Protein AF-A0A6G0J026-F1 (afdb_monomer)

InterPro domains:
  IPR025476 Helitron helicase-like domain [PF14214] (6-60)
  IPR051055 PIF1 DNA helicase [PTHR47642] (228-527)

Sequence (562 aa):
MCKGKLRSNPVTVMRLFEKRVDALMTDLILSPAQPIGEVEDYFYRVEFQARGSPHIHLLVWIKDAPEFEDLQDDSIVIKFIDQYITCQMPDPNADPELHKIVSEVQVHSRNHSKSCKKGNVMCRFGFPKLPMDKTILTYPTPDDDDDDDNDNDQQQSAQKNRHKGKKGKRKSRALRLRQNEAKDKLQTLRNYISDPNVSFNNLSELLEKCNLTYEEYQKHVTNLTMSNVIVLKRHPKDCWVNGYNPDLLRAWNANMDIQFVLAEYSCLMYMISYEFLNDVIRDVKKTNVNEKDEMKQIMQAYAKHREVSAQEAGARTCSLPLKKCSRNVVFIQTDDNALKMNLPMSRLKDVSPESEQVWMSGLPEKYAERPRTPEYEGLCLAEFASRYRTVYGQQSKGKNAVPLLNDKGYVQKRTVGKPAIIRFPRFSEEKDPERFYGRLLKLYLPHKSNDDLKSGEFPTYEQFYKCGRKWGREVRPLVDVMKKKYEGQGKLIEKALEKIRQEGLVVNAWNTFAPEVEVDRLECISQREEINPSDEDEMDNVPDFAVDRSSSIAVPAIEAPI

Mean predicted aligned error: 12.65 Å

Structure (mmCIF, N/CA/C/O backbone):
data_AF-A0A6G0J026-F1
#
_entry.id   AF-A0A6G0J026-F1
#
loop_
_atom_site.group_PDB
_atom_site.id
_atom_site.type_symbol
_atom_site.label_atom_id
_atom_site.label_alt_id
_atom_site.label_comp_id
_atom_site.label_asym_id
_atom_site.label_entity_id
_atom_site.label_seq_id
_atom_site.pdbx_PDB_ins_code
_atom_site.Cartn_x
_atom_site.Cartn_y
_atom_site.Cartn_z
_atom_site.occupancy
_atom_site.B_iso_or_equiv
_atom_site.auth_seq_id
_atom_site.auth_comp_id
_atom_site.auth_asym_id
_atom_site.auth_atom_id
_atom_site.pdbx_PDB_model_num
ATOM 1 N N . MET A 1 1 ? -2.811 -19.885 23.047 1.00 42.34 1 MET A N 1
ATOM 2 C CA . MET A 1 1 ? -1.607 -20.603 22.553 1.00 42.34 1 MET A CA 1
ATOM 3 C C . MET A 1 1 ? -0.476 -20.493 23.582 1.00 42.34 1 MET A C 1
ATOM 5 O O . MET A 1 1 ? -0.241 -19.404 24.088 1.00 42.34 1 MET A O 1
ATOM 9 N N . CYS A 1 2 ? 0.198 -21.596 23.936 1.00 41.41 2 CYS A N 1
ATOM 10 C CA . CYS A 1 2 ? 1.262 -21.638 24.954 1.00 41.41 2 CYS A CA 1
ATOM 11 C C . CYS A 1 2 ? 2.493 -20.798 24.551 1.00 41.41 2 CYS A C 1
ATOM 13 O O . CYS A 1 2 ? 3.252 -21.213 23.673 1.00 41.41 2 CYS A O 1
ATOM 15 N N . LYS A 1 3 ? 2.734 -19.662 25.224 1.00 50.09 3 LYS A N 1
ATOM 16 C CA . LYS A 1 3 ? 3.853 -18.729 24.953 1.00 50.09 3 LYS A CA 1
ATOM 17 C C . LYS A 1 3 ? 5.239 -19.404 24.869 1.00 50.09 3 LYS A C 1
ATOM 19 O O . LYS A 1 3 ? 6.083 -18.954 24.101 1.00 50.09 3 LYS A O 1
ATOM 24 N N . GLY A 1 4 ? 5.460 -20.516 25.582 1.00 55.03 4 GLY A N 1
ATOM 25 C CA . GLY A 1 4 ? 6.724 -21.271 25.553 1.00 55.03 4 GLY A CA 1
ATOM 26 C C . GLY A 1 4 ? 7.000 -22.056 24.259 1.00 55.03 4 GLY A C 1
ATOM 27 O O . GLY A 1 4 ? 8.159 -22.220 23.881 1.00 55.03 4 GLY A O 1
ATOM 28 N N . LYS A 1 5 ? 5.964 -22.499 23.527 1.00 59.81 5 LYS A N 1
ATOM 29 C CA . LYS A 1 5 ? 6.140 -23.258 22.268 1.00 59.81 5 LYS A CA 1
ATOM 30 C C . LYS A 1 5 ? 6.488 -22.360 21.074 1.00 59.81 5 LYS A C 1
ATOM 32 O O . LYS A 1 5 ? 7.196 -22.796 20.172 1.00 59.81 5 LYS A O 1
ATOM 37 N N . LEU A 1 6 ? 6.020 -21.107 21.086 1.00 67.69 6 LEU A N 1
ATOM 38 C CA . LEU A 1 6 ? 6.276 -20.136 20.015 1.00 67.69 6 LEU A CA 1
ATOM 39 C C . LEU A 1 6 ? 7.739 -19.670 19.990 1.00 67.69 6 LEU A C 1
ATOM 41 O O . LEU A 1 6 ? 8.325 -19.545 18.919 1.00 67.69 6 LEU A O 1
ATOM 45 N N . ARG A 1 7 ? 8.338 -19.455 21.170 1.00 69.25 7 ARG A N 1
ATOM 46 C CA . ARG A 1 7 ? 9.743 -19.029 21.301 1.00 69.25 7 ARG A CA 1
ATOM 47 C C . ARG A 1 7 ? 10.743 -20.144 20.992 1.00 69.25 7 ARG A C 1
ATOM 49 O O . ARG A 1 7 ? 11.817 -19.862 20.484 1.00 69.25 7 ARG A O 1
ATOM 56 N N . SER A 1 8 ? 10.380 -21.396 21.264 1.00 81.06 8 SER A N 1
ATOM 57 C CA . SER A 1 8 ? 11.241 -22.563 21.020 1.00 81.06 8 SER A CA 1
ATOM 58 C C . SER A 1 8 ? 11.244 -23.040 19.564 1.00 81.06 8 SER A C 1
ATOM 60 O O . SER A 1 8 ? 12.118 -23.811 19.191 1.00 81.06 8 SER A O 1
ATOM 62 N N . ASN A 1 9 ? 10.293 -22.597 18.730 1.00 86.44 9 ASN A N 1
ATOM 63 C CA . ASN A 1 9 ? 10.161 -23.045 17.337 1.00 86.44 9 ASN A CA 1
ATOM 64 C C . ASN A 1 9 ? 9.952 -21.874 16.351 1.00 86.44 9 ASN A C 1
ATOM 66 O O . ASN A 1 9 ? 8.979 -21.879 15.589 1.00 86.44 9 ASN A O 1
ATOM 70 N N . PRO A 1 10 ? 10.840 -20.861 16.334 1.00 85.69 10 PRO A N 1
ATOM 71 C CA . PRO A 1 10 ? 10.626 -19.624 15.578 1.00 85.69 10 PRO A CA 1
ATOM 72 C C . PRO A 1 10 ? 10.473 -19.855 14.067 1.00 85.69 10 PRO A C 1
ATOM 74 O O . PRO A 1 10 ? 9.635 -19.217 13.432 1.00 85.69 10 PRO A O 1
ATOM 77 N N . VAL A 1 11 ? 11.210 -20.813 13.491 1.00 89.00 11 VAL A N 1
ATOM 78 C CA . VAL A 1 11 ? 11.130 -21.149 12.057 1.00 89.00 11 VAL A CA 1
ATOM 79 C C . VAL A 1 11 ? 9.761 -21.727 11.691 1.00 89.00 11 VAL A C 1
ATOM 81 O O . VAL A 1 11 ? 9.138 -21.293 10.723 1.00 89.00 11 VAL A O 1
ATOM 84 N N . THR A 1 12 ? 9.266 -22.687 12.476 1.00 90.31 12 THR A N 1
ATOM 85 C CA . THR A 1 12 ? 7.955 -23.312 12.249 1.00 90.31 12 THR A CA 1
ATOM 86 C C . THR A 1 12 ? 6.835 -22.289 12.375 1.00 90.31 12 THR A C 1
ATOM 88 O O . THR A 1 12 ? 5.941 -22.254 11.532 1.00 90.31 12 THR A O 1
ATOM 91 N N . VAL A 1 13 ? 6.903 -21.421 13.388 1.00 88.56 13 VAL A N 1
ATOM 92 C CA . VAL A 1 13 ? 5.920 -20.348 13.583 1.00 88.56 13 VAL A CA 1
ATOM 93 C C . VAL A 1 13 ? 5.909 -19.397 12.393 1.00 88.56 13 VAL A C 1
ATOM 95 O O . VAL A 1 13 ? 4.834 -19.090 11.886 1.00 88.56 13 VAL A O 1
ATOM 98 N N . MET A 1 14 ? 7.076 -18.994 11.888 1.00 90.19 14 MET A N 1
ATOM 99 C CA . MET A 1 14 ? 7.139 -18.117 10.719 1.00 90.19 14 MET A CA 1
ATOM 100 C C . MET A 1 14 ? 6.596 -18.751 9.446 1.00 90.19 14 MET A C 1
ATOM 102 O O . MET A 1 14 ? 5.908 -18.076 8.687 1.00 90.19 14 MET A O 1
ATOM 106 N N . ARG A 1 15 ? 6.841 -20.045 9.222 1.00 91.31 15 ARG A N 1
ATOM 107 C CA . ARG A 1 15 ? 6.243 -20.763 8.085 1.00 91.31 15 ARG A CA 1
ATOM 108 C C . ARG A 1 15 ? 4.725 -20.874 8.207 1.00 91.31 15 ARG A C 1
ATOM 110 O O . ARG A 1 15 ? 4.023 -20.765 7.210 1.00 91.31 15 ARG A O 1
ATOM 117 N N . LEU A 1 16 ? 4.207 -21.095 9.415 1.00 91.38 16 LEU A N 1
ATOM 118 C CA . LEU A 1 16 ? 2.761 -21.111 9.651 1.00 91.38 16 LEU A CA 1
ATOM 119 C C . LEU A 1 16 ? 2.146 -19.727 9.438 1.00 91.38 16 LEU A C 1
ATOM 121 O O . LEU A 1 16 ? 1.090 -19.627 8.822 1.00 91.38 16 LEU A O 1
ATOM 125 N N . PHE A 1 17 ? 2.817 -18.674 9.907 1.00 91.94 17 PHE A N 1
ATOM 126 C CA . PHE A 1 17 ? 2.404 -17.297 9.670 1.00 91.94 17 PHE A CA 1
ATOM 127 C C . PHE A 1 17 ? 2.353 -16.986 8.172 1.00 91.94 17 PHE A C 1
ATOM 129 O O . PHE A 1 17 ? 1.314 -16.546 7.698 1.00 91.94 17 PHE A O 1
ATOM 136 N N . GLU A 1 18 ? 3.417 -17.281 7.420 1.00 92.50 18 GLU A N 1
ATOM 137 C CA . GLU A 1 18 ? 3.470 -17.063 5.968 1.00 92.50 18 GLU A CA 1
ATOM 138 C C . GLU A 1 18 ? 2.338 -17.794 5.235 1.00 92.50 18 GLU A C 1
ATOM 140 O O . GLU A 1 18 ? 1.604 -17.167 4.477 1.00 92.50 18 GLU A O 1
ATOM 145 N N . LYS A 1 19 ? 2.103 -19.075 5.542 1.00 93.44 19 LYS A N 1
ATOM 146 C CA . LYS A 1 19 ? 0.961 -19.818 4.983 1.00 93.44 19 LYS A CA 1
ATOM 147 C C . LYS A 1 19 ? -0.385 -19.178 5.309 1.00 93.44 19 LYS A C 1
ATOM 149 O O . LYS A 1 19 ? -1.280 -19.176 4.471 1.00 93.44 19 LYS A O 1
ATOM 154 N N . ARG A 1 20 ? -0.542 -18.652 6.525 1.00 94.19 20 ARG A N 1
ATOM 155 C CA . ARG A 1 20 ? -1.775 -17.986 6.954 1.00 94.19 20 ARG A CA 1
ATOM 156 C C . ARG A 1 20 ? -1.973 -16.649 6.240 1.00 94.19 20 ARG A C 1
ATOM 158 O O . ARG A 1 20 ? -3.102 -16.332 5.886 1.00 94.19 20 ARG A O 1
ATOM 165 N N . VAL A 1 21 ? -0.896 -15.894 6.011 1.00 94.44 21 VAL A N 1
ATOM 166 C CA . VAL A 1 21 ? -0.915 -14.671 5.192 1.00 94.44 21 VAL A CA 1
ATOM 167 C C . VAL A 1 21 ? -1.322 -15.004 3.764 1.00 94.44 21 VAL A C 1
ATOM 169 O O . VAL A 1 21 ? -2.176 -14.329 3.199 1.00 94.44 21 VAL A O 1
ATOM 172 N N . ASP A 1 22 ? -0.738 -16.055 3.194 1.00 94.25 22 ASP A N 1
ATOM 173 C CA . ASP A 1 22 ? -1.033 -16.467 1.828 1.00 94.25 22 ASP A CA 1
ATOM 174 C C . ASP A 1 22 ? -2.496 -16.871 1.680 1.00 94.25 22 ASP A C 1
ATOM 176 O O . ASP A 1 22 ? -3.155 -16.334 0.799 1.00 94.25 22 ASP A O 1
ATOM 180 N N . ALA A 1 23 ? -3.033 -17.681 2.597 1.00 95.25 23 ALA A N 1
ATOM 181 C CA . ALA A 1 23 ? -4.453 -18.033 2.614 1.00 95.25 23 ALA A CA 1
ATOM 182 C C . ALA A 1 23 ? -5.368 -16.808 2.809 1.00 95.25 23 ALA A C 1
ATOM 184 O O . ALA A 1 23 ? -6.355 -16.656 2.095 1.00 95.25 23 ALA A O 1
ATOM 185 N N . LEU A 1 24 ? -5.029 -15.885 3.722 1.00 95.38 24 LEU A N 1
ATOM 186 C CA . LEU A 1 24 ? -5.785 -14.638 3.906 1.00 95.38 24 LEU A CA 1
ATOM 187 C C . LEU A 1 24 ? -5.852 -13.829 2.600 1.00 95.38 24 LEU A C 1
ATOM 189 O O . LEU A 1 24 ? -6.903 -13.292 2.248 1.00 95.38 24 LEU A O 1
ATOM 193 N N . MET A 1 25 ? -4.735 -13.750 1.875 1.00 95.62 25 MET A N 1
ATOM 194 C CA . MET A 1 25 ? -4.667 -13.023 0.614 1.00 95.62 25 MET A CA 1
ATOM 195 C C . MET A 1 25 ? -5.403 -13.757 -0.510 1.00 95.62 25 MET A C 1
ATOM 197 O O . MET A 1 25 ? -6.241 -13.147 -1.163 1.00 95.62 25 MET A O 1
ATOM 201 N N . THR A 1 26 ? -5.100 -15.031 -0.766 1.00 93.56 26 THR A N 1
ATOM 202 C CA . THR A 1 26 ? -5.608 -15.753 -1.944 1.00 93.56 26 THR A CA 1
ATOM 203 C C . THR A 1 26 ? -7.043 -16.222 -1.787 1.00 93.56 26 THR A C 1
ATOM 205 O O . THR A 1 26 ? -7.807 -16.150 -2.747 1.00 93.56 26 THR A O 1
ATOM 208 N N . ASP A 1 27 ? -7.411 -16.673 -0.590 1.00 95.06 27 ASP A N 1
ATOM 209 C CA . ASP A 1 27 ? -8.664 -17.397 -0.376 1.00 95.06 27 ASP A CA 1
ATOM 210 C C . ASP A 1 27 ? -9.771 -16.474 0.146 1.00 95.06 27 ASP A C 1
ATOM 212 O O . ASP A 1 27 ? -10.946 -16.822 0.051 1.00 95.06 27 ASP A O 1
ATOM 216 N N . LEU A 1 28 ? -9.416 -15.284 0.654 1.00 95.38 28 LEU A N 1
ATOM 217 C CA . LEU A 1 28 ? -10.371 -14.305 1.177 1.00 95.38 28 LEU A CA 1
ATOM 218 C C . LEU A 1 28 ? -10.276 -12.944 0.477 1.00 95.38 28 LEU A C 1
ATOM 220 O O . LEU A 1 28 ? -11.202 -12.573 -0.241 1.00 95.38 28 LEU A O 1
ATOM 224 N N . ILE A 1 29 ? -9.174 -12.206 0.645 1.00 96.38 29 ILE A N 1
ATOM 225 C CA . ILE A 1 29 ? -9.061 -10.813 0.166 1.00 96.38 29 ILE A CA 1
ATOM 226 C C . ILE A 1 29 ? -9.145 -10.715 -1.363 1.00 96.38 29 ILE A C 1
ATOM 228 O O . ILE A 1 29 ? -9.848 -9.857 -1.885 1.00 96.38 29 ILE A O 1
ATOM 232 N N . LEU A 1 30 ? -8.448 -11.595 -2.084 1.00 95.56 30 LEU A N 1
ATOM 233 C CA 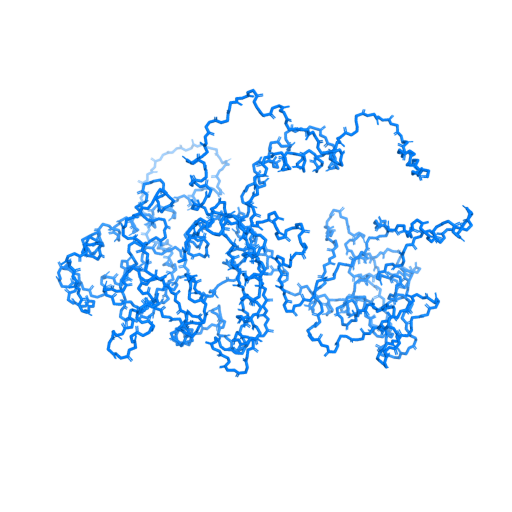. LEU A 1 30 ? -8.439 -11.641 -3.552 1.00 95.56 30 LEU A CA 1
ATOM 234 C C . LEU A 1 30 ? -9.505 -12.590 -4.119 1.00 95.56 30 LEU A C 1
ATOM 236 O O . LEU A 1 30 ? -9.501 -12.882 -5.317 1.00 95.56 30 LEU A O 1
ATOM 240 N N . SER A 1 31 ? -10.395 -13.100 -3.266 1.00 95.56 31 SER A N 1
ATOM 241 C CA . SER A 1 31 ? -11.433 -14.032 -3.685 1.00 95.56 31 SER A CA 1
ATOM 242 C C . SER A 1 31 ? -12.555 -13.317 -4.458 1.00 95.56 31 SER A C 1
ATOM 244 O O . SER A 1 31 ? -12.795 -12.122 -4.256 1.00 95.56 31 SER A O 1
ATOM 246 N N . PRO A 1 32 ? -13.326 -14.044 -5.289 1.00 95.19 32 PRO A N 1
ATOM 247 C CA . PRO A 1 32 ? -14.513 -13.497 -5.947 1.00 95.19 32 PRO A CA 1
ATOM 248 C C . PRO A 1 32 ? -15.612 -13.015 -4.986 1.00 95.19 32 PRO A C 1
ATOM 250 O O . PRO A 1 32 ? -16.543 -12.360 -5.440 1.00 95.19 32 PRO A O 1
ATOM 253 N N . ALA A 1 33 ? -15.527 -13.337 -3.687 1.00 94.88 33 ALA A N 1
ATOM 254 C CA . ALA A 1 33 ? -16.488 -12.890 -2.680 1.00 94.88 33 ALA A CA 1
ATOM 255 C C . ALA A 1 33 ? -16.332 -11.405 -2.316 1.00 94.88 33 ALA A C 1
ATOM 257 O O . ALA A 1 33 ? -17.262 -10.831 -1.762 1.00 94.88 33 ALA A O 1
ATOM 258 N N . GLN A 1 34 ? -15.184 -10.789 -2.635 1.00 95.38 34 GLN A N 1
ATOM 259 C CA . GLN A 1 34 ? -14.946 -9.348 -2.479 1.00 95.38 34 GLN A CA 1
ATOM 260 C C . GLN A 1 34 ? -15.315 -8.804 -1.076 1.00 95.38 34 GLN A C 1
ATOM 262 O O . GLN A 1 34 ? -16.056 -7.826 -0.973 1.00 95.38 34 GLN A O 1
ATOM 267 N N . PRO A 1 35 ? -14.786 -9.384 0.025 1.00 95.06 35 PRO A N 1
ATOM 268 C CA . PRO A 1 35 ? -15.188 -9.033 1.401 1.00 95.06 35 PRO A CA 1
ATOM 269 C C . PRO A 1 35 ? -14.852 -7.585 1.806 1.00 95.06 35 PRO A C 1
ATOM 271 O O . PRO A 1 35 ? -15.336 -7.086 2.820 1.00 95.06 35 PRO A O 1
ATOM 274 N N . ILE A 1 36 ? -14.002 -6.918 1.021 1.00 95.25 36 ILE A N 1
ATOM 275 C CA . ILE A 1 36 ? -13.641 -5.500 1.148 1.00 95.25 36 ILE A CA 1
ATOM 276 C C . ILE A 1 36 ? -13.817 -4.736 -0.179 1.00 95.25 36 ILE A C 1
ATOM 278 O O . ILE A 1 36 ? -13.257 -3.657 -0.347 1.00 95.25 36 ILE A O 1
ATOM 282 N N . GLY A 1 37 ? -14.558 -5.310 -1.133 1.00 95.31 37 GLY A N 1
ATOM 283 C CA . GLY A 1 37 ? -14.681 -4.843 -2.517 1.00 95.31 37 GLY A CA 1
ATOM 284 C C . GLY A 1 37 ? -13.720 -5.530 -3.500 1.00 95.31 37 GLY A C 1
ATOM 285 O O . GLY A 1 37 ? -12.882 -6.351 -3.116 1.00 95.31 37 GLY A O 1
ATOM 286 N N . GLU A 1 38 ? -13.864 -5.230 -4.797 1.00 95.94 38 GLU A N 1
ATOM 287 C CA . GLU A 1 38 ? -13.007 -5.780 -5.858 1.00 95.94 38 GLU A CA 1
ATOM 288 C C . GLU A 1 38 ? -11.589 -5.204 -5.736 1.00 95.94 38 GLU A C 1
ATOM 290 O O . GLU A 1 38 ? -11.361 -4.016 -5.967 1.00 95.94 38 GLU A O 1
ATOM 295 N N . VAL A 1 39 ? -10.621 -6.048 -5.373 1.00 95.75 39 VAL A N 1
ATOM 296 C CA . VAL A 1 39 ? -9.227 -5.623 -5.211 1.00 95.75 39 VAL A CA 1
ATOM 297 C C . VAL A 1 39 ? -8.589 -5.357 -6.568 1.00 95.75 39 VAL A C 1
ATOM 299 O O . VAL A 1 39 ? -8.360 -6.268 -7.365 1.00 95.75 39 VAL A O 1
ATOM 302 N N . GLU A 1 40 ? -8.233 -4.100 -6.804 1.00 93.00 40 GLU A N 1
ATOM 303 C CA . GLU A 1 40 ? -7.528 -3.676 -7.998 1.00 93.00 40 GLU A CA 1
ATOM 304 C C . GLU A 1 40 ? -6.007 -3.880 -7.853 1.00 93.00 40 GLU A C 1
ATOM 306 O O . GLU A 1 40 ? -5.358 -4.438 -8.742 1.00 93.00 40 GLU A O 1
ATOM 311 N N . ASP A 1 41 ? -5.414 -3.413 -6.760 1.00 92.56 41 ASP A N 1
ATOM 312 C CA . ASP A 1 41 ? -3.982 -3.522 -6.478 1.00 92.56 41 ASP A CA 1
ATOM 313 C C . ASP A 1 41 ? -3.760 -3.774 -4.984 1.00 92.56 41 ASP A C 1
ATOM 315 O O . ASP A 1 41 ? -4.616 -3.475 -4.155 1.00 92.56 41 ASP A O 1
ATOM 319 N N . TYR A 1 42 ? -2.603 -4.327 -4.620 1.00 93.25 42 TYR A N 1
ATOM 320 C CA . TYR A 1 42 ? -2.232 -4.484 -3.218 1.00 93.25 42 TYR A CA 1
ATOM 321 C C . TYR A 1 42 ? -0.720 -4.433 -3.018 1.00 93.25 42 TYR A C 1
ATOM 323 O O . TYR A 1 42 ? 0.086 -4.765 -3.896 1.00 93.25 42 TYR A O 1
ATOM 331 N N . PHE A 1 43 ? -0.331 -4.064 -1.809 1.00 91.50 43 PHE A N 1
ATOM 332 C CA . PHE A 1 43 ? 1.030 -4.162 -1.319 1.00 91.50 43 PHE A CA 1
ATOM 333 C C . PHE A 1 43 ? 0.979 -4.572 0.140 1.00 91.50 43 PHE A C 1
ATOM 335 O O . PHE A 1 43 ? 0.270 -3.949 0.920 1.00 91.50 43 PHE A O 1
ATOM 342 N N . TYR A 1 44 ? 1.765 -5.571 0.527 1.00 91.25 44 TYR A N 1
ATOM 343 C CA . TYR A 1 44 ? 2.016 -5.794 1.938 1.00 91.25 44 TYR A CA 1
ATOM 344 C C . TYR A 1 44 ? 3.480 -6.028 2.242 1.00 91.25 44 TYR A C 1
ATOM 346 O O . TYR A 1 44 ? 4.253 -6.531 1.418 1.00 91.25 44 TYR A O 1
ATOM 354 N N . ARG A 1 45 ? 3.835 -5.697 3.478 1.00 88.25 45 ARG A N 1
ATOM 355 C CA . ARG A 1 45 ? 5.129 -5.982 4.076 1.00 88.25 45 ARG A CA 1
ATOM 356 C C . ARG A 1 45 ? 4.923 -6.682 5.411 1.00 88.25 45 ARG A C 1
ATOM 358 O O . ARG A 1 45 ? 4.078 -6.278 6.203 1.00 88.25 45 ARG A O 1
ATOM 365 N N . VAL A 1 46 ? 5.726 -7.713 5.641 1.00 88.38 46 VAL A N 1
ATOM 366 C CA . VAL A 1 46 ? 5.895 -8.329 6.951 1.00 88.38 46 VAL A CA 1
ATOM 367 C C . VAL A 1 46 ? 6.888 -7.480 7.732 1.00 88.38 46 VAL A C 1
ATOM 369 O O . VAL A 1 46 ? 8.032 -7.287 7.308 1.00 88.38 46 VAL A O 1
ATOM 372 N N . GLU A 1 47 ? 6.434 -6.955 8.858 1.00 82.69 47 GLU A N 1
ATOM 373 C CA . GLU A 1 47 ? 7.252 -6.203 9.795 1.00 82.69 47 GLU A CA 1
ATOM 374 C C . GLU A 1 47 ? 7.413 -6.994 11.085 1.00 82.69 47 GLU A C 1
ATOM 376 O O . GLU A 1 47 ? 6.483 -7.639 11.563 1.00 82.69 47 GLU A O 1
ATOM 381 N N . PHE A 1 48 ? 8.619 -6.962 11.636 1.00 77.06 48 PHE A N 1
ATOM 382 C CA . PHE A 1 48 ? 8.915 -7.552 12.928 1.00 77.06 48 PHE A CA 1
ATOM 383 C C . PHE A 1 48 ? 9.053 -6.397 13.889 1.00 77.06 48 PHE A C 1
ATOM 385 O O . PHE A 1 48 ? 10.066 -5.697 13.890 1.00 77.06 48 PHE A O 1
ATOM 392 N N . GLN A 1 49 ? 8.001 -6.171 14.660 1.00 62.38 49 GLN A N 1
ATOM 393 C CA . GLN A 1 49 ? 8.102 -5.249 15.769 1.00 62.38 49 GLN A CA 1
ATOM 394 C C . GLN A 1 49 ? 8.979 -5.913 16.840 1.00 62.38 49 GLN A C 1
ATOM 396 O O . GLN A 1 49 ? 9.056 -7.145 16.935 1.00 62.38 49 GLN A O 1
ATOM 401 N N . ALA A 1 50 ? 9.702 -5.120 17.621 1.00 54.12 50 ALA A N 1
ATOM 402 C CA . ALA A 1 50 ? 10.740 -5.622 18.519 1.00 54.12 50 ALA A CA 1
ATOM 403 C C . ALA A 1 50 ? 10.198 -6.482 19.693 1.00 54.12 50 ALA A C 1
ATOM 405 O O . ALA A 1 50 ? 10.965 -7.110 20.419 1.00 54.12 50 ALA A O 1
ATOM 406 N N . ARG A 1 51 ? 8.869 -6.644 19.801 1.00 53.09 51 ARG A N 1
ATOM 407 C CA . ARG A 1 51 ? 8.174 -7.674 20.603 1.00 53.09 51 ARG A CA 1
ATOM 408 C C . ARG A 1 51 ? 8.198 -9.093 20.014 1.00 53.09 51 ARG A C 1
ATOM 410 O O . ARG A 1 51 ? 7.732 -10.042 20.651 1.00 53.09 51 ARG A O 1
ATOM 417 N N . GLY A 1 52 ? 8.744 -9.258 18.812 1.00 58.25 52 GLY A N 1
ATOM 418 C CA . GLY A 1 52 ? 9.172 -10.537 18.257 1.00 58.25 52 GLY A CA 1
ATOM 419 C C . GLY A 1 52 ? 8.111 -11.387 17.566 1.00 58.25 52 GLY A C 1
ATOM 420 O O . GLY A 1 52 ? 8.441 -12.518 17.229 1.00 58.25 52 GLY A O 1
ATOM 421 N N . SER A 1 53 ? 6.889 -10.880 17.352 1.00 73.94 53 SER A N 1
ATOM 422 C CA . SER A 1 53 ? 5.897 -11.497 16.451 1.00 73.94 53 SER A CA 1
ATOM 423 C C . SER A 1 53 ? 5.782 -10.709 15.141 1.00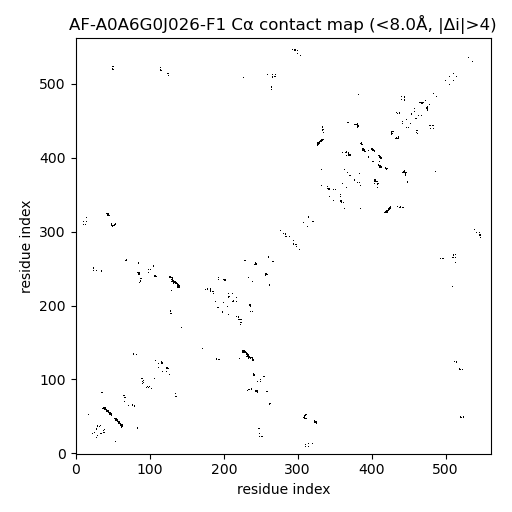 73.94 53 SER A C 1
ATOM 425 O O . SER A 1 53 ? 5.990 -9.498 15.157 1.00 73.94 53 SER A O 1
ATOM 427 N N . PRO A 1 54 ? 5.506 -11.355 13.995 1.00 85.19 54 PRO A N 1
ATOM 428 C CA . PRO A 1 54 ? 5.339 -10.672 12.721 1.00 85.19 54 PRO A CA 1
ATOM 429 C C . PRO A 1 54 ? 3.975 -9.983 12.616 1.00 85.19 54 PRO A C 1
ATOM 431 O O . PRO A 1 54 ? 2.949 -10.527 13.026 1.00 85.19 54 PRO A O 1
ATOM 434 N N . HIS A 1 55 ? 3.972 -8.819 11.977 1.00 85.06 55 HIS A N 1
ATOM 435 C CA . HIS A 1 55 ? 2.793 -8.025 11.647 1.00 85.06 55 HIS A CA 1
ATOM 436 C C . HIS A 1 55 ? 2.729 -7.822 10.136 1.00 85.06 55 HIS A C 1
ATOM 438 O O . HIS A 1 55 ? 3.756 -7.823 9.452 1.00 85.06 55 HIS A O 1
ATOM 444 N N . ILE A 1 56 ? 1.521 -7.646 9.606 1.00 87.88 56 ILE A N 1
ATOM 445 C CA . ILE A 1 56 ? 1.311 -7.325 8.195 1.00 87.88 56 ILE A CA 1
ATOM 446 C C . ILE A 1 56 ? 0.875 -5.873 8.103 1.00 87.88 56 ILE A C 1
ATOM 448 O O . ILE A 1 56 ? -0.202 -5.515 8.571 1.00 87.88 56 ILE A O 1
ATOM 452 N N . HIS A 1 57 ? 1.676 -5.064 7.424 1.00 87.25 57 HIS A N 1
ATOM 453 C CA . HIS A 1 57 ? 1.222 -3.778 6.918 1.00 87.25 57 HIS A CA 1
ATOM 454 C C . HIS A 1 57 ? 0.700 -4.004 5.503 1.00 87.25 57 HIS A C 1
ATOM 456 O O . HIS A 1 57 ? 1.500 -4.244 4.598 1.00 87.25 57 HIS A O 1
ATOM 462 N N . LEU A 1 58 ? -0.623 -3.981 5.325 1.00 90.00 58 LEU A N 1
ATOM 463 C CA . LEU A 1 58 ? -1.306 -4.222 4.052 1.00 90.00 58 LEU A CA 1
ATOM 464 C C . LEU A 1 58 ? -1.975 -2.935 3.555 1.00 90.00 58 LEU A C 1
ATOM 466 O O . LEU A 1 58 ? -2.705 -2.280 4.291 1.00 90.00 58 LEU A O 1
ATOM 470 N N . LEU A 1 59 ? -1.734 -2.607 2.290 1.00 91.19 59 LEU A N 1
ATOM 471 C CA . LEU A 1 59 ? -2.425 -1.583 1.519 1.00 91.19 59 LEU A CA 1
ATOM 472 C C . LEU A 1 59 ? -3.189 -2.269 0.391 1.00 91.19 59 LEU A C 1
ATOM 474 O O . LEU A 1 59 ? -2.617 -3.093 -0.331 1.00 91.19 59 LEU A O 1
ATOM 478 N N . VAL A 1 60 ? -4.463 -1.917 0.240 1.00 93.25 60 VAL A N 1
ATOM 479 C CA . VAL A 1 60 ? -5.355 -2.467 -0.782 1.00 93.25 60 VAL A CA 1
ATOM 480 C C . VAL A 1 60 ? -6.024 -1.315 -1.518 1.00 93.25 60 VAL A C 1
ATOM 482 O O . VAL A 1 60 ? -6.577 -0.416 -0.891 1.00 93.25 60 VAL A O 1
ATOM 485 N N . TRP A 1 61 ? -5.969 -1.353 -2.844 1.00 92.56 61 TRP A N 1
ATOM 486 C CA . TRP A 1 61 ? -6.717 -0.461 -3.719 1.00 92.56 61 TRP A CA 1
ATOM 487 C C . TRP A 1 61 ? -7.969 -1.196 -4.164 1.00 92.56 61 TRP A C 1
ATOM 489 O O . TRP A 1 61 ? -7.868 -2.272 -4.756 1.00 92.56 61 TRP A O 1
ATOM 499 N N . ILE A 1 62 ? -9.127 -0.626 -3.857 1.00 94.44 62 ILE A N 1
ATOM 500 C CA . ILE A 1 62 ? -10.426 -1.183 -4.217 1.00 94.44 62 ILE A CA 1
ATOM 501 C C . ILE A 1 62 ? -10.936 -0.448 -5.450 1.00 94.44 62 ILE A C 1
ATOM 503 O O . ILE A 1 62 ? -10.900 0.780 -5.510 1.00 94.44 62 ILE A O 1
ATOM 507 N N . LYS A 1 63 ? -11.373 -1.213 -6.444 1.00 93.38 63 LYS A N 1
ATOM 508 C CA . LYS A 1 63 ? -11.934 -0.690 -7.684 1.00 93.38 63 LYS A CA 1
ATOM 509 C C . LYS A 1 63 ? -13.219 0.086 -7.395 1.00 93.38 63 LYS A C 1
ATOM 511 O O . LYS A 1 63 ? -14.027 -0.348 -6.576 1.00 93.38 63 LYS A O 1
ATOM 516 N N . ASP A 1 64 ? -13.388 1.215 -8.078 1.00 90.56 64 ASP A N 1
ATOM 517 C CA . ASP A 1 64 ? -14.544 2.113 -7.949 1.00 90.56 64 ASP A CA 1
ATOM 518 C C . ASP A 1 64 ? -14.772 2.640 -6.513 1.00 90.56 64 ASP A C 1
ATOM 520 O O . ASP A 1 64 ? -15.861 3.109 -6.177 1.00 90.56 64 ASP A O 1
ATOM 524 N N . ALA A 1 65 ? -13.748 2.579 -5.650 1.00 90.81 65 ALA A N 1
ATOM 525 C CA . ALA A 1 65 ? -13.807 3.191 -4.330 1.00 90.81 65 ALA A CA 1
ATOM 526 C C . ALA A 1 65 ? -13.890 4.725 -4.450 1.00 90.81 65 ALA A C 1
ATOM 528 O O . ALA A 1 65 ? -13.235 5.308 -5.316 1.00 90.81 65 ALA A O 1
ATOM 529 N N . PRO A 1 66 ? -14.671 5.393 -3.586 1.00 89.12 66 PRO A N 1
ATOM 530 C CA . PRO A 1 66 ? -14.874 6.834 -3.672 1.00 89.12 66 PRO A CA 1
ATOM 531 C C . PRO A 1 66 ? -13.585 7.619 -3.384 1.00 89.12 66 PRO A C 1
ATOM 533 O O . PRO A 1 66 ? -12.952 7.419 -2.349 1.00 89.12 66 PRO A O 1
ATOM 536 N N . GLU A 1 67 ? -13.214 8.550 -4.265 1.00 81.12 67 GLU A N 1
ATOM 537 C CA . GLU A 1 67 ? -12.070 9.447 -4.055 1.00 81.12 67 GLU A CA 1
ATOM 538 C C . GLU A 1 67 ? -12.487 10.647 -3.201 1.00 81.12 67 GLU A C 1
ATOM 540 O O . GLU A 1 67 ? -13.298 11.467 -3.616 1.00 81.12 67 GLU A O 1
ATOM 545 N N . PHE A 1 68 ? -11.942 10.758 -1.989 1.00 77.00 68 PHE A N 1
ATOM 546 C CA . PHE A 1 68 ? -12.366 11.773 -1.022 1.00 77.00 68 PHE A CA 1
ATOM 547 C C . PHE A 1 68 ? -12.161 13.224 -1.505 1.00 77.00 68 PHE A C 1
ATOM 549 O O . PHE A 1 68 ? -12.996 14.072 -1.207 1.00 77.00 68 PHE A O 1
ATOM 556 N N . GLU A 1 69 ? -11.090 13.523 -2.251 1.00 67.81 69 GLU A N 1
ATOM 557 C CA . GLU A 1 69 ? -10.777 14.901 -2.674 1.00 67.81 69 GLU A CA 1
ATOM 558 C C . GLU A 1 69 ? -11.739 15.462 -3.743 1.00 67.81 69 GLU A C 1
ATOM 560 O O . GLU A 1 69 ? -11.858 16.681 -3.862 1.00 67.81 69 GLU A O 1
ATOM 565 N N . ASP A 1 70 ? -12.466 14.598 -4.461 1.00 62.12 70 ASP A N 1
ATOM 566 C CA . ASP A 1 70 ? -13.292 14.967 -5.622 1.00 62.12 70 ASP A CA 1
ATOM 567 C C . ASP A 1 70 ? -14.810 14.882 -5.358 1.00 62.12 70 ASP A C 1
ATOM 569 O O . ASP A 1 70 ? -15.628 15.019 -6.276 1.00 62.12 70 ASP A O 1
ATOM 573 N N . LEU A 1 71 ? -15.226 14.669 -4.106 1.00 66.50 71 LEU A N 1
ATOM 574 C CA . LEU A 1 71 ? -16.634 14.465 -3.766 1.00 66.50 71 LEU A CA 1
ATOM 575 C C . LEU A 1 71 ? -17.340 15.734 -3.301 1.00 66.50 71 LEU A C 1
ATOM 577 O O . LEU A 1 71 ? -16.841 16.504 -2.488 1.00 66.50 71 LEU A O 1
ATOM 581 N N . GLN A 1 72 ? -18.572 15.900 -3.790 1.00 65.44 72 GLN A N 1
ATOM 582 C CA . GLN A 1 72 ? -19.507 16.916 -3.299 1.00 65.44 72 GLN A CA 1
ATOM 583 C C . GLN A 1 72 ? -20.336 16.430 -2.098 1.00 65.44 72 GLN A C 1
ATOM 585 O O . GLN A 1 72 ? -20.965 17.249 -1.432 1.00 65.44 72 GLN A O 1
ATOM 590 N N . ASP A 1 73 ? -20.369 15.115 -1.841 1.00 82.81 73 ASP A N 1
ATOM 591 C CA . ASP A 1 73 ? -21.183 14.499 -0.789 1.00 82.81 73 ASP A CA 1
ATOM 592 C C . ASP A 1 73 ? -20.422 13.405 -0.023 1.00 82.81 73 ASP A C 1
ATOM 594 O O . ASP A 1 73 ? -20.194 12.294 -0.513 1.00 82.81 73 ASP A O 1
ATOM 598 N N . ASP A 1 74 ? -20.119 13.715 1.235 1.00 86.81 74 ASP A N 1
ATOM 599 C CA . ASP A 1 74 ? -19.520 12.833 2.238 1.00 86.81 74 ASP A CA 1
ATOM 600 C C . ASP A 1 74 ? -20.287 11.525 2.440 1.00 86.81 74 ASP A C 1
ATOM 602 O O . ASP A 1 74 ? -19.699 10.509 2.825 1.00 86.81 74 ASP A O 1
ATOM 606 N N . SER A 1 75 ? -21.602 11.520 2.185 1.00 88.38 75 SER A N 1
ATOM 607 C CA . SER A 1 75 ? -22.449 10.348 2.406 1.00 88.38 75 SER A CA 1
ATOM 608 C C . SER A 1 75 ? -22.009 9.144 1.573 1.00 88.38 75 SER A C 1
ATOM 610 O O . SER A 1 75 ? -22.203 8.006 2.002 1.00 88.38 75 SER A O 1
ATOM 612 N N . ILE A 1 76 ? -21.382 9.378 0.416 1.00 90.56 76 ILE A N 1
ATOM 613 C CA . ILE A 1 76 ? -20.877 8.326 -0.472 1.00 90.56 76 ILE A CA 1
ATOM 614 C C . ILE A 1 76 ? -19.698 7.600 0.189 1.00 90.56 76 ILE A C 1
ATOM 616 O O . ILE A 1 76 ? -19.717 6.373 0.303 1.00 90.56 76 ILE A O 1
ATOM 620 N N . VAL A 1 77 ? -18.708 8.348 0.692 1.00 90.75 77 VAL A N 1
ATOM 621 C CA . VAL A 1 77 ? -17.542 7.788 1.403 1.00 90.75 77 VAL A CA 1
ATOM 622 C C . VAL A 1 77 ? -17.974 7.118 2.697 1.00 90.75 77 VAL A C 1
ATOM 624 O O . VAL A 1 77 ? -17.544 6.006 2.985 1.00 90.75 77 VAL A O 1
ATOM 627 N N . ILE A 1 78 ? -18.862 7.759 3.458 1.00 93.62 78 ILE A N 1
ATOM 628 C CA . ILE A 1 78 ? -19.345 7.222 4.733 1.00 93.62 78 ILE A CA 1
ATOM 629 C C . ILE A 1 78 ? -20.060 5.882 4.529 1.00 93.62 78 ILE A C 1
ATOM 631 O O . ILE A 1 78 ? -19.752 4.924 5.234 1.00 93.62 78 ILE A O 1
ATOM 635 N N . LYS A 1 79 ? -20.957 5.773 3.538 1.00 94.31 79 LYS A N 1
ATOM 636 C CA . LYS A 1 79 ? -21.634 4.504 3.216 1.00 94.31 79 LYS A CA 1
ATOM 637 C C . LYS A 1 79 ? -20.646 3.415 2.812 1.00 94.31 79 LYS A C 1
ATOM 639 O O . LYS A 1 79 ? -20.804 2.276 3.236 1.00 94.31 79 LYS A O 1
ATOM 644 N N . PHE A 1 80 ? -19.632 3.765 2.020 1.00 94.50 80 PHE A N 1
ATOM 645 C CA . PHE A 1 80 ? -18.585 2.826 1.626 1.00 94.50 80 PHE A CA 1
ATOM 646 C C . PHE A 1 80 ? -17.778 2.334 2.838 1.00 94.50 80 PHE A C 1
ATOM 648 O O . PHE A 1 80 ? -17.519 1.142 2.965 1.00 94.50 80 PHE A O 1
ATOM 655 N N . ILE A 1 81 ? -17.415 3.226 3.764 1.00 94.50 81 ILE A N 1
ATOM 656 C CA . ILE A 1 81 ? -16.713 2.866 5.005 1.00 94.50 81 ILE A CA 1
ATOM 657 C C . ILE A 1 81 ? -17.579 1.941 5.863 1.00 94.50 81 ILE A C 1
ATOM 659 O O . ILE A 1 81 ? -17.123 0.862 6.236 1.00 94.50 81 ILE A O 1
ATOM 663 N N . ASP A 1 82 ? -18.821 2.341 6.142 1.00 96.31 82 ASP A N 1
ATOM 664 C CA . ASP A 1 82 ? -19.742 1.601 7.013 1.00 96.31 82 ASP A CA 1
ATOM 665 C C . ASP A 1 82 ? -20.120 0.224 6.436 1.00 96.31 82 ASP A C 1
ATOM 667 O O . ASP A 1 82 ? -20.498 -0.676 7.186 1.00 96.31 82 ASP A O 1
ATOM 671 N N . GLN A 1 83 ? -19.988 0.032 5.118 1.00 95.88 83 GLN A N 1
ATOM 672 C CA . GLN A 1 83 ? -20.171 -1.267 4.469 1.00 95.88 83 GLN A CA 1
ATOM 673 C C . GLN A 1 83 ? -19.090 -2.283 4.871 1.00 95.88 83 GLN A C 1
ATOM 675 O O . GLN A 1 83 ? -19.391 -3.470 4.993 1.00 95.88 83 GLN A O 1
ATOM 680 N N . TYR A 1 84 ? -17.843 -1.845 5.063 1.00 96.12 84 TYR A N 1
ATOM 681 C CA . TYR A 1 84 ? -16.699 -2.751 5.234 1.00 96.12 84 TYR A CA 1
ATOM 682 C C . TYR A 1 84 ? -16.022 -2.664 6.601 1.00 96.12 84 TYR A C 1
ATOM 684 O O . TYR A 1 84 ? -15.276 -3.577 6.961 1.00 96.12 84 TYR A O 1
ATOM 692 N N . ILE A 1 85 ? -16.235 -1.582 7.349 1.00 96.50 85 ILE A N 1
ATOM 693 C CA . ILE A 1 85 ? -15.529 -1.286 8.595 1.00 96.50 85 ILE A CA 1
ATOM 694 C C . ILE A 1 85 ? -16.549 -1.007 9.692 1.00 96.50 85 ILE A C 1
ATOM 696 O O . ILE A 1 85 ? -17.395 -0.127 9.581 1.00 96.50 85 ILE A O 1
ATOM 700 N N . THR A 1 86 ? -16.417 -1.721 10.804 1.00 96.12 86 THR A N 1
ATOM 701 C CA . THR A 1 86 ? -17.191 -1.478 12.020 1.00 96.12 86 THR A CA 1
ATOM 702 C C . THR A 1 86 ? -16.277 -1.473 13.235 1.00 96.12 86 THR A C 1
ATOM 704 O O . THR A 1 86 ? -15.144 -1.947 13.206 1.00 96.12 86 THR A O 1
ATOM 707 N N . CYS A 1 87 ? -16.766 -0.917 14.332 1.00 95.25 87 CYS A N 1
ATOM 708 C CA . CYS A 1 87 ? -16.144 -1.055 15.643 1.00 95.25 87 CYS A CA 1
ATOM 709 C C . CYS A 1 87 ? -17.151 -1.510 16.702 1.00 95.25 87 CYS A C 1
ATOM 711 O O . CYS A 1 87 ? -16.902 -1.363 17.892 1.00 95.25 87 CYS A O 1
ATOM 713 N N . GLN A 1 88 ? -18.299 -2.039 16.279 1.00 94.88 88 GLN A N 1
ATOM 714 C CA . GLN A 1 88 ? -19.338 -2.494 17.192 1.00 94.88 88 GLN A CA 1
ATOM 715 C C . GLN A 1 88 ? -18.951 -3.820 17.841 1.00 94.88 88 GLN A C 1
ATOM 717 O O . GLN A 1 88 ? -18.404 -4.704 17.179 1.00 94.88 88 GLN A O 1
ATOM 722 N N . MET A 1 89 ? -19.275 -3.981 19.121 1.00 95.00 89 MET A N 1
ATOM 723 C CA . MET A 1 89 ? -19.305 -5.290 19.756 1.00 95.00 89 MET A CA 1
ATOM 724 C C . MET A 1 89 ? -20.559 -6.042 19.272 1.00 95.00 89 MET A C 1
ATOM 726 O O . MET A 1 89 ? -21.670 -5.555 19.520 1.00 95.00 89 MET A O 1
ATOM 730 N N . PRO A 1 90 ? -20.420 -7.204 18.604 1.00 95.69 90 PRO A N 1
ATOM 731 C CA . PRO A 1 90 ? -21.564 -7.998 18.158 1.00 95.69 90 PRO A CA 1
ATOM 732 C C . PRO A 1 90 ? -22.443 -8.428 19.331 1.00 95.69 90 PRO A C 1
ATOM 734 O O . PRO A 1 90 ? -21.968 -8.549 20.464 1.00 95.69 90 PRO A O 1
ATOM 737 N N . ASP A 1 91 ? -23.724 -8.677 19.071 1.00 93.94 91 ASP A N 1
ATOM 738 C CA . ASP A 1 91 ? -24.616 -9.213 20.096 1.00 93.94 91 ASP A CA 1
ATOM 739 C C . ASP A 1 91 ? -24.215 -10.664 20.435 1.00 93.94 91 ASP A C 1
ATOM 741 O O . ASP A 1 91 ? -24.100 -11.487 19.523 1.00 93.94 91 ASP A O 1
ATOM 745 N N . PRO A 1 92 ? -24.007 -11.002 21.721 1.00 95.31 92 PRO A N 1
ATOM 746 C CA . PRO A 1 92 ? -23.539 -12.328 22.121 1.00 95.31 92 PRO A CA 1
ATOM 747 C C . PRO A 1 92 ? -24.539 -13.457 21.828 1.00 95.31 92 PRO A C 1
ATOM 749 O O . PRO A 1 92 ? -24.135 -14.616 21.818 1.00 95.31 92 PRO A O 1
ATOM 752 N N . ASN A 1 93 ? -25.819 -13.151 21.598 1.00 96.75 93 ASN A N 1
ATOM 753 C CA . ASN A 1 93 ? -26.841 -14.136 21.244 1.00 96.75 93 ASN A CA 1
ATOM 754 C C . ASN A 1 93 ? -27.040 -14.234 19.727 1.00 96.75 93 ASN A C 1
ATOM 756 O O . ASN A 1 93 ? -27.274 -15.328 19.221 1.00 96.75 93 ASN A O 1
ATOM 760 N N . ALA A 1 94 ? -26.958 -13.113 19.002 1.00 96.81 94 ALA A N 1
ATOM 761 C CA . ALA A 1 94 ? -27.133 -13.109 17.548 1.00 96.81 94 ALA A CA 1
ATOM 762 C C . ALA A 1 94 ? -25.885 -13.608 16.799 1.00 96.81 94 ALA A C 1
ATOM 764 O O . ALA A 1 94 ? -26.015 -14.307 15.798 1.00 96.81 94 ALA A O 1
ATOM 765 N N . ASP A 1 95 ? -24.687 -13.266 17.285 1.00 97.00 95 ASP A N 1
ATOM 766 C CA . ASP A 1 95 ? -23.408 -13.687 16.704 1.00 97.00 95 ASP A CA 1
ATOM 767 C C . ASP A 1 95 ? -22.374 -14.003 17.806 1.00 97.00 95 ASP A C 1
ATOM 769 O O . ASP A 1 95 ? -21.441 -13.227 18.056 1.00 97.00 95 ASP A O 1
ATOM 773 N N . PRO A 1 96 ? -22.536 -15.147 18.501 1.00 97.12 96 PRO A N 1
ATOM 774 C CA . PRO A 1 96 ? -21.660 -15.538 19.605 1.00 97.12 96 PRO A CA 1
ATOM 775 C C . PRO A 1 96 ? -20.202 -15.740 19.172 1.00 97.12 96 PRO A C 1
ATOM 777 O O . PRO A 1 96 ? -19.283 -15.503 19.960 1.00 97.12 96 PRO A O 1
ATOM 780 N N . GLU A 1 97 ? -19.973 -16.181 17.932 1.00 97.38 97 GLU A N 1
ATOM 781 C CA . GLU A 1 97 ? -18.630 -16.428 17.408 1.00 97.38 97 GLU A CA 1
ATOM 782 C C . GLU A 1 97 ? -17.867 -15.115 17.227 1.00 97.38 97 GLU A C 1
ATOM 784 O O . GLU A 1 97 ? -16.787 -14.950 17.802 1.00 97.38 97 GLU A O 1
ATOM 789 N N . LEU A 1 98 ? -18.430 -14.158 16.480 1.00 97.31 98 LEU A N 1
ATOM 790 C CA . LEU A 1 98 ? -17.765 -12.877 16.265 1.00 97.31 98 LEU A CA 1
ATOM 791 C C . LEU A 1 98 ? -17.670 -12.089 17.572 1.00 97.31 98 LEU A C 1
ATOM 793 O O . LEU A 1 98 ? -16.637 -11.471 17.817 1.00 97.31 98 LEU A O 1
ATOM 797 N N . HIS A 1 99 ? -18.689 -12.149 18.440 1.00 97.50 99 HIS A N 1
ATOM 798 C CA . HIS A 1 99 ? -18.636 -11.522 19.763 1.00 97.50 99 HIS A CA 1
ATOM 799 C C . HIS A 1 99 ? -17.421 -11.999 20.562 1.00 97.50 99 HIS A C 1
ATOM 801 O O . HIS A 1 99 ? -16.677 -11.189 21.124 1.00 97.50 99 HIS A O 1
ATOM 807 N N . LYS A 1 100 ? -17.186 -13.317 20.581 1.00 97.56 100 LYS A N 1
ATOM 808 C CA . LYS A 1 100 ? -16.028 -13.908 21.248 1.00 97.56 100 LYS A CA 1
ATOM 809 C C . LYS A 1 100 ? -14.719 -13.420 20.630 1.00 97.56 100 LYS A C 1
ATOM 811 O O . LYS A 1 100 ? -13.843 -12.973 21.365 1.00 97.56 100 LYS A O 1
ATOM 816 N N . ILE A 1 101 ? -14.593 -13.462 19.302 1.00 97.62 101 ILE A N 1
ATOM 817 C CA . ILE A 1 101 ? -13.367 -13.035 18.610 1.00 97.62 101 ILE A CA 1
ATOM 818 C C . ILE A 1 101 ? -13.080 -11.554 18.893 1.00 97.62 101 ILE A C 1
ATOM 820 O O . ILE A 1 101 ? -11.982 -11.210 19.324 1.00 97.62 101 ILE A O 1
ATOM 824 N N . VAL A 1 102 ? -14.071 -10.675 18.728 1.00 97.12 102 VAL A N 1
ATOM 825 C CA . VAL A 1 102 ? -13.926 -9.232 18.981 1.00 97.12 102 VAL A CA 1
ATOM 826 C C . VAL A 1 102 ? -13.498 -8.984 20.429 1.00 97.12 102 VAL A C 1
ATOM 828 O O . VAL A 1 102 ? -12.557 -8.226 20.667 1.00 97.12 102 VAL A O 1
ATOM 831 N N . SER A 1 103 ? -14.120 -9.674 21.387 1.00 95.25 103 SER A N 1
ATOM 832 C CA . SER A 1 103 ? -13.785 -9.568 22.812 1.00 95.25 103 SER A CA 1
ATOM 833 C C . SER A 1 103 ? -12.360 -10.029 23.137 1.00 95.25 103 SER A C 1
ATOM 835 O O . SER A 1 103 ? -11.719 -9.446 24.008 1.00 95.25 103 SER A O 1
ATOM 837 N N . GLU A 1 104 ? -11.850 -11.052 22.447 1.00 94.62 104 GLU A N 1
ATOM 838 C CA . GLU A 1 104 ? -10.523 -11.622 22.702 1.00 94.62 104 GLU A CA 1
ATOM 839 C C . GLU A 1 104 ? -9.384 -10.839 22.035 1.00 94.62 104 GLU A C 1
ATOM 841 O O . GLU A 1 104 ? -8.317 -10.694 22.637 1.00 94.62 104 GLU A O 1
ATOM 846 N N . VAL A 1 105 ? -9.577 -10.358 20.799 1.00 92.75 105 VAL A N 1
ATOM 847 C CA . VAL A 1 105 ? -8.466 -9.822 19.986 1.00 92.75 105 VAL A CA 1
ATOM 848 C C . VAL A 1 105 ? -8.633 -8.377 19.525 1.00 92.75 105 VAL A C 1
ATOM 850 O O . VAL A 1 105 ? -7.661 -7.788 19.054 1.00 92.75 105 VAL A O 1
ATOM 853 N N . GLN A 1 106 ? -9.820 -7.782 19.660 1.00 94.81 106 GLN A N 1
ATOM 854 C CA . GLN A 1 106 ? -10.136 -6.479 19.061 1.00 94.81 106 GLN A CA 1
ATOM 855 C C . GLN A 1 106 ? -10.440 -5.375 20.088 1.00 94.81 106 GLN A C 1
ATOM 857 O O . GLN A 1 106 ? -10.525 -4.199 19.727 1.00 94.81 106 GLN A O 1
ATOM 862 N N . VAL A 1 107 ? -10.558 -5.725 21.373 1.00 93.00 107 VAL A N 1
ATOM 863 C CA . VAL A 1 107 ? -10.732 -4.772 22.478 1.00 93.00 107 VAL A CA 1
ATOM 864 C C . VAL A 1 107 ? -9.375 -4.298 22.998 1.00 93.00 107 VAL A C 1
ATOM 866 O O . VAL A 1 107 ? -8.537 -5.086 23.438 1.00 93.00 107 VAL A O 1
ATOM 869 N N . HIS A 1 108 ? -9.167 -2.985 22.998 1.00 88.31 108 HIS A N 1
ATOM 870 C CA . HIS A 1 108 ? -8.001 -2.359 23.598 1.00 88.31 108 HIS A CA 1
ATOM 871 C C . HIS A 1 108 ? -8.017 -2.521 25.126 1.00 88.31 108 HIS A C 1
ATOM 873 O O . HIS A 1 108 ? -9.029 -2.290 25.790 1.00 88.31 108 HIS A O 1
ATOM 879 N N . SER A 1 109 ? -6.870 -2.882 25.702 1.00 85.38 109 SER A N 1
ATOM 880 C CA . SER A 1 109 ? -6.730 -3.054 27.150 1.00 85.38 109 SER A CA 1
ATOM 881 C C . SER A 1 109 ? -6.972 -1.740 27.898 1.00 85.38 109 SER A C 1
ATOM 883 O O . SER A 1 109 ? -6.304 -0.738 27.644 1.00 85.38 109 SER A O 1
ATOM 885 N N . ARG A 1 110 ? -7.855 -1.776 28.904 1.00 84.12 110 ARG A N 1
ATOM 886 C CA . ARG A 1 110 ? -8.035 -0.685 29.883 1.00 84.12 110 ARG A CA 1
ATOM 887 C C . ARG A 1 110 ? -6.820 -0.505 30.793 1.00 84.12 110 ARG A C 1
ATOM 889 O O . ARG A 1 110 ? -6.556 0.584 31.294 1.00 84.12 110 ARG A O 1
ATOM 896 N N . ASN A 1 111 ? -6.032 -1.565 30.952 1.00 80.38 111 ASN A N 1
ATOM 897 C CA . ASN A 1 111 ? -4.757 -1.518 31.649 1.00 80.38 111 ASN A CA 1
ATOM 898 C C . ASN A 1 111 ? -3.685 -1.054 30.659 1.00 80.38 111 ASN A C 1
ATOM 900 O O . ASN A 1 111 ? -3.009 -1.875 30.033 1.00 80.38 111 ASN A O 1
ATOM 904 N N . HIS A 1 112 ? -3.577 0.264 30.480 1.00 72.94 112 HIS A N 1
ATOM 905 C CA . HIS A 1 112 ? -2.605 0.881 29.581 1.00 72.94 112 HIS A CA 1
ATOM 906 C C . HIS A 1 112 ? -1.166 0.518 29.983 1.00 72.94 112 HIS A C 1
ATOM 908 O O . HIS A 1 112 ? -0.654 0.967 31.016 1.00 72.94 112 HIS A O 1
ATOM 914 N N . SER A 1 113 ? -0.511 -0.276 29.134 1.00 67.88 113 SER A N 1
ATOM 915 C CA . SER A 1 113 ? 0.913 -0.621 29.210 1.00 67.88 113 SER A CA 1
ATOM 916 C C . SER A 1 113 ? 1.810 0.613 29.047 1.00 67.88 113 SER A C 1
ATOM 918 O O . SER A 1 113 ? 1.357 1.685 28.640 1.00 67.88 113 SER A O 1
ATOM 920 N N . LYS A 1 114 ? 3.114 0.465 29.329 1.00 64.44 114 LYS A N 1
ATOM 921 C CA . LYS A 1 114 ? 4.107 1.530 29.101 1.00 64.44 114 LYS A CA 1
ATOM 922 C C . LYS A 1 114 ? 4.114 1.991 27.642 1.00 64.44 114 LYS A C 1
ATOM 924 O O . LYS A 1 114 ? 4.116 3.189 27.405 1.00 64.44 114 LYS A O 1
ATOM 929 N N . SER A 1 115 ? 4.007 1.067 26.687 1.00 57.81 115 SER A N 1
ATOM 930 C CA . SER A 1 115 ? 3.847 1.398 25.263 1.00 57.81 115 SER A CA 1
ATOM 931 C C . SER A 1 115 ? 2.626 2.253 24.963 1.00 57.81 115 SER A C 1
ATOM 933 O O . SER A 1 115 ? 2.658 3.121 24.097 1.00 57.81 115 SER A O 1
ATOM 935 N N . CYS A 1 116 ? 1.522 2.003 25.658 1.00 66.56 116 CYS A N 1
ATOM 936 C CA . CYS A 1 116 ? 0.281 2.713 25.420 1.00 66.56 116 CYS A CA 1
ATOM 937 C C . CYS A 1 116 ? 0.350 4.181 25.887 1.00 66.56 116 CYS A C 1
ATOM 939 O O . CYS A 1 116 ? -0.436 5.011 25.430 1.00 66.56 116 CYS A O 1
ATOM 941 N N . LYS A 1 117 ? 1.294 4.530 26.764 1.00 66.88 117 LYS A N 1
ATOM 942 C CA . LYS A 1 117 ? 1.484 5.886 27.291 1.00 66.88 117 LYS A CA 1
ATOM 943 C C . LYS A 1 117 ? 2.600 6.586 26.511 1.00 66.88 117 LYS A C 1
ATOM 945 O O . LYS A 1 117 ? 3.666 6.018 26.307 1.00 66.88 117 LYS A O 1
ATOM 950 N N . LYS A 1 118 ? 2.387 7.835 26.081 1.00 57.69 118 LYS A N 1
ATOM 951 C CA . LYS A 1 118 ? 3.438 8.653 25.437 1.00 57.69 118 LYS A CA 1
ATOM 952 C C . LYS A 1 118 ? 3.443 10.059 26.026 1.00 57.69 118 LYS A C 1
ATOM 954 O O . LYS A 1 118 ? 2.485 10.812 25.851 1.00 57.69 118 LYS A O 1
ATOM 959 N N . GLY A 1 119 ? 4.529 10.413 26.715 1.00 62.47 119 GLY A N 1
ATOM 960 C CA . GLY A 1 119 ? 4.622 11.671 27.461 1.00 62.47 119 GLY A CA 1
ATOM 961 C C . GLY A 1 119 ? 3.469 11.808 28.461 1.00 62.47 119 GLY A C 1
ATOM 962 O O . GLY A 1 119 ? 3.189 10.877 29.210 1.00 62.47 119 GLY A O 1
ATOM 963 N N . ASN A 1 120 ? 2.757 12.936 28.413 1.00 54.94 120 ASN A N 1
ATOM 964 C CA . ASN A 1 120 ? 1.604 13.216 29.281 1.00 54.94 120 ASN A CA 1
ATOM 965 C C . ASN A 1 120 ? 0.265 12.662 28.743 1.00 54.94 120 ASN A C 1
ATOM 967 O O . ASN A 1 120 ? -0.793 13.007 29.263 1.00 54.94 120 ASN A O 1
ATOM 971 N N . VAL A 1 121 ? 0.273 11.843 27.683 1.00 60.16 121 VAL A N 1
ATOM 972 C CA . VAL A 1 121 ? -0.952 11.281 27.089 1.00 60.16 121 VAL A CA 1
ATOM 973 C C . VAL A 1 121 ? -1.238 9.896 27.672 1.00 60.16 121 VAL A C 1
ATOM 975 O O . VAL A 1 121 ? -0.412 8.989 27.558 1.00 60.16 121 VAL A O 1
ATOM 978 N N . MET A 1 122 ? -2.434 9.731 28.254 1.00 62.94 122 MET A N 1
ATOM 979 C CA . MET A 1 122 ? -2.903 8.489 28.891 1.00 62.94 122 MET A CA 1
ATOM 980 C C . MET A 1 122 ? -2.912 7.292 27.926 1.00 62.94 122 MET A C 1
ATOM 982 O O . MET A 1 122 ? -2.458 6.208 28.286 1.00 62.94 122 MET A O 1
ATOM 986 N N . CYS A 1 123 ? -3.388 7.507 26.697 1.00 74.69 123 CYS A N 1
ATOM 987 C CA . CYS A 1 123 ? -3.364 6.530 25.618 1.00 74.69 123 CYS A CA 1
ATOM 988 C C . CYS A 1 123 ? -2.973 7.211 24.306 1.00 74.69 123 CYS A C 1
ATOM 990 O O . CYS A 1 123 ? -3.724 8.023 23.763 1.00 74.69 123 CYS A O 1
ATOM 992 N N . ARG A 1 124 ? -1.815 6.860 23.751 1.00 69.06 124 ARG A N 1
ATOM 993 C CA . ARG A 1 124 ? -1.337 7.411 22.472 1.00 69.06 124 ARG A CA 1
ATOM 994 C C . ARG A 1 124 ? -2.198 7.031 21.259 1.00 69.06 124 ARG A C 1
ATOM 996 O O . ARG A 1 124 ? -2.077 7.657 20.214 1.00 69.06 124 ARG A O 1
ATOM 1003 N N . PHE A 1 125 ? -3.030 6.000 21.395 1.00 74.00 125 PHE A N 1
ATOM 1004 C CA . PHE A 1 125 ? -3.976 5.543 20.374 1.00 74.00 125 PHE A CA 1
ATOM 1005 C C . PHE A 1 125 ? -5.318 6.266 20.481 1.00 74.00 125 PHE A C 1
ATOM 1007 O O . PHE A 1 125 ? -6.216 6.050 19.670 1.00 74.00 125 PHE A O 1
ATOM 1014 N N . GLY A 1 126 ? -5.476 7.116 21.497 1.00 76.31 126 GLY A N 1
ATOM 1015 C CA . GLY A 1 126 ? -6.704 7.853 21.745 1.00 76.31 126 GLY A CA 1
ATOM 1016 C C . GLY A 1 126 ? -7.841 6.990 22.286 1.00 76.31 126 GLY A C 1
ATOM 1017 O O . GLY A 1 126 ? -8.990 7.365 22.079 1.00 76.31 126 GLY A O 1
ATOM 1018 N N . PHE A 1 127 ? -7.547 5.857 22.940 1.00 82.81 127 PHE A N 1
ATOM 1019 C CA . PHE A 1 127 ? -8.551 5.115 23.705 1.00 82.81 127 PHE A CA 1
ATOM 1020 C C . PHE A 1 127 ? -8.813 5.769 25.076 1.00 82.81 127 PHE A C 1
ATOM 1022 O O . PHE A 1 127 ? -7.875 6.291 25.681 1.00 82.81 127 PHE A O 1
ATOM 1029 N N . PRO A 1 128 ? -10.061 5.730 25.574 1.00 86.44 128 PRO A N 1
ATOM 1030 C CA . PRO A 1 128 ? -11.262 5.323 24.841 1.00 86.44 128 PRO A CA 1
ATOM 1031 C C . PRO A 1 128 ? -11.595 6.285 23.691 1.00 86.44 128 PRO A C 1
ATOM 1033 O O . PRO A 1 128 ? -11.445 7.507 23.812 1.00 86.44 128 PRO A O 1
ATOM 1036 N N . LYS A 1 129 ? -12.041 5.716 22.565 1.00 88.19 129 LYS A N 1
ATOM 1037 C CA . LYS A 1 129 ? -12.506 6.481 21.402 1.00 88.19 129 LYS A CA 1
ATOM 1038 C C . LYS A 1 129 ? -13.834 7.155 21.745 1.00 88.19 129 LYS A C 1
ATOM 1040 O O . LYS A 1 129 ? -14.591 6.660 22.573 1.00 88.19 129 LYS A O 1
ATOM 1045 N N . LEU A 1 130 ? -14.108 8.291 21.114 1.00 88.25 130 LEU A N 1
ATOM 1046 C CA . LEU A 1 130 ? -15.339 9.042 21.350 1.00 88.25 130 LEU A CA 1
ATOM 1047 C C . LEU A 1 130 ? -16.537 8.338 20.675 1.00 88.25 130 LEU A C 1
ATOM 1049 O O . LEU A 1 130 ? -16.397 7.929 19.521 1.00 88.25 130 LEU A O 1
ATOM 1053 N N .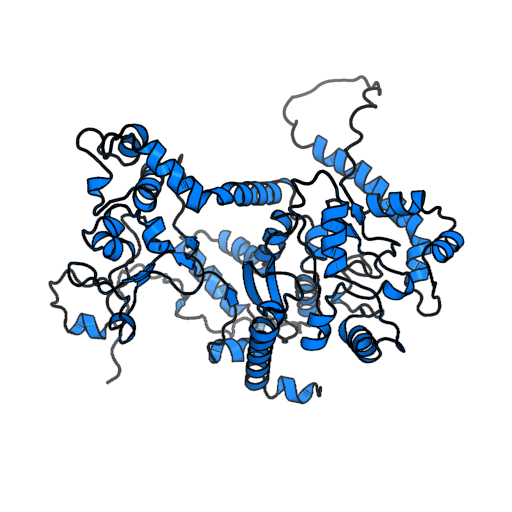 PRO A 1 131 ? -17.673 8.157 21.373 1.00 92.44 131 PRO A N 1
ATOM 1054 C CA . PRO A 1 131 ? -18.877 7.559 20.795 1.00 92.44 131 PRO A CA 1
ATOM 1055 C C . PRO A 1 131 ? -19.553 8.490 19.778 1.00 92.44 131 PRO A C 1
ATOM 1057 O O . PRO A 1 131 ? -19.586 9.695 19.963 1.00 92.44 131 PRO A O 1
ATOM 1060 N N . MET A 1 132 ? -20.135 7.936 18.718 1.00 92.44 132 MET A N 1
ATOM 1061 C CA . MET A 1 132 ? -20.854 8.687 17.682 1.00 92.44 132 MET A CA 1
ATOM 1062 C C . MET A 1 132 ? -22.015 7.852 17.140 1.00 92.44 132 MET A C 1
ATOM 1064 O O . MET A 1 132 ? -21.831 6.679 16.820 1.00 92.44 132 MET A O 1
ATOM 1068 N N . ASP A 1 133 ? -23.196 8.448 16.970 1.00 92.88 133 ASP A N 1
ATOM 1069 C CA . ASP A 1 133 ? -24.377 7.720 16.465 1.00 92.88 133 ASP A CA 1
ATOM 1070 C C . ASP A 1 133 ? -24.281 7.341 14.978 1.00 92.88 133 ASP A C 1
ATOM 1072 O O . ASP A 1 133 ? -24.921 6.389 14.522 1.00 92.88 133 ASP A O 1
ATOM 1076 N N . LYS A 1 134 ? -23.458 8.070 14.223 1.00 94.06 134 LYS A N 1
ATOM 1077 C CA . LYS A 1 134 ? -23.163 7.836 12.808 1.00 94.06 134 LYS A CA 1
ATOM 1078 C C . LYS A 1 134 ? -21.695 8.127 12.526 1.00 94.06 134 LYS A C 1
ATOM 1080 O O . LYS A 1 134 ? -21.090 8.940 13.226 1.00 94.06 134 LYS A O 1
ATOM 1085 N N . THR A 1 135 ? -21.147 7.487 11.501 1.00 94.00 135 THR A N 1
ATOM 1086 C CA . THR A 1 135 ? -19.809 7.809 11.015 1.00 94.00 135 THR A CA 1
ATOM 1087 C C . THR A 1 135 ? -19.824 9.225 10.444 1.00 94.00 135 THR A C 1
ATOM 1089 O O . THR A 1 135 ? -20.752 9.597 9.723 1.00 94.00 135 THR A O 1
ATOM 1092 N N . ILE A 1 136 ? -18.831 10.035 10.809 1.00 89.44 136 ILE A N 1
ATOM 1093 C CA . ILE A 1 136 ? -18.676 11.407 10.317 1.00 89.44 136 ILE A CA 1
ATOM 1094 C C . ILE A 1 136 ? -17.262 11.638 9.795 1.00 89.44 136 ILE A C 1
ATOM 1096 O O . ILE A 1 136 ? -16.302 10.998 10.236 1.00 89.44 136 ILE A O 1
ATOM 1100 N N . LEU A 1 137 ? -17.151 12.601 8.888 1.00 86.81 137 LEU A N 1
ATOM 1101 C CA . LEU A 1 137 ? -15.894 13.183 8.450 1.00 86.81 137 LEU A CA 1
ATOM 1102 C C . LEU A 1 137 ? -15.750 14.543 9.125 1.00 86.81 137 LEU A C 1
ATOM 1104 O O . LEU A 1 137 ? -16.663 15.368 9.090 1.00 86.81 137 LEU A O 1
ATOM 1108 N N . THR A 1 138 ? -14.628 14.756 9.803 1.00 79.94 138 THR A N 1
ATOM 1109 C CA . THR A 1 138 ? -14.286 16.078 10.333 1.00 79.94 138 THR A CA 1
ATOM 1110 C C . THR A 1 138 ? -13.382 16.796 9.348 1.00 79.94 138 THR A C 1
ATOM 1112 O O . THR A 1 138 ? -12.589 16.158 8.662 1.00 79.94 138 THR A O 1
ATOM 1115 N N . TYR A 1 139 ? -13.468 18.122 9.317 1.00 78.19 139 TYR A N 1
ATOM 1116 C CA . TYR A 1 139 ? -12.634 18.978 8.480 1.00 78.19 139 TYR A CA 1
ATOM 1117 C C . TYR A 1 139 ? -11.858 19.955 9.359 1.00 78.19 139 TYR A C 1
ATOM 1119 O O . TYR A 1 139 ? -12.358 20.344 10.422 1.00 78.19 139 TYR A O 1
ATOM 1127 N N . PRO A 1 140 ? -10.662 20.399 8.937 1.00 67.75 140 PRO A N 1
ATOM 1128 C CA . PRO A 1 140 ? -10.034 21.553 9.552 1.00 67.75 140 PRO A CA 1
ATOM 1129 C C . PRO A 1 140 ? -11.001 22.734 9.456 1.00 67.75 140 PRO A C 1
ATOM 1131 O O . PRO A 1 140 ? -11.392 23.131 8.360 1.00 67.75 140 PRO A O 1
ATOM 1134 N N . THR A 1 141 ? -11.395 23.298 10.596 1.00 62.06 141 THR A N 1
ATOM 1135 C CA . THR A 1 141 ? -12.118 24.574 10.612 1.00 62.06 141 THR A CA 1
ATOM 1136 C C . THR A 1 141 ? -11.261 25.620 9.898 1.00 62.06 141 THR A C 1
ATOM 1138 O O . THR A 1 141 ? -10.084 25.730 10.268 1.00 62.06 141 THR A O 1
ATOM 1141 N N . PRO A 1 142 ? -11.809 26.379 8.929 1.00 57.56 142 PRO A N 1
ATOM 1142 C CA . PRO A 1 142 ? -11.126 27.534 8.362 1.00 57.56 142 PRO A CA 1
ATOM 1143 C C . PRO A 1 142 ? -10.587 28.417 9.491 1.00 57.56 142 PRO A C 1
ATOM 1145 O O . PRO A 1 142 ? -11.215 28.545 10.546 1.00 57.56 142 PRO A O 1
ATOM 1148 N N . ASP A 1 143 ? -9.378 28.941 9.315 1.00 55.53 143 ASP A N 1
ATOM 1149 C CA . ASP A 1 143 ? -8.836 29.921 10.249 1.00 55.53 143 ASP A CA 1
ATOM 1150 C C . ASP A 1 143 ? -9.781 31.134 10.243 1.00 55.53 143 ASP A C 1
ATOM 1152 O O . ASP A 1 143 ? -9.978 31.730 9.186 1.00 55.53 143 ASP A O 1
ATOM 1156 N N . ASP A 1 144 ? -10.355 31.491 11.396 1.00 41.94 144 ASP A N 1
ATOM 1157 C CA . ASP A 1 144 ? -10.995 32.794 11.611 1.00 41.94 144 ASP A CA 1
ATOM 1158 C C . ASP A 1 144 ? -9.883 33.865 11.617 1.00 41.94 144 ASP A C 1
ATOM 1160 O O . ASP A 1 144 ? -9.461 34.357 12.661 1.00 41.94 144 ASP A O 1
ATOM 1164 N N . ASP A 1 145 ? -9.309 34.136 10.448 1.00 45.38 145 ASP A N 1
ATOM 1165 C CA . ASP A 1 145 ? -8.430 35.268 10.177 1.00 45.38 145 ASP A CA 1
ATOM 1166 C C . ASP A 1 145 ? -9.248 36.237 9.306 1.00 45.38 145 ASP A C 1
ATOM 1168 O O . ASP A 1 145 ? -9.145 36.133 8.091 1.00 45.38 145 ASP A O 1
ATOM 1172 N N . ASP A 1 146 ? -10.056 37.130 9.894 1.00 41.69 146 ASP A N 1
ATOM 1173 C CA . ASP A 1 146 ? -10.403 38.407 9.229 1.00 41.69 146 ASP A CA 1
ATOM 1174 C C . ASP A 1 146 ? -10.874 39.553 10.160 1.00 41.69 146 ASP A C 1
ATOM 1176 O O . ASP A 1 146 ? -10.795 40.699 9.735 1.00 41.69 146 ASP A O 1
ATOM 1180 N N . ASP A 1 147 ? -11.233 39.340 11.435 1.00 40.78 147 ASP A N 1
ATOM 1181 C CA . ASP A 1 147 ? -11.823 40.428 12.253 1.00 40.78 147 ASP A CA 1
ATOM 1182 C C . ASP A 1 147 ? -11.072 40.768 13.557 1.00 40.78 147 ASP A C 1
ATOM 1184 O O . ASP A 1 147 ? -11.652 40.696 14.634 1.00 40.78 147 ASP A O 1
ATOM 1188 N N . ASP A 1 148 ? -9.796 41.175 13.495 1.00 40.47 148 ASP A N 1
ATOM 1189 C CA . ASP A 1 148 ? -9.237 42.026 14.570 1.00 40.47 148 ASP A CA 1
ATOM 1190 C C . ASP A 1 148 ? -7.956 42.776 14.143 1.00 40.47 148 ASP A C 1
ATOM 1192 O O . ASP A 1 148 ? -6.870 42.626 14.706 1.00 40.47 148 ASP A O 1
ATOM 1196 N N . ASP A 1 149 ? -8.081 43.616 13.112 1.00 40.19 149 ASP A N 1
ATOM 1197 C CA . ASP A 1 149 ? -7.118 44.687 12.802 1.00 40.19 149 ASP A CA 1
ATOM 1198 C C . ASP A 1 149 ? -7.519 45.986 13.536 1.00 40.19 149 ASP A C 1
ATOM 1200 O O . ASP A 1 149 ? -7.611 47.064 12.949 1.00 40.19 149 ASP A O 1
ATOM 1204 N N . ASN A 1 150 ? -7.800 45.897 14.840 1.00 38.91 150 ASN A N 1
ATOM 1205 C CA . ASN A 1 150 ? -8.125 47.074 15.644 1.00 38.91 150 ASN A CA 1
ATOM 1206 C C . ASN A 1 150 ? -7.565 46.982 17.068 1.00 38.91 150 ASN A C 1
ATOM 1208 O O . ASN A 1 150 ? -8.300 47.016 18.043 1.00 38.91 150 ASN A O 1
ATOM 1212 N N . ASP A 1 151 ? -6.237 46.943 17.185 1.00 37.03 151 ASP A N 1
ATOM 1213 C CA . ASP A 1 151 ? -5.592 47.444 18.397 1.00 37.03 151 ASP A CA 1
ATOM 1214 C C . ASP A 1 151 ? -4.460 48.412 18.043 1.00 37.03 151 ASP A C 1
ATOM 1216 O O . ASP A 1 151 ? -3.398 48.066 17.514 1.00 37.03 151 ASP A O 1
ATOM 1220 N N . ASN A 1 152 ? -4.776 49.674 18.319 1.00 38.19 152 ASN A N 1
ATOM 1221 C CA . ASN A 1 152 ? -3.900 50.828 18.367 1.00 38.19 152 ASN A CA 1
ATOM 1222 C C . ASN A 1 152 ? -2.788 50.574 19.390 1.00 38.19 152 ASN A C 1
ATOM 1224 O O . ASN A 1 152 ? -3.049 50.613 20.585 1.00 38.19 152 ASN A O 1
ATOM 1228 N N . ASP A 1 153 ? -1.544 50.428 18.940 1.00 34.81 153 ASP A N 1
ATOM 1229 C CA . ASP A 1 153 ? -0.401 50.759 19.788 1.00 34.81 153 ASP A CA 1
ATOM 1230 C C . ASP A 1 153 ? 0.706 51.419 18.964 1.00 34.81 153 ASP A C 1
ATOM 1232 O O . ASP A 1 153 ? 1.477 50.808 18.216 1.00 34.81 153 ASP A O 1
ATOM 1236 N N . GLN A 1 154 ? 0.744 52.742 19.099 1.00 35.97 154 GLN A N 1
ATOM 1237 C CA . GLN A 1 154 ? 1.847 53.588 18.685 1.00 35.97 154 GLN A CA 1
ATOM 1238 C C . GLN A 1 154 ? 3.069 53.273 19.560 1.00 35.97 154 GLN A C 1
ATOM 1240 O O . GLN A 1 154 ? 3.014 53.472 20.767 1.00 35.97 154 GLN A O 1
ATOM 1245 N N . GLN A 1 155 ? 4.200 52.893 18.954 1.00 34.50 155 GLN A N 1
ATOM 1246 C CA . GLN A 1 155 ? 5.447 53.685 18.968 1.00 34.50 155 GLN A CA 1
ATOM 1247 C C . GLN A 1 155 ? 6.680 52.891 18.476 1.00 34.50 155 GLN A C 1
ATOM 1249 O O . GLN A 1 155 ? 7.060 51.857 19.010 1.00 34.50 155 GLN A O 1
ATOM 1254 N N . GLN A 1 156 ? 7.330 53.501 17.476 1.00 33.06 156 GLN A N 1
ATOM 1255 C CA . GLN A 1 156 ? 8.782 53.616 17.243 1.00 33.06 156 GLN A CA 1
ATOM 1256 C C . GLN A 1 156 ? 9.617 52.396 16.779 1.00 33.06 156 GLN A C 1
ATOM 1258 O O . GLN A 1 156 ? 10.149 51.600 17.540 1.00 33.06 156 GLN A O 1
ATOM 1263 N N . SER A 1 157 ? 9.816 52.373 15.452 1.00 33.03 157 SER A N 1
ATOM 1264 C CA . SER A 1 157 ? 11.093 52.248 14.714 1.00 33.03 157 SER A CA 1
ATOM 1265 C C . SER A 1 157 ? 12.199 51.290 15.202 1.00 33.03 157 SER A C 1
ATOM 1267 O O . SER A 1 157 ? 12.930 51.619 16.128 1.00 33.03 157 SER A O 1
ATOM 1269 N N . ALA A 1 158 ? 12.476 50.230 14.422 1.00 32.25 158 ALA A N 1
ATOM 1270 C CA . ALA A 1 158 ? 13.740 50.050 13.674 1.00 32.25 158 ALA A CA 1
ATOM 1271 C C . ALA A 1 158 ? 13.819 48.688 12.936 1.00 32.25 158 ALA A C 1
ATOM 1273 O O . ALA A 1 158 ? 13.521 47.633 13.481 1.00 32.25 158 ALA A O 1
ATOM 1274 N N . GLN A 1 159 ? 14.296 48.761 11.687 1.00 36.00 159 GLN A N 1
ATOM 1275 C CA . GLN A 1 159 ? 14.910 47.719 10.845 1.00 36.00 159 GLN A CA 1
ATOM 1276 C C . GLN A 1 159 ? 14.105 46.475 10.399 1.00 36.00 159 GLN A C 1
ATOM 1278 O O . GLN A 1 159 ? 13.904 45.474 11.086 1.00 36.00 159 GLN A O 1
ATOM 1283 N N . LYS A 1 160 ? 13.764 46.534 9.105 1.00 40.47 160 LYS A N 1
ATOM 1284 C CA . LYS A 1 160 ? 13.301 45.461 8.220 1.00 40.47 160 LYS A CA 1
ATOM 1285 C C . LYS A 1 160 ? 14.337 44.331 8.117 1.00 40.47 160 LYS A C 1
ATOM 1287 O O . LYS A 1 160 ? 15.404 44.543 7.557 1.00 40.47 160 LYS A O 1
ATOM 1292 N N . ASN A 1 161 ? 13.982 43.137 8.600 1.00 33.84 161 ASN A N 1
ATOM 1293 C CA . ASN A 1 161 ? 14.193 41.833 7.941 1.00 33.84 161 ASN A CA 1
ATOM 1294 C C . ASN A 1 161 ? 13.768 40.694 8.881 1.00 33.84 161 ASN A C 1
ATOM 1296 O O . ASN A 1 161 ? 14.591 40.110 9.578 1.00 33.84 161 ASN A O 1
ATOM 1300 N N . ARG A 1 162 ? 12.461 40.390 8.933 1.00 35.56 162 ARG A N 1
ATOM 1301 C CA . ARG A 1 162 ? 11.909 39.184 9.592 1.00 35.56 162 ARG A CA 1
ATOM 1302 C C . ARG A 1 162 ? 10.402 39.032 9.340 1.00 35.56 162 ARG A C 1
ATOM 1304 O O . ARG A 1 162 ? 9.597 39.073 10.261 1.00 35.56 162 ARG A O 1
ATOM 1311 N N . HIS A 1 163 ? 9.990 38.860 8.087 1.00 35.31 163 HIS A N 1
ATOM 1312 C CA . HIS A 1 163 ? 8.584 38.588 7.756 1.00 35.31 163 HIS A CA 1
ATOM 1313 C C . HIS A 1 163 ? 8.462 37.326 6.905 1.00 35.31 163 HIS A C 1
ATOM 1315 O O . HIS A 1 163 ? 8.300 37.399 5.697 1.00 35.31 163 HIS A O 1
ATOM 1321 N N . LYS A 1 164 ? 8.573 36.159 7.556 1.00 34.22 164 LYS A N 1
ATOM 1322 C CA . LYS A 1 164 ? 8.037 34.874 7.052 1.00 34.22 164 LYS A CA 1
ATOM 1323 C C . LYS A 1 164 ? 7.813 33.791 8.130 1.00 34.22 164 LYS A C 1
ATOM 1325 O O . LYS A 1 164 ? 7.436 32.682 7.795 1.00 34.22 164 LYS A O 1
ATOM 1330 N N . GLY A 1 165 ? 7.981 34.105 9.426 1.00 32.88 165 GLY A N 1
ATOM 1331 C CA . GLY A 1 165 ? 7.853 33.127 10.529 1.00 32.88 165 GLY A CA 1
ATOM 1332 C C . GLY A 1 165 ? 6.827 33.452 11.627 1.00 32.88 165 GLY A C 1
ATOM 1333 O O . GLY A 1 165 ? 6.724 32.700 12.593 1.00 32.88 165 GLY A O 1
ATOM 1334 N N . LYS A 1 166 ? 6.084 34.569 11.533 1.00 37.53 166 LYS A N 1
ATOM 1335 C CA . LYS A 1 166 ? 5.132 34.990 12.586 1.00 37.53 166 LYS A CA 1
ATOM 1336 C C . LYS A 1 166 ? 3.677 34.551 12.345 1.00 37.53 166 LYS A C 1
ATOM 1338 O O . LYS A 1 166 ? 3.005 34.235 13.322 1.00 37.53 166 LYS A O 1
ATOM 1343 N N . LYS A 1 167 ? 3.208 34.436 11.090 1.00 33.41 167 LYS A N 1
ATOM 1344 C CA . LYS A 1 167 ? 1.828 33.988 10.783 1.00 33.41 167 LYS A CA 1
ATOM 1345 C C . LYS A 1 167 ? 1.561 32.535 11.224 1.00 33.41 167 LYS A C 1
ATOM 1347 O O . LYS A 1 167 ? 0.556 32.281 11.873 1.00 33.41 167 LYS A O 1
ATOM 1352 N N . GLY A 1 168 ? 2.505 31.610 11.012 1.00 35.47 168 GLY A N 1
ATOM 1353 C CA . GLY A 1 168 ? 2.353 30.202 11.429 1.00 35.47 168 GLY A CA 1
ATOM 1354 C C . GLY A 1 168 ? 2.309 29.971 12.951 1.00 35.47 168 GLY A C 1
ATOM 1355 O O . GLY A 1 168 ? 1.653 29.046 13.419 1.00 35.47 168 GLY A O 1
ATOM 1356 N N . LYS A 1 169 ? 2.950 30.836 13.756 1.00 38.94 169 LYS A N 1
ATOM 1357 C CA . LYS A 1 169 ? 2.934 30.720 15.230 1.00 38.94 169 LYS A CA 1
ATOM 1358 C C . LYS A 1 169 ? 1.623 31.197 15.866 1.00 38.94 169 LYS A C 1
ATOM 1360 O O . LYS A 1 169 ? 1.230 30.641 16.887 1.00 38.94 169 LYS A O 1
ATOM 1365 N N . ARG A 1 170 ? 0.956 32.207 15.289 1.00 40.50 170 ARG A N 1
ATOM 1366 C CA . ARG A 1 170 ? -0.340 32.722 15.777 1.00 40.50 170 ARG A CA 1
ATOM 1367 C C . ARG A 1 170 ? -1.499 31.774 15.434 1.00 40.50 170 ARG A C 1
ATOM 1369 O O . ARG A 1 170 ? -2.243 31.428 16.349 1.00 40.50 170 ARG A O 1
ATOM 1376 N N . LYS A 1 171 ? -1.547 31.241 14.202 1.00 44.94 171 LYS A N 1
ATOM 1377 C CA . LYS A 1 171 ? -2.512 30.203 13.760 1.00 44.94 171 LYS A CA 1
ATOM 1378 C C . LYS A 1 171 ? -2.530 28.976 14.683 1.00 44.94 171 LYS A C 1
ATOM 1380 O O . LYS A 1 171 ? -3.578 28.473 15.072 1.00 44.94 171 LYS A O 1
ATOM 1385 N N . SER A 1 172 ? -1.354 28.567 15.168 1.00 59.19 172 SER A N 1
ATOM 1386 C CA . SER A 1 172 ? -1.221 27.474 16.140 1.00 59.19 172 SER A CA 1
ATOM 1387 C C . SER A 1 172 ? -1.845 27.757 17.518 1.00 59.19 172 SER A C 1
ATOM 1389 O O . SER A 1 172 ? -2.092 26.796 18.248 1.00 59.19 172 SER A O 1
ATOM 1391 N N . ARG A 1 173 ? -2.053 29.014 17.938 1.00 67.19 173 ARG A N 1
ATOM 1392 C CA . ARG A 1 173 ? -2.515 29.333 19.303 1.00 67.19 173 ARG A CA 1
ATOM 1393 C C . ARG A 1 173 ? -4.035 29.240 19.434 1.00 67.19 173 ARG A C 1
ATOM 1395 O O . ARG A 1 173 ? -4.493 28.611 20.382 1.00 67.19 173 ARG A O 1
ATOM 1402 N N . ALA A 1 174 ? -4.789 29.808 18.492 1.00 69.25 174 ALA A N 1
ATOM 1403 C CA . ALA A 1 174 ? -6.255 29.745 18.493 1.00 69.25 174 ALA A CA 1
ATOM 1404 C C . ALA A 1 174 ? -6.755 28.297 18.368 1.00 69.25 174 ALA A C 1
ATOM 1406 O O . ALA A 1 174 ? -7.596 27.853 19.147 1.00 69.25 174 ALA A O 1
ATOM 1407 N N . LEU A 1 175 ? -6.143 27.511 17.473 1.00 67.44 175 LEU A N 1
ATOM 1408 C CA . LEU A 1 175 ? -6.418 26.079 17.352 1.00 67.44 175 LEU A CA 1
ATOM 1409 C C . LEU A 1 175 ? -6.153 25.322 18.664 1.00 67.44 175 LEU A C 1
ATOM 1411 O O . LEU A 1 175 ? -6.993 24.542 19.104 1.00 67.44 175 LEU A O 1
ATOM 1415 N N . ARG A 1 176 ? -5.014 25.576 19.324 1.00 68.31 176 ARG A N 1
ATOM 1416 C CA . ARG A 1 176 ? -4.701 24.961 20.627 1.00 68.31 176 ARG A CA 1
ATOM 1417 C C . ARG A 1 176 ? -5.701 25.355 21.710 1.00 68.31 176 ARG A C 1
ATOM 1419 O O . ARG A 1 176 ? -6.031 24.514 22.537 1.00 68.31 176 ARG A O 1
ATOM 1426 N N . LEU A 1 177 ? -6.176 26.601 21.709 1.00 75.31 177 LEU A N 1
ATOM 1427 C CA . LEU A 1 177 ? -7.185 27.066 22.659 1.00 75.31 177 LEU A CA 1
ATOM 1428 C C . LEU A 1 177 ? -8.509 26.316 22.459 1.00 75.31 177 LEU A C 1
ATOM 1430 O O . LEU A 1 177 ? -8.997 25.718 23.413 1.00 75.31 177 LEU A O 1
ATOM 1434 N N . ARG A 1 178 ? -9.009 26.242 21.215 1.00 75.00 178 ARG A N 1
ATOM 1435 C CA . ARG A 1 178 ? -10.215 25.467 20.861 1.00 75.00 178 ARG A CA 1
ATOM 1436 C C . ARG A 1 178 ? -10.084 23.990 21.241 1.00 75.00 178 ARG A C 1
ATOM 1438 O O . ARG A 1 178 ? -11.020 23.397 21.767 1.00 75.00 178 ARG A O 1
ATOM 1445 N N . GLN A 1 179 ? -8.914 23.393 21.007 1.00 73.06 179 GLN A N 1
ATOM 1446 C CA . GLN A 1 179 ? -8.637 22.005 21.384 1.00 73.06 179 GLN A CA 1
ATOM 1447 C C . GLN A 1 179 ? -8.610 21.794 22.896 1.00 73.06 179 GLN A C 1
ATOM 1449 O O . GLN A 1 179 ? -9.092 20.767 23.366 1.00 73.06 179 GLN A O 1
ATOM 1454 N N . ASN A 1 180 ? -8.025 22.721 23.655 1.00 73.44 180 ASN A N 1
ATOM 1455 C CA . ASN A 1 180 ? -8.000 22.634 25.112 1.00 73.44 180 ASN A CA 1
ATOM 1456 C C . ASN A 1 180 ? -9.413 22.775 25.682 1.00 73.44 180 ASN A C 1
ATOM 1458 O O . ASN A 1 180 ? -9.828 21.921 26.453 1.00 73.44 180 ASN A O 1
ATOM 1462 N N . GLU A 1 181 ? -10.189 23.750 25.204 1.00 82.50 181 GLU A N 1
ATOM 1463 C CA . GLU A 1 181 ? -11.593 23.909 25.588 1.00 82.50 181 GLU A CA 1
ATOM 1464 C C . GLU A 1 181 ? -12.413 22.648 25.275 1.00 82.50 181 GLU A C 1
ATOM 1466 O O . GLU A 1 181 ? -13.139 22.143 26.129 1.00 82.50 181 GLU A O 1
ATOM 1471 N N . ALA A 1 182 ? -12.254 22.083 24.073 1.00 79.75 182 ALA A N 1
ATOM 1472 C CA . ALA A 1 182 ? -12.916 20.837 23.700 1.00 79.75 182 ALA A CA 1
ATOM 1473 C C . ALA A 1 182 ? -12.488 19.655 24.586 1.00 79.75 182 ALA A C 1
ATOM 1475 O O . ALA A 1 182 ? -13.325 18.828 24.943 1.00 79.75 182 ALA A O 1
ATOM 1476 N N . LYS A 1 183 ? -11.207 19.557 24.969 1.00 79.69 183 LYS A N 1
ATOM 1477 C CA . LYS A 1 183 ? -10.733 18.523 25.905 1.00 79.69 183 LYS A CA 1
ATOM 1478 C C . LYS A 1 183 ? -11.373 18.677 27.278 1.00 79.69 183 LYS A C 1
ATOM 1480 O O . LYS A 1 183 ? -11.859 17.681 27.806 1.00 79.69 183 LYS A O 1
ATOM 1485 N N . ASP A 1 184 ? -11.406 19.895 27.807 1.00 80.50 184 ASP A N 1
ATOM 1486 C CA . ASP A 1 184 ? -11.952 20.188 29.131 1.00 80.50 184 ASP A CA 1
ATOM 1487 C C . ASP A 1 184 ? -13.454 19.878 29.179 1.00 80.50 184 ASP A C 1
ATOM 1489 O O . ASP A 1 184 ? -13.918 19.164 30.069 1.00 80.50 184 ASP A O 1
ATOM 1493 N N . LYS A 1 185 ? -14.210 20.313 28.162 1.00 87.69 185 LYS A N 1
ATOM 1494 C CA . LYS A 1 185 ? -15.652 20.037 28.037 1.00 87.69 185 LYS A CA 1
ATOM 1495 C C . LYS A 1 185 ? -15.966 18.550 27.878 1.00 87.69 185 LYS A C 1
ATOM 1497 O O . LYS A 1 185 ? -16.979 18.077 28.385 1.00 87.69 185 LYS A O 1
ATOM 1502 N N . LEU A 1 186 ? -15.090 17.794 27.217 1.00 86.56 186 LEU A N 1
ATOM 1503 C CA . LEU A 1 186 ? -15.253 16.351 27.024 1.00 86.56 186 LEU A CA 1
ATOM 1504 C C . LEU A 1 186 ? -14.658 15.507 28.159 1.00 86.56 186 LEU A C 1
ATOM 1506 O O . LEU A 1 186 ? -14.772 14.280 28.115 1.00 86.56 186 LEU A O 1
ATOM 1510 N N . GLN A 1 187 ? -14.036 16.109 29.176 1.00 85.62 187 GLN A N 1
ATOM 1511 C CA . GLN A 1 187 ? -13.346 15.357 30.225 1.00 85.62 187 GLN A CA 1
ATOM 1512 C C . GLN A 1 187 ? -14.312 14.497 31.050 1.00 85.62 187 GLN A C 1
ATOM 1514 O O . GLN A 1 187 ? -14.028 13.325 31.294 1.00 85.62 187 GLN A O 1
ATOM 1519 N N . THR A 1 188 ? -15.476 15.036 31.421 1.00 90.38 188 THR A N 1
ATOM 1520 C CA . THR A 1 188 ? -16.520 14.288 32.146 1.00 90.38 188 THR A CA 1
ATOM 1521 C C . THR A 1 188 ? -16.988 13.075 31.346 1.00 90.38 188 THR A C 1
ATOM 1523 O O . THR A 1 188 ? -17.035 11.963 31.868 1.00 90.38 188 THR A O 1
ATOM 1526 N N . LEU A 1 189 ? -17.240 13.266 30.049 1.00 91.31 189 LEU A N 1
ATOM 1527 C CA . LEU A 1 189 ? -17.616 12.188 29.139 1.00 91.31 189 LEU A CA 1
ATOM 1528 C C . LEU A 1 189 ? -16.521 11.122 29.050 1.00 91.31 189 LEU A C 1
ATOM 1530 O O . LEU A 1 189 ? -16.816 9.931 29.139 1.00 91.31 189 LEU A O 1
ATOM 1534 N N . ARG A 1 190 ? -15.253 11.537 28.920 1.00 87.38 190 ARG A N 1
ATOM 1535 C CA . ARG A 1 190 ? -14.097 10.628 28.889 1.00 87.38 190 ARG A CA 1
ATOM 1536 C C . ARG A 1 190 ? -13.970 9.809 30.167 1.00 87.38 190 ARG A C 1
ATOM 1538 O O . ARG A 1 190 ? -13.639 8.629 30.077 1.00 87.38 190 ARG A O 1
ATOM 1545 N N . ASN A 1 191 ? -14.241 10.405 31.324 1.00 88.31 191 ASN A N 1
ATOM 1546 C CA . ASN A 1 191 ? -14.223 9.697 32.601 1.00 88.31 191 ASN A CA 1
ATOM 1547 C C . ASN A 1 191 ? -15.290 8.591 32.620 1.00 88.31 191 ASN A C 1
ATOM 1549 O O . ASN A 1 191 ? -14.964 7.448 32.925 1.00 88.31 191 ASN A O 1
ATOM 1553 N N . TYR A 1 192 ? -16.519 8.898 32.193 1.00 92.44 192 TYR A N 1
ATOM 1554 C CA . TYR A 1 192 ? -17.612 7.924 32.128 1.00 92.44 192 TYR A CA 1
ATOM 1555 C C . TYR A 1 192 ? -17.323 6.737 31.203 1.00 92.44 192 TYR A C 1
ATOM 1557 O O . TYR A 1 192 ? -17.499 5.595 31.607 1.00 92.44 192 TYR A O 1
ATOM 1565 N N . ILE A 1 193 ? -16.832 6.975 29.983 1.00 89.50 193 ILE A N 1
ATOM 1566 C CA . ILE A 1 193 ? -16.518 5.881 29.039 1.00 89.50 193 ILE A CA 1
ATOM 1567 C C . ILE A 1 193 ? -15.246 5.097 29.415 1.00 89.50 193 ILE A C 1
ATOM 1569 O O . ILE A 1 193 ? -14.965 4.040 28.837 1.00 89.50 193 ILE A O 1
ATOM 1573 N N . SER A 1 194 ? -14.449 5.621 30.351 1.00 86.81 194 SER A N 1
ATOM 1574 C CA . SER A 1 194 ? -13.271 4.934 30.887 1.00 86.81 194 SER A CA 1
ATOM 1575 C C . SER A 1 194 ? -13.604 4.028 32.071 1.00 86.81 194 SER A C 1
ATOM 1577 O O . SER A 1 194 ? -12.882 3.056 32.295 1.00 86.81 194 SER A O 1
ATOM 1579 N N . ASP A 1 195 ? -14.676 4.323 32.809 1.00 88.56 195 ASP A N 1
ATOM 1580 C CA . ASP A 1 195 ? -15.087 3.556 33.984 1.00 88.56 195 ASP A CA 1
ATOM 1581 C C . ASP A 1 195 ? -15.710 2.210 33.565 1.00 88.56 195 ASP A C 1
ATOM 1583 O O . ASP A 1 195 ? -16.732 2.191 32.880 1.00 88.56 195 ASP A O 1
ATOM 1587 N N . PRO A 1 196 ? -15.128 1.058 33.950 1.00 85.31 196 PRO A N 1
ATOM 1588 C CA . PRO A 1 196 ? -15.685 -0.249 33.611 1.00 85.31 196 PRO A CA 1
ATOM 1589 C C . PRO A 1 196 ? -16.999 -0.564 34.342 1.00 85.31 196 PRO A C 1
ATOM 1591 O O . PRO A 1 196 ? -17.695 -1.489 33.927 1.00 85.31 196 PRO A O 1
ATOM 1594 N N . ASN A 1 197 ? -17.331 0.163 35.413 1.00 87.81 197 ASN A N 1
ATOM 1595 C CA . ASN A 1 197 ? -18.549 -0.050 36.201 1.00 87.81 197 ASN A CA 1
ATOM 1596 C C . ASN A 1 197 ? -19.750 0.724 35.651 1.00 87.81 197 ASN A C 1
ATOM 1598 O O . ASN A 1 197 ? -20.872 0.527 36.117 1.00 87.81 197 ASN A O 1
ATOM 1602 N N . VAL A 1 198 ? -19.522 1.606 34.678 1.00 88.25 198 VAL A N 1
ATOM 1603 C CA . VAL A 1 198 ? -20.560 2.421 34.056 1.00 88.25 198 VAL A CA 1
ATOM 1604 C C . VAL A 1 198 ? -20.691 2.014 32.593 1.00 88.25 198 VAL A C 1
ATOM 1606 O O . VAL A 1 198 ? -19.709 1.854 31.871 1.00 88.25 198 VAL A O 1
ATOM 1609 N N . SER A 1 199 ? -21.925 1.828 32.139 1.00 87.38 199 SER A N 1
ATOM 1610 C CA . SER A 1 199 ? -22.227 1.533 30.743 1.00 87.38 199 SER A CA 1
ATOM 1611 C C . SER A 1 199 ? -23.472 2.294 30.322 1.00 87.38 199 SER A C 1
ATOM 1613 O O . SER A 1 199 ? -24.393 2.457 31.117 1.00 87.38 199 SER A O 1
ATOM 1615 N N . PHE A 1 200 ? -23.484 2.752 29.075 1.00 90.88 200 PHE A N 1
ATOM 1616 C CA . PHE A 1 200 ? -24.595 3.489 28.480 1.00 90.88 200 PHE A CA 1
ATOM 1617 C C . PHE A 1 200 ? -25.028 2.782 27.205 1.00 90.88 200 PHE A C 1
ATOM 1619 O O . PHE A 1 200 ? -24.185 2.344 26.411 1.00 90.88 200 PHE A O 1
ATOM 1626 N N . ASN A 1 201 ? -26.339 2.693 26.988 1.00 84.69 201 ASN A N 1
ATOM 1627 C CA . ASN A 1 201 ? -26.878 1.990 25.824 1.00 84.69 201 ASN A CA 1
ATOM 1628 C C . ASN A 1 201 ? -26.783 2.835 24.548 1.00 84.69 201 ASN A C 1
ATOM 1630 O O . ASN A 1 201 ? -26.586 2.303 23.456 1.00 84.69 201 ASN A O 1
ATOM 1634 N N . ASN A 1 202 ? -26.909 4.155 24.677 1.00 91.56 202 ASN A N 1
ATOM 1635 C CA . ASN A 1 202 ? -26.886 5.096 23.562 1.00 91.56 202 ASN A CA 1
ATOM 1636 C C . ASN A 1 202 ? -26.171 6.400 23.943 1.00 91.56 202 ASN A C 1
ATOM 1638 O O . ASN A 1 202 ? -25.904 6.665 25.116 1.00 91.56 202 ASN A O 1
ATOM 1642 N N . LEU A 1 203 ? -25.818 7.194 22.929 1.00 93.75 203 LEU A N 1
ATOM 1643 C CA . LEU A 1 203 ? -25.086 8.442 23.122 1.00 93.75 203 LEU A CA 1
ATOM 1644 C C . LEU A 1 203 ? -25.926 9.494 23.857 1.00 93.75 203 LEU A C 1
ATOM 1646 O O . LEU A 1 203 ? -25.390 10.188 24.714 1.00 93.75 203 LEU A O 1
ATOM 1650 N N . SER A 1 204 ? -27.228 9.586 23.578 1.00 94.44 204 SER A N 1
ATOM 1651 C CA . SER A 1 204 ? -28.120 10.569 24.205 1.00 94.44 204 SER A CA 1
ATOM 1652 C C . SER A 1 204 ? -28.121 10.472 25.735 1.00 94.44 204 SER A C 1
ATOM 1654 O O . SER A 1 204 ? -27.964 11.489 26.402 1.00 94.44 204 SER A O 1
ATOM 1656 N N . GLU A 1 205 ? -28.199 9.256 26.285 1.00 94.25 205 GLU A N 1
ATOM 1657 C CA . GLU A 1 205 ? -28.141 8.996 27.732 1.00 94.25 205 GLU A CA 1
ATOM 1658 C C . GLU A 1 205 ? -26.812 9.471 28.350 1.00 94.25 205 GLU A C 1
ATOM 1660 O O . GLU A 1 205 ? -26.786 10.109 29.404 1.00 94.25 205 GLU A O 1
ATOM 1665 N N . LEU A 1 206 ? -25.692 9.199 27.672 1.00 94.50 206 LEU A N 1
ATOM 1666 C CA . LEU A 1 206 ? -24.364 9.638 28.105 1.00 94.50 206 LEU A CA 1
ATOM 1667 C C . LEU A 1 206 ? -24.232 11.169 28.070 1.00 94.50 206 LEU A C 1
ATOM 1669 O O . LEU A 1 206 ? -23.662 11.759 28.990 1.00 94.50 206 LEU A O 1
ATOM 1673 N N . LEU A 1 207 ? -24.740 11.813 27.017 1.00 95.56 207 LEU A N 1
ATOM 1674 C CA . LEU A 1 207 ? -24.676 13.267 26.859 1.00 95.56 207 LEU A CA 1
ATOM 1675 C C . LEU A 1 207 ? -25.520 13.995 27.907 1.00 95.56 207 LEU A C 1
ATOM 1677 O O . LEU A 1 207 ? -25.049 14.980 28.476 1.00 95.56 207 LEU A O 1
ATOM 1681 N N . GLU A 1 208 ? -26.698 13.462 28.242 1.00 94.69 208 GLU A N 1
ATOM 1682 C CA . GLU A 1 208 ? -27.539 13.982 29.324 1.00 94.69 208 GLU A CA 1
ATOM 1683 C C . GLU A 1 208 ? -26.790 13.960 30.666 1.00 94.69 208 GLU A C 1
ATOM 1685 O O . GLU A 1 208 ? -26.736 14.972 31.364 1.00 94.69 208 GLU A O 1
ATOM 1690 N N . LYS A 1 209 ? -26.091 12.861 30.994 1.00 93.69 209 LYS A N 1
ATOM 1691 C CA . LYS A 1 209 ? -25.239 12.792 32.201 1.00 93.69 209 LYS A CA 1
ATOM 1692 C C . LYS A 1 209 ? -24.060 13.762 32.189 1.00 93.69 209 LYS A C 1
ATOM 1694 O O . LYS A 1 209 ? -23.537 14.095 33.254 1.00 93.69 209 LYS A O 1
ATOM 1699 N N . CYS A 1 210 ? -23.620 14.188 31.010 1.00 93.31 210 CYS A N 1
ATOM 1700 C CA . CYS A 1 210 ? -22.535 15.149 30.848 1.00 93.31 210 CYS A CA 1
ATOM 1701 C C . CYS A 1 210 ? -23.023 16.603 30.770 1.00 93.31 210 CYS A C 1
ATOM 1703 O O . CYS A 1 210 ? -22.176 17.493 30.711 1.00 93.31 210 CYS A O 1
ATOM 1705 N N . ASN A 1 211 ? -24.341 16.850 30.785 1.00 94.50 211 ASN A N 1
ATOM 1706 C CA . ASN A 1 211 ? -24.949 18.155 30.505 1.00 94.50 211 ASN A CA 1
ATOM 1707 C C . ASN A 1 211 ? -24.461 18.754 29.171 1.00 94.50 211 ASN A C 1
ATOM 1709 O O . ASN A 1 211 ? -24.072 19.920 29.115 1.00 94.50 211 ASN A O 1
ATOM 1713 N N . LEU A 1 212 ? -24.437 17.938 28.112 1.00 93.88 212 LEU A N 1
ATOM 1714 C CA . LEU A 1 212 ? -24.065 18.352 26.758 1.00 93.88 212 LEU A CA 1
ATOM 1715 C C . LEU A 1 212 ? -25.222 18.104 25.794 1.00 93.88 212 LEU A C 1
ATOM 1717 O O . LEU A 1 212 ? -25.836 17.039 25.809 1.00 93.88 212 LEU A O 1
ATOM 1721 N N . THR A 1 213 ? -25.480 19.053 24.902 1.00 95.50 213 THR A N 1
ATOM 1722 C CA . THR A 1 213 ? -26.312 18.791 23.723 1.00 95.50 213 THR A CA 1
ATOM 1723 C C . THR A 1 213 ? -25.516 18.017 22.666 1.00 95.50 213 THR A C 1
ATOM 1725 O O . THR A 1 213 ? -24.280 18.025 22.653 1.00 95.50 213 THR A O 1
ATOM 1728 N N . TYR A 1 214 ? -26.215 17.350 21.743 1.00 93.75 214 TYR A N 1
ATOM 1729 C CA . TYR A 1 214 ? -25.561 16.649 20.632 1.00 93.75 214 TYR A CA 1
ATOM 1730 C C . TYR A 1 214 ? -24.751 17.605 19.739 1.00 93.75 214 TYR A C 1
ATOM 1732 O O . TYR A 1 214 ? -23.647 17.266 19.315 1.00 93.75 214 TYR A O 1
ATOM 1740 N N . GLU A 1 215 ? -25.263 18.814 19.498 1.00 93.12 215 GLU A N 1
ATOM 1741 C CA . GLU A 1 215 ? -24.593 19.828 18.676 1.00 93.12 215 GLU A CA 1
ATOM 1742 C C . GLU A 1 215 ? -23.297 20.332 19.324 1.00 93.12 215 GLU A C 1
ATOM 1744 O O . GLU A 1 215 ? -22.251 20.373 18.670 1.00 93.12 215 GLU A O 1
ATOM 1749 N N . GLU A 1 216 ? -23.324 20.648 20.624 1.00 92.94 216 GLU A N 1
ATOM 1750 C CA . GLU A 1 216 ? -22.119 21.025 21.377 1.00 92.94 216 GLU A CA 1
ATOM 1751 C C . GLU A 1 216 ? -21.091 19.894 21.373 1.00 92.94 216 GLU A C 1
ATOM 1753 O O . GLU A 1 216 ? -19.906 20.119 21.113 1.00 92.94 216 GLU A O 1
ATOM 1758 N N . TYR A 1 217 ? -21.545 18.662 21.607 1.00 92.25 217 TYR A N 1
ATOM 1759 C CA . TYR A 1 217 ? -20.692 17.484 21.577 1.00 92.25 217 TYR A 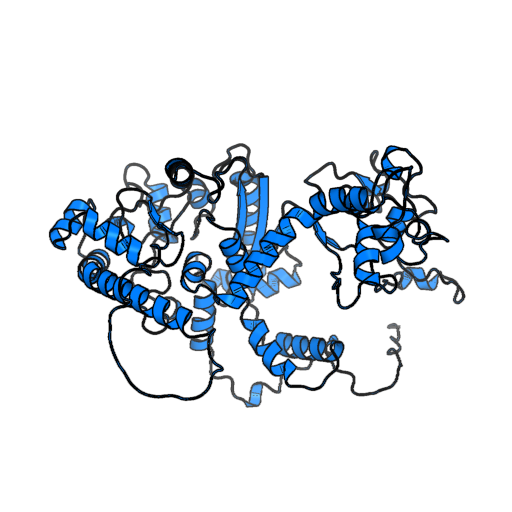CA 1
ATOM 1760 C C . TYR A 1 217 ? -20.00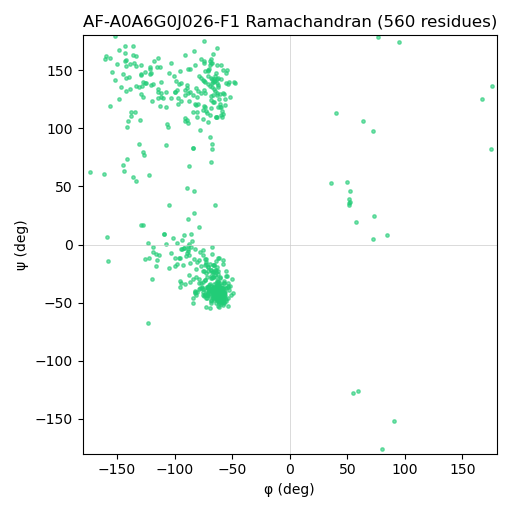1 17.313 20.219 1.00 92.25 217 TYR A C 1
ATOM 1762 O O . TYR A 1 217 ? -18.771 17.220 20.160 1.00 92.25 217 TYR A O 1
ATOM 1770 N N . GLN A 1 218 ? -20.763 17.338 19.123 1.00 89.31 218 GLN A N 1
ATOM 1771 C CA . GLN A 1 218 ? -20.230 17.193 17.769 1.00 89.31 218 GLN A CA 1
ATOM 1772 C C . GLN A 1 218 ? -19.244 18.320 17.421 1.00 89.31 218 GLN A C 1
ATOM 1774 O O . GLN A 1 218 ? -18.197 18.069 16.810 1.00 89.31 218 GLN A O 1
ATOM 1779 N N . LYS A 1 219 ? -19.526 19.554 17.859 1.00 88.44 219 LYS A N 1
ATOM 1780 C CA . LYS A 1 219 ? -18.609 20.693 17.715 1.00 88.44 219 LYS A CA 1
ATOM 1781 C C . LYS A 1 219 ? -17.291 20.442 18.449 1.00 88.44 219 LYS A C 1
ATOM 1783 O O . LYS A 1 219 ? -16.222 20.626 17.866 1.00 88.44 219 LYS A O 1
ATOM 1788 N N . HIS A 1 220 ? -17.334 19.970 19.696 1.00 85.75 220 HIS A N 1
ATOM 1789 C CA . HIS A 1 220 ? -16.125 19.642 20.455 1.00 85.75 220 HIS A CA 1
ATOM 1790 C C . HIS A 1 220 ? -15.333 18.487 19.827 1.00 85.75 220 HIS A C 1
ATOM 1792 O O . HIS A 1 220 ? -14.111 18.581 19.736 1.00 85.75 220 HIS A O 1
ATOM 1798 N N . VAL A 1 221 ? -16.001 17.435 19.338 1.00 83.75 221 VAL A N 1
ATOM 1799 C CA . VAL A 1 221 ? -15.356 16.327 18.606 1.00 83.75 221 VAL A CA 1
ATOM 1800 C C . VAL A 1 221 ? -14.606 16.854 17.381 1.00 83.75 221 VAL A C 1
ATOM 1802 O O . VAL A 1 221 ? -13.430 16.540 17.201 1.00 83.75 221 VAL A O 1
ATOM 1805 N N . THR A 1 222 ? -15.250 17.704 16.580 1.00 81.25 222 THR A N 1
ATOM 1806 C CA . THR A 1 222 ? -14.650 18.302 15.376 1.00 81.25 222 THR A CA 1
ATOM 1807 C C . THR A 1 222 ? -13.431 19.153 15.733 1.00 81.25 222 THR A C 1
ATOM 1809 O O . THR A 1 222 ? -12.359 18.973 15.153 1.00 81.25 222 THR A O 1
ATOM 1812 N N . ASN A 1 223 ? -13.549 19.992 16.768 1.00 78.19 223 ASN A N 1
ATOM 1813 C CA . ASN A 1 223 ? -12.475 20.868 17.248 1.00 78.19 223 ASN A CA 1
ATOM 1814 C C . ASN A 1 223 ? -11.245 20.118 17.788 1.00 78.19 223 ASN A C 1
ATOM 1816 O O . ASN A 1 223 ? -10.169 20.709 17.880 1.00 78.19 223 ASN A O 1
ATOM 1820 N N . LEU A 1 224 ? -11.365 18.834 18.151 1.00 74.25 224 LEU A N 1
ATOM 1821 C CA . LEU A 1 224 ? -10.214 18.012 18.543 1.00 74.25 224 LEU A CA 1
ATOM 1822 C C . LEU A 1 224 ? -9.344 17.597 17.351 1.00 74.25 224 LEU A C 1
ATOM 1824 O O . LEU A 1 224 ? -8.170 17.263 17.540 1.00 74.25 224 LEU A O 1
ATOM 1828 N N . THR A 1 225 ? -9.899 17.589 16.141 1.00 68.38 225 THR A N 1
ATOM 1829 C CA . THR A 1 225 ? -9.203 17.112 14.942 1.00 68.38 225 THR A CA 1
ATOM 1830 C C . THR A 1 225 ? -8.372 18.223 14.295 1.00 68.38 225 THR A C 1
ATOM 1832 O O . THR A 1 225 ? -8.648 19.407 14.456 1.00 68.38 225 THR A O 1
ATOM 1835 N N . MET A 1 226 ? -7.277 17.845 13.628 1.00 62.41 226 MET A N 1
ATOM 1836 C CA . MET A 1 226 ? -6.353 18.785 12.961 1.00 62.41 226 MET A CA 1
ATOM 1837 C C . MET A 1 226 ? -6.359 18.651 11.436 1.00 62.41 226 MET A C 1
ATOM 1839 O O . MET A 1 226 ? -5.706 19.420 10.739 1.00 62.41 226 MET A O 1
ATOM 1843 N N . SER A 1 227 ? -7.029 17.625 10.931 1.00 66.62 227 SER A N 1
ATOM 1844 C CA . SER A 1 227 ? -7.038 17.211 9.536 1.00 66.62 227 SER A CA 1
ATOM 1845 C C . SER A 1 227 ? -8.366 16.530 9.245 1.00 66.62 227 SER A C 1
ATOM 1847 O O . SER A 1 227 ? -9.174 16.336 10.155 1.00 66.62 227 SER A O 1
ATOM 1849 N N . ASN A 1 228 ? -8.540 16.097 8.001 1.00 76.12 228 ASN A N 1
ATOM 1850 C CA . ASN A 1 228 ? -9.639 15.214 7.648 1.00 76.12 228 ASN A CA 1
ATOM 1851 C C . ASN A 1 228 ? -9.486 13.900 8.424 1.00 76.12 228 ASN A C 1
ATOM 1853 O O . ASN A 1 228 ? -8.451 13.235 8.308 1.00 76.12 228 ASN A O 1
ATOM 1857 N N . VAL A 1 229 ? -10.456 13.575 9.279 1.00 78.50 229 VAL A N 1
ATOM 1858 C CA . VAL A 1 229 ? -10.440 12.369 10.120 1.00 78.50 229 VAL A CA 1
ATOM 1859 C C . VAL A 1 229 ? -11.793 11.678 10.033 1.00 78.50 229 VAL A C 1
ATOM 1861 O O . VAL A 1 229 ? -12.840 12.316 10.121 1.00 78.50 229 VAL A O 1
ATOM 1864 N N . ILE A 1 230 ? -11.754 10.353 9.896 1.00 85.50 230 ILE A N 1
ATOM 1865 C CA . ILE A 1 230 ? -12.935 9.497 10.001 1.00 85.50 230 ILE A CA 1
ATOM 1866 C C . ILE A 1 230 ? -13.197 9.244 11.482 1.00 85.50 230 ILE A C 1
ATOM 1868 O O . ILE A 1 230 ? -12.360 8.665 12.180 1.00 85.50 230 ILE A O 1
ATOM 1872 N N . VAL A 1 231 ? -14.376 9.630 11.956 1.00 88.62 231 VAL A N 1
ATOM 1873 C CA . VAL A 1 231 ? -14.872 9.223 13.272 1.00 88.62 231 VAL A CA 1
ATOM 1874 C C . VAL A 1 231 ? -15.967 8.191 13.047 1.00 88.62 231 VAL A C 1
ATOM 1876 O O . VAL A 1 231 ? -17.067 8.537 12.630 1.00 88.62 231 VAL A O 1
ATOM 1879 N N . LEU A 1 232 ? -15.642 6.917 13.280 1.00 92.00 232 LEU A N 1
ATOM 1880 C CA . LEU A 1 232 ? -16.562 5.795 13.070 1.00 92.00 232 LEU A CA 1
ATOM 1881 C C . LEU A 1 232 ? -17.760 5.851 14.024 1.00 92.00 232 LEU A C 1
ATOM 1883 O O . LEU A 1 232 ? -17.606 6.186 15.203 1.00 92.00 232 LEU A O 1
ATOM 1887 N N . LYS A 1 233 ? -18.922 5.414 13.531 1.00 94.44 233 LYS A N 1
ATOM 1888 C CA . LYS A 1 233 ? -20.096 5.105 14.349 1.00 94.44 233 LYS A CA 1
ATOM 1889 C C . LYS A 1 233 ? -19.714 4.146 15.474 1.00 94.44 233 LYS A C 1
ATOM 1891 O O . LYS A 1 233 ? -19.162 3.074 15.229 1.00 94.44 233 LYS A O 1
ATOM 1896 N N . ARG A 1 234 ? -20.041 4.522 16.708 1.00 93.06 234 ARG A N 1
ATOM 1897 C CA . ARG A 1 234 ? -19.583 3.845 17.919 1.00 93.06 234 ARG A CA 1
ATOM 1898 C C . ARG A 1 234 ? -20.540 4.095 19.074 1.00 93.06 234 ARG A C 1
ATOM 1900 O O . ARG A 1 234 ? -20.706 5.237 19.497 1.00 93.06 234 ARG A O 1
ATOM 1907 N N . HIS A 1 235 ? -21.129 3.033 19.618 1.00 93.62 235 HIS A N 1
ATOM 1908 C CA . HIS A 1 235 ? -21.909 3.151 20.848 1.00 93.62 235 HIS A CA 1
ATOM 1909 C C . HIS A 1 235 ? -20.981 3.330 22.059 1.00 93.62 235 HIS A C 1
ATOM 1911 O O . HIS A 1 235 ? -19.832 2.884 22.015 1.00 93.62 235 HIS A O 1
ATOM 1917 N N . PRO A 1 236 ? -21.457 3.923 23.170 1.00 93.25 236 PRO A N 1
ATOM 1918 C CA . PRO A 1 236 ? -20.636 4.125 24.367 1.00 93.25 236 PRO A CA 1
ATOM 1919 C C . PRO A 1 236 ? -19.960 2.854 24.904 1.00 93.25 236 PRO A C 1
ATOM 1921 O O . PRO A 1 236 ? -18.810 2.902 25.342 1.00 93.25 236 PRO A O 1
ATOM 1924 N N . LYS A 1 237 ? -20.635 1.700 24.821 1.00 91.25 237 LYS A N 1
ATOM 1925 C CA . LYS A 1 237 ? -20.077 0.395 25.220 1.00 91.25 237 LYS A CA 1
ATOM 1926 C C . LYS A 1 237 ? -18.916 -0.083 24.335 1.00 91.25 237 LYS A C 1
ATOM 1928 O O . LYS A 1 237 ? -18.063 -0.838 24.793 1.00 91.25 237 LYS A O 1
ATOM 1933 N N . ASP A 1 238 ? -18.851 0.400 23.096 1.00 93.06 238 ASP A N 1
ATOM 1934 C CA . ASP A 1 238 ? -17.889 -0.026 22.080 1.00 93.06 238 ASP A CA 1
ATOM 1935 C C . ASP A 1 238 ? -16.642 0.870 22.051 1.00 93.06 238 ASP A C 1
ATOM 1937 O O . ASP A 1 238 ? -15.761 0.687 21.214 1.00 93.06 238 ASP A O 1
ATOM 1941 N N . CYS A 1 239 ? -16.514 1.846 22.960 1.00 91.50 239 CYS A N 1
ATOM 1942 C CA . CYS A 1 239 ? -15.437 2.847 22.972 1.00 91.50 239 CYS A CA 1
ATOM 1943 C C . CYS A 1 239 ? -14.006 2.292 23.042 1.00 91.50 239 CYS A C 1
ATOM 1945 O O . CYS A 1 239 ? -13.046 3.020 22.783 1.00 91.50 239 CYS A O 1
ATOM 1947 N N . TRP A 1 240 ? -13.869 1.005 23.349 1.00 92.31 240 TRP A N 1
ATOM 1948 C CA . TRP A 1 240 ? -12.604 0.288 23.477 1.00 92.31 240 TRP A CA 1
ATOM 1949 C C . TRP A 1 240 ? -12.316 -0.682 22.321 1.00 92.31 240 TRP A C 1
ATOM 1951 O O . TRP A 1 240 ? -11.269 -1.312 22.320 1.00 92.31 240 TRP A O 1
ATOM 1961 N N . VAL A 1 241 ? -13.196 -0.798 21.323 1.00 93.44 241 VAL A N 1
ATOM 1962 C CA . VAL A 1 241 ? -13.042 -1.734 20.194 1.00 93.44 241 VAL A CA 1
ATOM 1963 C C . VAL A 1 241 ? -12.307 -1.061 19.020 1.00 93.44 241 VAL A C 1
ATOM 1965 O O . VAL A 1 241 ? -12.685 0.033 18.590 1.00 93.44 241 VAL A O 1
ATOM 1968 N N . ASN A 1 242 ? -11.256 -1.677 18.478 1.00 92.56 242 ASN A N 1
ATOM 1969 C CA . ASN A 1 242 ? -10.586 -1.204 17.253 1.00 92.56 242 ASN A CA 1
ATOM 1970 C C . ASN A 1 242 ? -11.492 -1.369 16.017 1.00 92.56 242 ASN A C 1
ATOM 1972 O O . ASN A 1 242 ? -12.360 -2.237 16.002 1.00 92.56 242 ASN A O 1
ATOM 1976 N N . GLY A 1 243 ? -11.273 -0.582 14.959 1.00 93.12 243 GLY A N 1
ATOM 1977 C CA . GLY A 1 243 ? -11.966 -0.788 13.680 1.00 93.12 243 GLY A CA 1
ATOM 1978 C C . GLY A 1 243 ? -11.581 -2.128 13.045 1.00 93.12 243 GLY A C 1
ATOM 1979 O O . GLY A 1 243 ? -10.400 -2.465 12.988 1.00 93.12 243 GLY A O 1
ATOM 1980 N N . TYR A 1 244 ? -12.562 -2.907 12.595 1.00 96.44 244 TYR A N 1
ATOM 1981 C CA . TYR A 1 244 ? -12.364 -4.213 11.965 1.00 96.44 244 TYR A CA 1
ATOM 1982 C C . TYR A 1 244 ? -13.351 -4.450 10.820 1.00 96.44 244 TYR A C 1
ATOM 1984 O O . TYR A 1 244 ? -14.426 -3.853 10.770 1.00 96.44 244 TYR A O 1
ATOM 1992 N N . ASN A 1 245 ? -12.987 -5.363 9.920 1.00 97.44 245 ASN A N 1
ATOM 1993 C CA . ASN A 1 245 ? -13.920 -5.973 8.981 1.00 97.44 245 ASN A CA 1
ATOM 1994 C C . ASN A 1 245 ? -14.361 -7.330 9.561 1.00 97.44 245 ASN A C 1
ATOM 1996 O O . ASN A 1 245 ? -13.484 -8.129 9.909 1.00 97.44 245 ASN A O 1
ATOM 2000 N N . PRO A 1 246 ? -15.671 -7.609 9.701 1.00 96.56 246 PRO A N 1
ATOM 2001 C CA . PRO A 1 246 ? -16.158 -8.839 10.330 1.00 96.56 246 PRO A CA 1
ATOM 2002 C C . PRO A 1 246 ? -15.625 -10.124 9.690 1.00 96.56 246 PRO A C 1
ATOM 2004 O O . PRO A 1 246 ? -15.205 -11.036 10.401 1.00 96.56 246 PRO A O 1
ATOM 2007 N N . ASP A 1 247 ? -15.592 -10.193 8.360 1.00 96.06 247 ASP A N 1
ATOM 2008 C CA . ASP A 1 247 ? -15.197 -11.402 7.632 1.00 96.06 247 ASP A CA 1
ATOM 2009 C C . ASP A 1 247 ? -13.690 -11.632 7.708 1.00 96.06 247 ASP A C 1
ATOM 2011 O O . ASP A 1 247 ? -13.236 -12.741 8.010 1.00 96.06 247 ASP A O 1
ATOM 2015 N N . LEU A 1 248 ? -12.903 -10.564 7.536 1.00 96.50 248 LEU A N 1
ATOM 2016 C CA . LEU A 1 248 ? -11.457 -10.632 7.729 1.00 96.50 248 LEU A CA 1
ATOM 2017 C C . LEU A 1 248 ? -11.117 -11.028 9.168 1.00 96.50 248 LEU A C 1
ATOM 2019 O O . LEU A 1 248 ? -10.201 -11.822 9.373 1.00 96.50 248 LEU A O 1
ATOM 2023 N N . LEU A 1 249 ? -11.829 -10.497 10.168 1.00 96.69 249 LEU A N 1
ATOM 2024 C CA . LEU A 1 249 ? -11.544 -10.782 11.573 1.00 96.69 249 LEU A CA 1
ATOM 2025 C C . LEU A 1 249 ? -11.873 -12.232 11.941 1.00 96.69 249 LEU A C 1
ATOM 2027 O O . LEU A 1 249 ? -11.082 -12.850 12.653 1.00 96.69 249 LEU A O 1
ATOM 2031 N N . ARG A 1 250 ? -12.963 -12.811 11.416 1.00 95.56 250 ARG A N 1
ATOM 2032 C CA . ARG A 1 250 ? -13.261 -14.244 11.608 1.00 95.56 250 ARG A CA 1
ATOM 2033 C C . ARG A 1 250 ? -12.152 -15.133 11.050 1.00 95.56 250 ARG A C 1
ATOM 2035 O O . ARG A 1 250 ? -11.690 -16.044 11.734 1.00 95.56 250 ARG A O 1
ATOM 2042 N N . ALA A 1 251 ? -11.671 -14.838 9.843 1.00 94.50 251 ALA A N 1
ATOM 2043 C CA . ALA A 1 251 ? -10.614 -15.627 9.212 1.00 94.50 251 ALA A CA 1
ATOM 2044 C C . ALA A 1 251 ? -9.235 -15.420 9.869 1.00 94.50 251 ALA A C 1
ATOM 2046 O O . ALA A 1 251 ? -8.480 -16.371 10.107 1.00 94.50 251 ALA A O 1
ATOM 2047 N N . TRP A 1 252 ? -8.887 -14.167 10.174 1.00 94.31 252 TRP A N 1
ATOM 2048 C CA . TRP A 1 252 ? -7.575 -13.806 10.707 1.00 94.31 252 TRP A CA 1
ATOM 2049 C C . TRP A 1 252 ? -7.446 -14.029 12.212 1.00 94.31 252 TRP A C 1
ATOM 2051 O O . TRP A 1 252 ? -6.343 -14.303 12.679 1.00 94.31 252 TRP A O 1
ATOM 2061 N N . ASN A 1 253 ? -8.541 -13.957 12.973 1.00 94.12 253 ASN A N 1
ATOM 2062 C CA . ASN A 1 253 ? -8.615 -14.179 14.421 1.00 94.12 253 ASN A CA 1
ATOM 2063 C C . ASN A 1 253 ? -7.373 -13.667 15.182 1.00 94.12 253 ASN A C 1
ATOM 2065 O O . ASN A 1 253 ? -6.652 -14.411 15.855 1.00 94.12 253 ASN A O 1
ATOM 2069 N N . ALA A 1 254 ? -7.056 -12.405 14.935 1.00 90.50 254 ALA A N 1
ATOM 2070 C CA . ALA A 1 254 ? -5.995 -11.637 15.559 1.00 90.50 254 ALA A CA 1
ATOM 2071 C C . ALA A 1 254 ? -6.321 -10.157 15.344 1.00 90.50 254 ALA A C 1
ATOM 2073 O O . ALA A 1 254 ? -7.103 -9.821 14.451 1.00 90.50 254 ALA A O 1
ATOM 2074 N N . ASN A 1 255 ? -5.735 -9.293 16.172 1.00 90.56 255 ASN A N 1
ATOM 2075 C CA . ASN A 1 255 ? -5.984 -7.861 16.098 1.00 90.56 255 ASN A CA 1
ATOM 2076 C C . ASN A 1 255 ? -5.741 -7.331 14.677 1.00 90.56 255 ASN A C 1
ATOM 2078 O O . ASN A 1 255 ? -4.770 -7.716 14.017 1.00 90.56 255 ASN A O 1
ATOM 2082 N N . MET A 1 256 ? -6.630 -6.454 14.224 1.00 90.88 256 MET A N 1
ATOM 2083 C CA . MET A 1 256 ? -6.448 -5.666 13.010 1.00 90.88 256 MET A CA 1
ATOM 2084 C C . MET A 1 256 ? -6.846 -4.218 13.264 1.00 90.88 256 MET A C 1
ATOM 2086 O O . MET A 1 256 ? -7.646 -3.934 14.149 1.00 90.88 256 MET A O 1
ATOM 2090 N N . ASP A 1 257 ? -6.316 -3.302 12.470 1.00 86.94 257 ASP A N 1
ATOM 2091 C CA . ASP A 1 257 ? -6.739 -1.905 12.465 1.00 86.94 257 ASP A CA 1
ATOM 2092 C C . ASP A 1 257 ? -6.979 -1.512 11.010 1.00 86.94 257 ASP A C 1
ATOM 2094 O O . ASP A 1 257 ? -6.066 -1.104 10.292 1.00 86.94 257 ASP A O 1
ATOM 2098 N N . ILE A 1 258 ? -8.198 -1.778 10.534 1.00 90.06 258 ILE A N 1
ATOM 2099 C CA . ILE A 1 258 ? -8.589 -1.470 9.157 1.00 90.06 258 ILE A CA 1
ATOM 2100 C C . ILE A 1 258 ? -9.142 -0.050 9.091 1.00 90.06 258 ILE A C 1
ATOM 2102 O O . ILE A 1 258 ? -10.005 0.341 9.879 1.00 90.06 258 ILE A O 1
ATOM 2106 N N . GLN A 1 259 ? -8.641 0.728 8.135 1.00 87.31 259 GLN A N 1
ATOM 2107 C CA . GLN A 1 259 ? -9.002 2.130 7.972 1.00 87.31 259 GLN A CA 1
ATOM 2108 C C . GLN A 1 259 ? -9.089 2.485 6.492 1.00 87.31 259 GLN A C 1
ATOM 2110 O O . GLN A 1 259 ? -8.292 2.017 5.678 1.00 87.31 259 GLN A O 1
ATOM 2115 N N . PHE A 1 260 ? -10.045 3.348 6.156 1.00 89.69 260 PHE A N 1
ATOM 2116 C CA . PHE A 1 260 ? -10.128 3.953 4.834 1.00 89.69 260 PHE A CA 1
ATOM 2117 C C . PHE A 1 260 ? -9.166 5.144 4.744 1.00 89.69 260 PHE A C 1
ATOM 2119 O O . PHE A 1 260 ? -9.082 5.969 5.656 1.00 89.69 260 PHE A O 1
ATOM 2126 N N . VAL A 1 261 ? -8.415 5.231 3.649 1.00 84.31 261 VAL A N 1
ATOM 2127 C CA . VAL A 1 261 ? -7.384 6.256 3.469 1.00 84.31 261 VAL A CA 1
ATOM 2128 C C . VAL A 1 261 ? -7.997 7.475 2.783 1.00 84.31 261 VAL A C 1
ATOM 2130 O O . VAL A 1 261 ? -8.288 7.433 1.597 1.00 84.31 261 VAL A O 1
ATOM 2133 N N . LEU A 1 262 ? -8.153 8.576 3.525 1.00 77.56 262 LEU A N 1
ATOM 2134 C CA . LEU A 1 262 ? -8.728 9.826 3.000 1.00 77.56 262 LEU A CA 1
ATOM 2135 C C . LEU A 1 262 ? -7.772 10.661 2.132 1.00 77.56 262 LEU A C 1
ATOM 2137 O O . LEU A 1 262 ? -8.226 11.562 1.441 1.00 77.56 262 LEU A O 1
ATOM 2141 N N . ALA A 1 263 ? -6.458 10.438 2.221 1.00 70.62 263 ALA A N 1
ATOM 2142 C CA . ALA A 1 263 ? -5.465 11.237 1.500 1.00 70.62 263 ALA A CA 1
ATOM 2143 C C . ALA A 1 263 ? -4.199 10.425 1.201 1.00 70.62 263 ALA A C 1
ATOM 2145 O O . ALA A 1 263 ? -3.704 9.690 2.063 1.00 70.62 263 ALA A O 1
ATOM 2146 N N . GLU A 1 264 ? -3.598 10.617 0.028 1.00 68.69 264 GLU A N 1
ATOM 2147 C CA . GLU A 1 264 ? -2.365 9.933 -0.388 1.00 68.69 264 GLU A CA 1
ATOM 2148 C C . GLU A 1 264 ? -1.198 10.270 0.538 1.00 68.69 264 GLU A C 1
ATOM 2150 O O . GLU A 1 264 ? -0.339 9.428 0.807 1.00 68.69 264 GLU A O 1
ATOM 2155 N N . TYR A 1 265 ? -1.193 11.492 1.078 1.00 65.12 265 TYR A N 1
ATOM 2156 C CA . TYR A 1 265 ? -0.246 11.918 2.104 1.00 65.12 265 TYR A CA 1
ATOM 2157 C C . TYR A 1 265 ? -0.249 10.963 3.301 1.00 65.12 265 TYR A C 1
ATOM 2159 O O . TYR A 1 265 ? 0.810 10.541 3.759 1.00 65.12 265 TYR A O 1
ATOM 2167 N N . SER A 1 266 ? -1.430 10.577 3.782 1.00 61.78 266 SER A N 1
ATOM 2168 C CA . SER A 1 266 ? -1.573 9.670 4.919 1.00 61.78 266 SER A CA 1
ATOM 2169 C C . SER A 1 266 ? -0.985 8.288 4.624 1.00 61.78 266 SER A C 1
ATOM 2171 O O . SER A 1 266 ? -0.290 7.721 5.467 1.00 61.78 266 SER A O 1
ATOM 2173 N N . CYS A 1 267 ? -1.169 7.786 3.399 1.00 65.25 267 CYS A N 1
ATOM 2174 C CA . CYS A 1 267 ? -0.559 6.536 2.943 1.00 65.25 267 CYS A CA 1
ATOM 2175 C C . CYS A 1 267 ? 0.973 6.631 2.837 1.00 65.25 267 CYS A C 1
ATOM 2177 O O . CYS A 1 267 ? 1.690 5.708 3.222 1.00 65.25 267 CYS A O 1
ATOM 2179 N N . LEU A 1 268 ? 1.503 7.746 2.325 1.00 62.22 268 LEU A N 1
ATOM 2180 C CA . LEU A 1 268 ? 2.950 7.961 2.233 1.00 62.22 268 LEU A CA 1
ATOM 2181 C C . LEU A 1 268 ? 3.591 8.036 3.618 1.00 62.22 268 LEU A C 1
ATOM 2183 O O . LEU A 1 268 ? 4.641 7.433 3.840 1.00 62.22 268 LEU A O 1
ATOM 2187 N N . MET A 1 269 ? 2.939 8.725 4.554 1.00 61.22 269 MET A N 1
ATOM 2188 C CA . MET A 1 269 ? 3.371 8.771 5.948 1.00 61.22 269 MET A CA 1
ATOM 2189 C C . MET A 1 269 ? 3.410 7.375 6.551 1.00 61.22 269 MET A C 1
ATOM 2191 O O . MET A 1 269 ? 4.447 7.003 7.095 1.00 61.22 269 MET A O 1
ATOM 2195 N N . TYR A 1 270 ? 2.336 6.594 6.371 1.00 59.56 270 TYR A N 1
ATOM 2196 C CA . TYR A 1 270 ? 2.256 5.188 6.778 1.00 59.56 270 TYR A CA 1
ATOM 2197 C C . TYR A 1 270 ? 3.473 4.366 6.313 1.00 59.56 270 TYR A C 1
ATOM 2199 O O . TYR A 1 270 ? 4.024 3.584 7.081 1.00 59.56 270 TYR A O 1
ATOM 2207 N N . MET A 1 271 ? 3.936 4.587 5.079 1.00 59.78 271 MET A N 1
ATOM 2208 C CA . MET A 1 271 ? 5.014 3.809 4.461 1.00 59.78 271 MET A CA 1
ATOM 2209 C C . MET A 1 271 ? 6.453 4.257 4.794 1.00 59.78 271 MET A C 1
ATOM 2211 O O . MET A 1 271 ? 7.366 3.433 4.709 1.00 59.78 271 MET A O 1
ATOM 2215 N N . ILE A 1 272 ? 6.697 5.547 5.060 1.00 54.94 272 ILE A N 1
ATOM 2216 C CA . ILE A 1 272 ? 8.055 6.155 5.045 1.00 54.94 272 ILE A CA 1
ATOM 2217 C C . ILE A 1 272 ? 8.675 6.318 6.447 1.00 54.94 272 ILE A C 1
ATOM 2219 O O . ILE A 1 272 ? 9.870 6.563 6.588 1.00 54.94 272 ILE A O 1
ATOM 2223 N N . SER A 1 273 ? 7.885 6.142 7.489 1.00 48.75 273 SER A N 1
ATOM 2224 C CA . SER A 1 273 ? 8.142 6.403 8.914 1.00 48.75 273 SER A CA 1
ATOM 2225 C C . SER A 1 273 ? 9.221 5.573 9.639 1.00 48.75 273 SER A C 1
ATOM 2227 O O . SER A 1 273 ? 9.121 5.312 10.840 1.00 48.75 273 SER A O 1
ATOM 2229 N N . TYR A 1 274 ? 10.302 5.190 8.969 1.00 49.53 274 TYR A N 1
A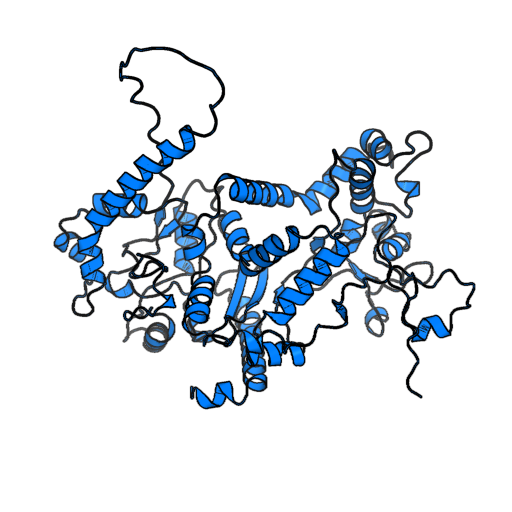TOM 2230 C CA . TYR A 1 274 ? 11.445 4.564 9.630 1.00 49.53 274 TYR A CA 1
ATOM 2231 C C . TYR A 1 274 ? 12.374 5.642 10.209 1.00 49.53 274 TYR A C 1
ATOM 2233 O O . TYR A 1 274 ? 13.373 6.019 9.599 1.00 49.53 274 TYR A O 1
ATOM 2241 N N . GLU A 1 275 ? 12.042 6.144 11.404 1.00 42.72 275 GLU A N 1
ATOM 2242 C CA . GLU A 1 275 ? 12.833 7.165 12.115 1.00 42.72 275 GLU A CA 1
ATOM 2243 C C . GLU A 1 275 ? 14.233 6.675 12.533 1.00 42.72 275 GLU A C 1
ATOM 2245 O O . GLU A 1 275 ? 15.159 7.480 12.595 1.00 42.72 275 GLU A O 1
ATOM 2250 N N . PHE A 1 276 ? 14.434 5.365 12.734 1.00 43.97 276 PHE A N 1
ATOM 2251 C CA . PHE A 1 276 ? 15.696 4.806 13.250 1.00 43.97 276 PHE A CA 1
ATOM 2252 C C . PHE A 1 276 ? 16.923 5.127 12.381 1.00 43.97 276 PHE A C 1
ATOM 2254 O O . PHE A 1 276 ? 18.004 5.394 12.898 1.00 43.97 276 PHE A O 1
ATOM 2261 N N . LEU A 1 277 ? 16.769 5.141 11.053 1.00 52.38 277 LEU A N 1
ATOM 2262 C CA . LEU A 1 277 ? 17.898 5.406 10.161 1.00 52.38 277 LEU A CA 1
ATOM 2263 C C . LEU A 1 277 ? 18.310 6.887 10.189 1.00 52.38 277 LEU A C 1
ATOM 2265 O O . LEU A 1 277 ? 19.459 7.201 9.905 1.00 52.38 277 LEU A O 1
ATOM 2269 N N . ASN A 1 278 ? 17.401 7.800 10.544 1.00 54.12 278 ASN A N 1
ATOM 2270 C CA . ASN A 1 278 ? 17.658 9.238 10.459 1.00 54.12 278 ASN A CA 1
ATOM 2271 C C . ASN A 1 278 ? 18.681 9.723 11.487 1.00 54.12 278 ASN A C 1
ATOM 2273 O O . ASN A 1 278 ? 19.444 10.636 11.174 1.00 54.12 278 ASN A O 1
ATOM 2277 N N . ASP A 1 279 ? 18.706 9.140 12.687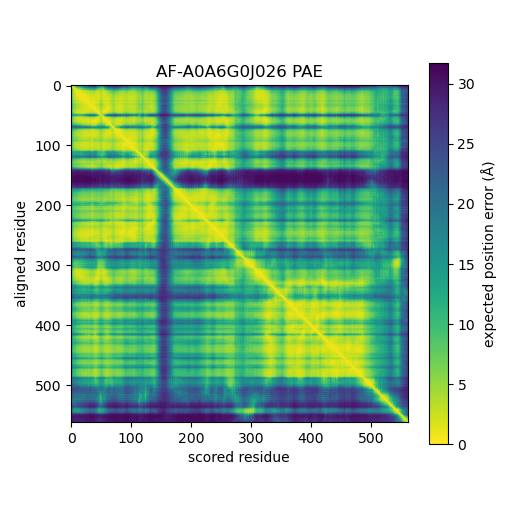 1.00 54.62 279 ASP A N 1
ATOM 2278 C CA . ASP A 1 279 ? 19.678 9.514 13.718 1.00 54.62 279 ASP A CA 1
ATOM 2279 C C . ASP A 1 279 ? 21.067 8.935 13.399 1.00 54.62 279 ASP A C 1
ATOM 2281 O O . ASP A 1 279 ? 22.037 9.690 13.385 1.00 54.62 279 ASP A O 1
ATOM 2285 N N . VAL A 1 280 ? 21.147 7.666 12.966 1.00 56.72 280 VAL A N 1
ATOM 2286 C CA . VAL A 1 280 ? 22.396 7.049 12.463 1.00 56.72 280 VAL A CA 1
ATOM 2287 C C . VAL A 1 280 ? 22.960 7.837 11.276 1.00 56.72 280 VAL A C 1
ATOM 2289 O O . VAL A 1 280 ? 24.140 8.174 11.253 1.00 56.72 280 VAL A O 1
ATOM 2292 N N . ILE A 1 281 ? 22.113 8.202 10.308 1.00 60.81 281 ILE A N 1
ATOM 2293 C CA . ILE A 1 281 ? 22.513 9.033 9.163 1.00 60.81 281 ILE A CA 1
ATOM 2294 C C . ILE A 1 281 ? 23.005 10.407 9.631 1.00 60.81 281 ILE A C 1
ATOM 2296 O O . ILE A 1 281 ? 23.971 10.926 9.081 1.00 60.81 281 ILE A O 1
ATOM 2300 N N . ARG A 1 282 ? 22.358 11.028 10.625 1.00 64.25 282 ARG A N 1
ATOM 2301 C CA . ARG A 1 282 ? 22.753 12.355 11.125 1.00 64.25 282 ARG A CA 1
ATOM 2302 C C . ARG A 1 282 ? 24.117 12.324 11.807 1.00 64.25 282 ARG A C 1
ATOM 2304 O O . ARG A 1 282 ? 24.868 13.286 11.662 1.00 64.25 282 ARG A O 1
ATOM 2311 N N . ASP A 1 283 ? 24.427 11.255 12.531 1.00 60.97 283 ASP A N 1
ATOM 2312 C CA . ASP A 1 283 ? 25.716 11.101 13.201 1.00 60.97 283 ASP A CA 1
ATOM 2313 C C . ASP A 1 283 ? 26.839 10.758 12.222 1.00 60.97 283 ASP A C 1
ATOM 2315 O O . ASP A 1 283 ? 27.912 11.354 12.316 1.00 60.97 283 ASP A O 1
ATOM 2319 N N . VAL A 1 284 ? 26.577 9.921 11.210 1.00 60.19 284 VAL A N 1
ATOM 2320 C CA . VAL A 1 284 ? 27.563 9.647 10.151 1.00 60.19 284 VAL A CA 1
ATOM 2321 C C . VAL A 1 284 ? 27.795 10.878 9.267 1.00 60.19 284 VAL A C 1
ATOM 2323 O O . VAL A 1 284 ? 28.933 11.168 8.930 1.00 60.19 284 VAL A O 1
ATOM 2326 N N . LYS A 1 285 ? 26.777 11.703 8.989 1.00 61.47 285 LYS A N 1
ATOM 2327 C CA . LYS A 1 285 ? 26.941 12.957 8.220 1.00 61.47 285 LYS A CA 1
ATOM 2328 C C . LYS A 1 285 ? 27.857 14.003 8.856 1.00 61.47 285 LYS A C 1
ATOM 2330 O O . LYS A 1 285 ? 28.185 14.996 8.210 1.00 61.47 285 LYS A O 1
ATOM 2335 N N . LYS A 1 286 ? 28.246 13.832 10.123 1.00 61.75 286 LYS A N 1
ATOM 2336 C CA . LYS A 1 286 ? 29.247 14.685 10.780 1.00 61.75 286 LYS A CA 1
ATOM 2337 C C . LYS A 1 286 ? 30.678 14.303 10.383 1.00 61.75 286 LYS A C 1
ATOM 2339 O O . LYS A 1 286 ? 31.596 15.069 10.671 1.00 61.75 286 LYS A O 1
ATOM 2344 N N . THR A 1 287 ? 30.889 13.146 9.751 1.00 59.75 287 THR A N 1
ATOM 2345 C CA . THR A 1 287 ? 32.206 12.691 9.298 1.00 59.75 287 THR A CA 1
ATOM 2346 C C . THR A 1 287 ? 32.475 13.188 7.874 1.00 59.75 287 THR A C 1
ATOM 2348 O O . THR A 1 287 ? 31.602 13.189 7.011 1.00 59.75 287 THR A O 1
ATOM 2351 N N . ASN A 1 288 ? 33.694 13.668 7.615 1.00 65.12 288 ASN A N 1
ATOM 2352 C CA . ASN A 1 288 ? 34.092 14.177 6.299 1.00 65.12 288 ASN A CA 1
ATOM 2353 C C . ASN A 1 288 ? 34.611 13.027 5.416 1.00 65.12 288 ASN A C 1
ATOM 2355 O O . ASN A 1 288 ? 35.812 12.929 5.161 1.00 65.12 288 ASN A O 1
ATOM 2359 N N . VAL A 1 289 ? 33.724 12.109 5.028 1.00 69.00 289 VAL A N 1
ATOM 2360 C CA . VAL A 1 289 ? 34.036 10.958 4.163 1.00 69.00 289 VAL A CA 1
ATOM 2361 C C . VAL A 1 289 ? 33.319 11.066 2.818 1.00 69.00 289 VAL A C 1
ATOM 2363 O O . VAL A 1 289 ? 32.363 11.822 2.669 1.00 69.00 289 VAL A O 1
ATOM 2366 N N . ASN A 1 290 ? 33.794 10.331 1.809 1.00 77.44 290 ASN A N 1
ATOM 2367 C CA . ASN A 1 290 ? 33.091 10.253 0.526 1.00 77.44 290 ASN A CA 1
ATOM 2368 C C . ASN A 1 290 ? 31.757 9.486 0.676 1.00 77.44 290 ASN A C 1
ATOM 2370 O O . ASN A 1 290 ? 31.596 8.690 1.598 1.00 77.44 290 ASN A O 1
ATOM 2374 N N . GLU A 1 291 ? 30.823 9.671 -0.265 1.00 73.44 291 GLU A N 1
ATOM 2375 C CA . GLU A 1 291 ? 29.463 9.095 -0.199 1.00 73.44 291 GLU A CA 1
ATOM 2376 C C . GLU A 1 291 ? 29.443 7.556 -0.071 1.00 73.44 291 GLU A C 1
ATOM 2378 O O . GLU A 1 291 ? 28.544 6.976 0.542 1.00 73.44 291 GLU A O 1
ATOM 2383 N N . LYS A 1 292 ? 30.439 6.867 -0.647 1.00 74.50 292 LYS A N 1
ATOM 2384 C CA . LYS A 1 292 ? 30.547 5.400 -0.600 1.00 74.50 292 LYS A CA 1
ATOM 2385 C C . LYS A 1 292 ? 30.941 4.923 0.796 1.00 74.50 292 LYS A C 1
ATOM 2387 O O . LYS A 1 292 ? 30.348 3.977 1.313 1.00 74.50 292 LYS A O 1
ATOM 2392 N N . ASP A 1 293 ? 31.934 5.566 1.392 1.00 77.81 293 ASP A N 1
ATOM 2393 C CA . ASP A 1 293 ? 32.408 5.241 2.732 1.00 77.81 293 ASP A CA 1
ATOM 2394 C C . ASP A 1 293 ? 31.418 5.718 3.800 1.00 77.81 293 ASP A C 1
ATOM 2396 O O . ASP A 1 293 ? 31.246 5.030 4.804 1.00 77.81 293 ASP A O 1
ATOM 2400 N N . GLU A 1 294 ? 30.680 6.806 3.546 1.00 75.44 294 GLU A N 1
ATOM 2401 C CA . GLU A 1 294 ? 29.523 7.227 4.350 1.00 75.44 294 GLU A CA 1
ATOM 2402 C C . GLU A 1 294 ? 28.483 6.101 4.414 1.00 75.44 294 GLU A C 1
ATOM 2404 O O . GLU A 1 294 ? 28.071 5.676 5.494 1.00 75.44 294 GLU A O 1
ATOM 2409 N N . MET A 1 295 ? 28.111 5.541 3.257 1.00 76.69 295 MET A N 1
ATOM 2410 C CA . MET A 1 295 ? 27.163 4.428 3.186 1.00 76.69 295 MET A CA 1
ATOM 2411 C C . MET A 1 295 ? 27.682 3.187 3.918 1.00 76.69 295 MET A C 1
ATOM 2413 O O . MET A 1 295 ? 26.927 2.539 4.641 1.00 76.69 295 MET A O 1
ATOM 2417 N N . LYS A 1 296 ? 28.969 2.857 3.770 1.00 80.38 296 LYS A N 1
ATOM 2418 C CA . LYS A 1 296 ? 29.596 1.743 4.494 1.00 80.38 296 LYS A CA 1
ATOM 2419 C C . LYS A 1 296 ? 29.562 1.951 6.008 1.00 80.38 296 LYS A C 1
ATOM 2421 O O . LYS A 1 296 ? 29.195 1.029 6.727 1.00 80.38 296 LYS A O 1
ATOM 2426 N N . GLN A 1 297 ? 29.862 3.157 6.490 1.00 75.56 297 GLN A N 1
ATOM 2427 C CA . GLN A 1 297 ? 29.780 3.493 7.914 1.00 75.56 297 GLN A CA 1
ATOM 2428 C C . GLN A 1 297 ? 28.347 3.399 8.442 1.00 75.56 297 GLN A C 1
ATOM 2430 O O . GLN A 1 297 ? 28.128 2.780 9.483 1.00 75.56 297 GLN A O 1
ATOM 2435 N N . ILE A 1 298 ? 27.363 3.929 7.704 1.00 75.56 298 ILE A N 1
ATOM 2436 C CA . ILE A 1 298 ? 25.937 3.775 8.037 1.00 75.56 298 ILE A CA 1
ATOM 2437 C C . ILE A 1 298 ? 25.574 2.291 8.112 1.00 75.56 298 ILE A C 1
ATOM 2439 O O . ILE A 1 298 ? 24.877 1.876 9.036 1.00 75.56 298 ILE A O 1
ATOM 2443 N N . MET A 1 299 ? 26.051 1.479 7.167 1.00 75.38 299 MET A N 1
ATOM 2444 C CA . MET A 1 299 ? 25.726 0.056 7.121 1.00 75.38 299 MET A CA 1
ATOM 2445 C C . MET A 1 299 ? 26.393 -0.745 8.231 1.00 75.38 299 MET A C 1
ATOM 2447 O O . MET A 1 299 ? 25.745 -1.611 8.815 1.00 75.38 299 MET A O 1
ATOM 2451 N N . GLN A 1 300 ? 27.631 -0.409 8.581 1.00 78.81 300 GLN A N 1
ATOM 2452 C CA . GLN A 1 300 ? 28.337 -0.992 9.714 1.00 78.81 300 GLN A CA 1
ATOM 2453 C C . GLN A 1 300 ? 27.645 -0.652 11.038 1.00 78.81 300 GLN A C 1
ATOM 2455 O O . GLN A 1 300 ? 27.405 -1.550 11.843 1.00 78.81 300 GLN A O 1
ATOM 2460 N N . ALA A 1 301 ? 27.274 0.616 11.244 1.00 72.19 301 ALA A N 1
ATOM 2461 C CA . ALA A 1 301 ? 26.536 1.054 12.428 1.00 72.19 301 ALA A CA 1
ATOM 2462 C C . ALA A 1 301 ? 25.163 0.373 12.504 1.00 72.19 301 ALA A C 1
ATOM 2464 O O . ALA A 1 301 ? 24.785 -0.174 13.538 1.00 72.19 301 ALA A O 1
ATOM 2465 N N . TYR A 1 302 ? 24.435 0.327 11.386 1.00 72.00 302 TYR A N 1
ATOM 2466 C CA . TYR A 1 302 ? 23.154 -0.364 11.312 1.00 72.00 302 TYR A CA 1
ATOM 2467 C C . TYR A 1 302 ? 23.290 -1.851 11.648 1.00 72.00 302 TYR A C 1
ATOM 2469 O O . TYR A 1 302 ? 22.493 -2.366 12.418 1.00 72.00 302 TYR A O 1
ATOM 2477 N N . ALA A 1 303 ? 24.296 -2.542 11.110 1.00 72.75 303 ALA A N 1
ATOM 2478 C CA . ALA A 1 303 ? 24.510 -3.960 11.381 1.00 72.75 303 ALA A CA 1
ATOM 2479 C C . ALA A 1 303 ? 24.856 -4.236 12.851 1.00 72.75 303 ALA A C 1
ATOM 2481 O O . ALA A 1 303 ? 24.365 -5.218 13.400 1.00 72.75 303 ALA A O 1
ATOM 2482 N N . LYS A 1 304 ? 25.651 -3.367 13.490 1.00 69.31 304 LYS A N 1
ATOM 2483 C CA . LYS A 1 304 ? 26.021 -3.512 14.905 1.00 69.31 304 LYS A CA 1
ATOM 2484 C C . LYS A 1 304 ? 24.862 -3.238 15.856 1.00 69.31 304 LYS A C 1
ATOM 2486 O O . LYS A 1 304 ? 24.671 -3.967 16.817 1.00 69.31 304 LYS A O 1
ATOM 2491 N N . HIS A 1 305 ? 24.069 -2.207 15.581 1.00 67.56 305 HIS A N 1
ATOM 2492 C CA . HIS A 1 305 ? 23.015 -1.768 16.500 1.00 67.56 305 HIS A CA 1
ATOM 2493 C C . HIS A 1 305 ? 21.640 -2.382 16.215 1.00 67.56 305 HIS A C 1
ATOM 2495 O O . HIS A 1 305 ? 20.683 -2.117 16.943 1.00 67.56 305 HIS A O 1
ATOM 2501 N N . ARG A 1 306 ? 21.498 -3.170 15.143 1.00 71.44 306 ARG A N 1
ATOM 2502 C CA . ARG A 1 306 ? 20.219 -3.781 14.783 1.00 71.44 306 ARG A CA 1
ATOM 2503 C C . ARG A 1 306 ? 20.026 -5.127 15.465 1.00 71.44 306 ARG A C 1
ATOM 2505 O O . ARG A 1 306 ? 20.496 -6.159 14.993 1.00 71.44 306 ARG A O 1
ATOM 2512 N N . GLU A 1 307 ? 19.176 -5.122 16.474 1.00 71.38 307 GLU A N 1
ATOM 2513 C CA . GLU A 1 307 ? 18.600 -6.338 17.033 1.00 71.38 307 GLU A CA 1
ATOM 2514 C C . GLU A 1 307 ? 17.526 -6.913 16.093 1.00 71.38 307 GLU A C 1
ATOM 2516 O O . GLU A 1 307 ? 16.740 -6.184 15.479 1.00 71.38 307 GLU A O 1
ATOM 2521 N N . VAL A 1 308 ? 17.495 -8.242 15.965 1.00 76.94 308 VAL A N 1
ATOM 2522 C CA . VAL A 1 308 ? 16.488 -8.972 15.182 1.00 76.94 308 VAL A CA 1
ATOM 2523 C C . VAL A 1 308 ? 15.817 -10.026 16.043 1.00 76.94 308 VAL A C 1
ATOM 2525 O O . VAL A 1 308 ? 16.468 -10.738 16.804 1.00 76.94 308 VAL A O 1
ATOM 2528 N N . SER A 1 309 ? 14.501 -10.169 15.904 1.00 79.44 309 SER A N 1
ATOM 2529 C CA . SER A 1 309 ? 13.782 -11.233 16.608 1.00 79.44 309 SER A CA 1
ATOM 2530 C C . SER A 1 309 ? 14.149 -12.613 16.049 1.00 79.44 309 SER A C 1
ATOM 2532 O O . SER A 1 309 ? 14.478 -12.755 14.871 1.00 79.44 309 SER A O 1
ATOM 2534 N N . ALA A 1 310 ? 14.019 -13.667 16.861 1.00 84.44 310 ALA A N 1
ATOM 2535 C CA . ALA A 1 310 ? 14.274 -15.043 16.414 1.00 84.44 310 ALA A CA 1
ATOM 2536 C C . ALA A 1 310 ? 13.410 -15.445 15.201 1.00 84.44 310 ALA A C 1
ATOM 2538 O O . ALA A 1 310 ? 13.834 -16.204 14.330 1.00 84.44 310 ALA A O 1
ATOM 2539 N N . GLN A 1 311 ? 12.189 -14.916 15.133 1.00 85.56 311 GLN A N 1
ATOM 2540 C CA . GLN A 1 311 ? 11.275 -15.108 14.014 1.00 85.56 311 GLN A CA 1
ATOM 2541 C C . GLN A 1 311 ? 11.742 -14.349 12.766 1.00 85.56 311 GLN A C 1
ATOM 2543 O O . GLN A 1 311 ? 11.777 -14.925 11.679 1.00 85.56 311 GLN A O 1
ATOM 2548 N N . GLU A 1 312 ? 12.193 -13.103 12.914 1.00 86.44 312 GLU A N 1
ATOM 2549 C CA . GLU A 1 312 ? 12.804 -12.364 11.809 1.00 86.44 312 GLU A CA 1
ATOM 2550 C C . GLU A 1 312 ? 14.036 -13.085 11.253 1.00 86.44 312 GLU A C 1
ATOM 2552 O O . GLU A 1 312 ? 14.162 -13.244 10.036 1.00 86.44 312 GLU A O 1
ATOM 2557 N N . ALA A 1 313 ? 14.920 -13.552 12.137 1.00 86.38 313 ALA A N 1
ATOM 2558 C CA . ALA A 1 313 ? 16.083 -14.340 11.761 1.00 86.38 313 ALA A CA 1
ATOM 2559 C C . ALA A 1 313 ? 15.654 -15.594 10.985 1.00 86.38 313 ALA A C 1
ATOM 2561 O O . ALA A 1 313 ? 16.116 -15.810 9.867 1.00 86.38 313 ALA A O 1
ATOM 2562 N N . GLY A 1 314 ? 14.682 -16.355 11.504 1.00 88.12 314 GLY A N 1
ATOM 2563 C CA . GLY A 1 314 ? 14.133 -17.528 10.821 1.00 88.12 314 GLY A CA 1
ATOM 2564 C C . GLY A 1 314 ? 13.584 -17.218 9.425 1.00 88.12 314 GLY A C 1
ATOM 2565 O O . GLY A 1 314 ? 13.835 -17.974 8.486 1.00 88.12 314 GLY A O 1
ATOM 2566 N N . ALA A 1 315 ? 12.889 -16.090 9.259 1.00 89.38 315 ALA A N 1
ATOM 2567 C CA . ALA A 1 315 ? 12.366 -15.666 7.967 1.00 89.38 315 ALA A CA 1
ATOM 2568 C C . ALA A 1 315 ? 13.479 -15.300 6.976 1.00 89.38 315 ALA A C 1
ATOM 2570 O O . ALA A 1 315 ? 13.422 -15.711 5.818 1.00 89.38 315 ALA A O 1
ATOM 2571 N N . ARG A 1 316 ? 14.513 -14.582 7.431 1.00 88.19 316 ARG A N 1
ATOM 2572 C CA . ARG A 1 316 ? 15.660 -14.193 6.598 1.00 88.19 316 ARG A CA 1
ATOM 2573 C C . ARG A 1 316 ? 16.512 -15.394 6.201 1.00 88.19 316 ARG A C 1
ATOM 2575 O O . ARG A 1 316 ? 16.781 -15.565 5.017 1.00 88.19 316 ARG A O 1
ATOM 2582 N N . THR A 1 317 ? 16.864 -16.261 7.149 1.00 88.50 317 THR A N 1
ATOM 2583 C CA . THR A 1 317 ? 17.653 -17.477 6.891 1.00 88.50 317 THR A CA 1
ATOM 2584 C C . THR A 1 317 ? 16.928 -18.432 5.944 1.00 88.50 317 THR A C 1
ATOM 2586 O O . THR A 1 317 ? 17.550 -19.034 5.075 1.00 88.50 317 THR A O 1
ATOM 2589 N N . CYS A 1 318 ? 15.601 -18.539 6.055 1.00 89.75 318 CYS A N 1
ATOM 2590 C CA . CYS A 1 318 ? 14.796 -19.369 5.156 1.00 89.75 318 CYS A CA 1
ATOM 2591 C C . CYS A 1 318 ? 14.395 -18.665 3.850 1.00 89.75 318 CYS A C 1
ATOM 2593 O O . CYS A 1 318 ? 13.648 -19.252 3.070 1.00 89.75 318 CYS A O 1
ATOM 2595 N N . SER A 1 319 ? 14.845 -17.426 3.611 1.00 90.31 319 SER A N 1
ATOM 2596 C CA . SER A 1 319 ? 14.461 -16.619 2.442 1.00 90.31 319 SER A CA 1
ATOM 2597 C C . SER A 1 319 ? 12.940 -16.493 2.249 1.00 90.31 319 SER A C 1
ATOM 2599 O O . SER A 1 319 ? 12.446 -16.493 1.120 1.00 90.31 319 SER A O 1
ATOM 2601 N N . LEU A 1 320 ? 12.182 -16.393 3.347 1.00 90.81 320 LEU A N 1
ATOM 2602 C CA . LEU A 1 320 ? 10.732 -16.213 3.285 1.00 90.81 320 LEU A CA 1
ATOM 2603 C C . LEU A 1 320 ? 10.384 -14.827 2.709 1.00 90.81 320 LEU A C 1
ATOM 2605 O O . LEU A 1 320 ? 11.052 -13.839 3.040 1.00 90.81 320 LEU A O 1
ATOM 2609 N N . PRO A 1 321 ? 9.326 -14.705 1.885 1.00 89.62 321 PRO A N 1
ATOM 2610 C CA . PRO A 1 321 ? 8.910 -13.417 1.343 1.00 89.62 321 PRO A CA 1
ATOM 2611 C C . PRO A 1 321 ? 8.436 -12.455 2.444 1.00 89.62 321 PRO A C 1
ATOM 2613 O O . PRO A 1 321 ? 7.357 -12.612 3.007 1.00 89.62 321 PRO A O 1
ATOM 2616 N N . LEU A 1 322 ? 9.213 -11.402 2.714 1.00 89.31 322 LEU A N 1
ATOM 2617 C CA . LEU A 1 322 ? 8.844 -10.346 3.673 1.00 89.31 322 LEU A CA 1
ATOM 2618 C C . LEU A 1 322 ? 8.017 -9.212 3.052 1.00 89.31 322 LEU A C 1
ATOM 2620 O O . LEU A 1 322 ? 7.685 -8.238 3.720 1.00 89.31 322 LEU A O 1
ATOM 2624 N N . LYS A 1 323 ? 7.715 -9.299 1.758 1.00 90.38 323 LYS A N 1
ATOM 2625 C CA . LYS A 1 323 ? 6.829 -8.373 1.051 1.00 90.38 323 LYS A CA 1
ATOM 2626 C C . LYS A 1 323 ? 6.204 -9.063 -0.152 1.00 90.38 323 LYS A C 1
ATOM 2628 O O . LYS A 1 323 ? 6.879 -9.864 -0.803 1.00 90.38 323 LYS A O 1
ATOM 2633 N N . LYS A 1 324 ? 4.979 -8.687 -0.509 1.00 90.69 324 LYS A N 1
ATOM 2634 C CA . LYS A 1 324 ? 4.392 -8.990 -1.823 1.00 90.69 324 LYS A CA 1
ATOM 2635 C C . LYS A 1 324 ? 3.628 -7.778 -2.348 1.00 90.69 324 LYS A C 1
ATOM 2637 O O . LYS A 1 324 ? 3.208 -6.907 -1.593 1.00 90.69 324 LYS A O 1
ATOM 2642 N N . CYS A 1 325 ? 3.487 -7.716 -3.663 1.00 90.88 325 CYS A N 1
ATOM 2643 C CA . CYS A 1 325 ? 2.778 -6.652 -4.358 1.00 90.88 325 CYS A CA 1
ATOM 2644 C C . CYS A 1 325 ? 2.069 -7.239 -5.578 1.00 90.88 325 CYS A C 1
ATOM 2646 O O . CYS A 1 325 ? 2.605 -8.151 -6.211 1.00 90.88 325 CYS A O 1
ATOM 2648 N N . SER A 1 326 ? 0.911 -6.686 -5.934 1.00 91.62 326 SER A N 1
ATOM 2649 C CA . SER A 1 326 ? 0.196 -7.002 -7.178 1.00 91.62 326 SER A CA 1
ATOM 2650 C C . SER A 1 326 ? 1.001 -6.644 -8.435 1.00 91.62 326 SER A C 1
ATOM 2652 O O . SER A 1 326 ? 0.767 -7.203 -9.510 1.00 91.62 326 SER A O 1
ATOM 2654 N N . ARG A 1 327 ? 1.967 -5.719 -8.318 1.00 89.38 327 ARG A N 1
ATOM 2655 C CA . ARG A 1 327 ? 2.799 -5.231 -9.424 1.00 89.38 327 ARG A CA 1
ATOM 2656 C C . ARG A 1 327 ? 4.275 -5.522 -9.201 1.00 89.38 327 ARG A C 1
ATOM 2658 O O . ARG A 1 327 ? 4.838 -5.303 -8.132 1.00 89.38 327 ARG A O 1
ATOM 2665 N N . ASN A 1 328 ? 4.936 -5.950 -10.274 1.00 89.06 328 ASN A N 1
ATOM 2666 C CA . ASN A 1 328 ? 6.391 -6.040 -10.298 1.00 89.06 328 ASN A CA 1
ATOM 2667 C C . ASN A 1 328 ? 7.008 -4.644 -10.388 1.00 89.06 328 ASN A C 1
ATOM 2669 O O . ASN A 1 328 ? 6.450 -3.764 -11.038 1.00 89.06 328 ASN A O 1
ATOM 2673 N N . VAL A 1 329 ? 8.193 -4.473 -9.806 1.00 89.25 329 VAL A N 1
ATOM 2674 C CA . VAL A 1 329 ? 8.983 -3.244 -9.926 1.00 89.25 329 VAL A CA 1
ATOM 2675 C C . VAL A 1 329 ? 10.239 -3.544 -10.735 1.00 89.25 329 VAL A C 1
ATOM 2677 O O . VAL A 1 329 ? 10.978 -4.470 -10.407 1.00 89.25 329 VAL A O 1
ATOM 2680 N N . VAL A 1 330 ? 10.484 -2.768 -11.789 1.00 91.38 330 VAL A N 1
ATOM 2681 C CA . VAL A 1 330 ? 11.645 -2.914 -12.676 1.00 91.38 330 VAL A CA 1
ATOM 2682 C C . VAL A 1 330 ? 12.464 -1.634 -12.633 1.00 91.38 330 VAL A C 1
ATOM 2684 O O . VAL A 1 330 ? 11.948 -0.556 -12.910 1.00 91.38 330 VAL A O 1
ATOM 2687 N N . PHE A 1 331 ? 13.746 -1.747 -12.293 1.00 91.19 331 PHE A N 1
ATOM 2688 C CA . PHE A 1 331 ? 14.671 -0.623 -12.382 1.00 91.19 331 PHE A CA 1
ATOM 2689 C C . PHE A 1 331 ? 15.269 -0.536 -13.792 1.00 91.19 331 PHE A C 1
ATOM 2691 O O . PHE A 1 331 ? 15.735 -1.537 -14.334 1.00 91.19 331 PHE A O 1
ATOM 2698 N N . ILE A 1 332 ? 15.255 0.658 -14.376 1.00 92.12 332 ILE A N 1
ATOM 2699 C CA . ILE A 1 332 ? 15.786 0.971 -15.699 1.00 92.12 332 ILE A CA 1
ATOM 2700 C C . ILE A 1 332 ? 16.995 1.882 -15.515 1.00 92.12 332 ILE A C 1
ATOM 2702 O O . ILE A 1 332 ? 16.886 2.990 -14.990 1.00 92.12 332 ILE A O 1
ATOM 2706 N N . GLN A 1 333 ? 18.151 1.414 -15.971 1.00 88.44 333 GLN A N 1
ATOM 2707 C CA . GLN A 1 333 ? 19.357 2.224 -16.055 1.00 88.44 333 GLN A CA 1
ATOM 2708 C C . GLN A 1 333 ? 19.284 3.101 -17.306 1.00 88.44 333 GLN A C 1
ATOM 2710 O O . GLN A 1 333 ? 19.139 2.587 -18.412 1.00 88.44 333 GLN A O 1
ATOM 2715 N N . THR A 1 334 ? 19.352 4.417 -17.125 1.00 89.12 334 THR A N 1
ATOM 2716 C CA . THR A 1 334 ? 19.307 5.398 -18.225 1.00 89.12 334 THR A CA 1
ATOM 2717 C C . THR A 1 334 ? 20.571 6.250 -18.311 1.00 89.12 334 THR A C 1
ATOM 2719 O O . THR A 1 334 ? 20.698 7.061 -19.227 1.00 89.12 334 THR A O 1
ATOM 2722 N N . ASP A 1 335 ? 21.480 6.106 -17.346 1.00 84.44 335 ASP A N 1
ATOM 2723 C CA . ASP A 1 335 ? 22.776 6.780 -17.360 1.00 84.44 335 ASP A CA 1
ATOM 2724 C C . ASP A 1 335 ? 23.686 6.115 -18.400 1.00 84.44 335 ASP A C 1
ATOM 2726 O O . ASP A 1 335 ? 23.677 4.891 -18.538 1.00 84.44 335 ASP A O 1
ATOM 2730 N N . ASP A 1 336 ? 24.452 6.921 -19.130 1.00 80.25 336 ASP A N 1
ATOM 2731 C CA . ASP A 1 336 ? 25.449 6.419 -20.079 1.00 80.25 336 ASP A CA 1
ATOM 2732 C C . ASP A 1 336 ? 26.615 5.729 -19.354 1.00 80.25 336 ASP A C 1
ATOM 2734 O O . ASP A 1 336 ? 27.175 4.767 -19.872 1.00 80.25 336 ASP A O 1
ATOM 2738 N N . ASN A 1 337 ? 26.891 6.131 -18.109 1.00 80.69 337 ASN A N 1
ATOM 2739 C CA . ASN A 1 337 ? 27.922 5.544 -17.252 1.00 80.69 337 ASN A CA 1
ATOM 2740 C C . ASN A 1 337 ? 27.321 4.658 -16.148 1.00 80.69 337 ASN A C 1
ATOM 2742 O O . ASN A 1 337 ? 27.807 4.626 -15.016 1.00 80.69 337 ASN A O 1
ATOM 2746 N N . ALA A 1 338 ? 26.216 3.969 -16.445 1.00 78.50 338 ALA A N 1
ATOM 2747 C CA . ALA A 1 338 ? 25.546 3.118 -15.470 1.00 78.50 338 ALA A CA 1
ATOM 2748 C C . ALA A 1 338 ? 26.419 1.932 -15.021 1.00 78.50 338 ALA A C 1
ATOM 2750 O O . ALA A 1 338 ? 27.165 1.344 -15.802 1.00 78.50 338 ALA A O 1
ATOM 2751 N N . LEU A 1 339 ? 26.249 1.529 -13.757 1.00 79.00 339 LEU A N 1
ATOM 2752 C CA . LEU A 1 339 ? 26.877 0.331 -13.202 1.00 79.00 339 LEU A CA 1
ATOM 2753 C C . LEU A 1 339 ? 26.439 -0.916 -13.987 1.00 79.00 339 LEU A C 1
ATOM 2755 O O . LEU A 1 339 ? 25.257 -1.272 -13.984 1.00 79.00 339 LEU A O 1
ATOM 2759 N N . LYS A 1 340 ? 27.396 -1.607 -14.607 1.00 80.25 340 LYS A N 1
ATOM 2760 C CA . LYS A 1 340 ? 27.169 -2.886 -15.286 1.00 80.25 340 LYS A CA 1
ATOM 2761 C C . LYS A 1 340 ? 27.613 -4.048 -14.407 1.00 80.25 340 LYS A C 1
ATOM 2763 O O . LYS A 1 340 ? 28.588 -3.954 -13.668 1.00 80.25 340 LYS A O 1
ATOM 2768 N N . MET A 1 341 ? 26.882 -5.154 -14.502 1.00 82.31 341 MET A N 1
ATOM 2769 C CA . MET A 1 341 ? 27.261 -6.404 -13.849 1.00 82.31 341 MET A CA 1
ATOM 2770 C C . MET A 1 341 ? 28.145 -7.211 -14.793 1.00 82.31 341 MET A C 1
ATOM 2772 O O . MET A 1 341 ? 27.806 -7.360 -15.967 1.00 82.31 341 MET A O 1
ATOM 2776 N N . ASN A 1 342 ? 29.244 -7.755 -14.280 1.00 83.81 342 ASN A N 1
ATOM 2777 C CA . ASN A 1 342 ? 30.048 -8.725 -15.016 1.00 83.81 342 ASN A CA 1
ATOM 2778 C C . ASN A 1 342 ? 29.278 -10.034 -15.212 1.00 83.81 342 ASN A C 1
ATOM 2780 O O . ASN A 1 342 ? 28.376 -10.371 -14.440 1.00 83.81 342 ASN A O 1
ATOM 2784 N N . LEU A 1 343 ? 29.658 -10.792 -16.238 1.00 83.94 343 LEU A N 1
ATOM 2785 C CA . LEU A 1 343 ? 29.239 -12.178 -16.389 1.00 83.94 343 LEU A CA 1
ATOM 2786 C C . LEU A 1 343 ? 29.673 -13.003 -15.161 1.00 83.94 343 LEU A C 1
ATOM 2788 O O . LEU A 1 343 ? 30.693 -12.700 -14.538 1.00 83.94 343 LEU A O 1
ATOM 2792 N N . PRO A 1 344 ? 28.926 -14.062 -14.796 1.00 83.19 344 PRO A N 1
ATOM 2793 C CA . PRO A 1 344 ? 29.337 -14.964 -13.728 1.00 83.19 344 PRO A CA 1
ATOM 2794 C C . PRO A 1 344 ? 30.731 -15.535 -13.986 1.00 83.19 344 PRO A C 1
ATOM 2796 O O . PRO A 1 344 ? 31.085 -15.818 -15.132 1.00 83.19 344 PRO A O 1
ATOM 2799 N N . MET A 1 345 ? 31.488 -15.794 -12.918 1.00 82.50 345 MET A N 1
ATOM 2800 C CA . MET A 1 345 ? 32.868 -16.274 -13.035 1.00 82.50 345 MET A CA 1
ATOM 2801 C C . MET A 1 345 ? 32.985 -17.568 -13.851 1.00 82.50 345 MET A C 1
ATOM 2803 O O . MET A 1 345 ? 33.944 -17.759 -14.588 1.00 82.50 345 MET A O 1
ATOM 2807 N N . SER A 1 346 ? 31.976 -18.438 -13.773 1.00 85.25 346 SER A N 1
ATOM 2808 C CA . SER A 1 346 ? 31.898 -19.659 -14.579 1.00 85.25 346 SER A CA 1
ATOM 2809 C C . SER A 1 346 ? 31.876 -19.398 -16.084 1.00 85.25 346 SER A C 1
ATOM 2811 O O . SER A 1 346 ? 32.423 -20.196 -16.823 1.00 85.25 346 SER A O 1
ATOM 2813 N N . ARG A 1 347 ? 31.271 -18.291 -16.534 1.00 81.81 347 ARG A N 1
ATOM 2814 C CA . ARG A 1 347 ? 31.220 -17.892 -17.948 1.00 81.81 347 ARG A CA 1
ATOM 2815 C C . ARG A 1 347 ? 32.488 -17.169 -18.372 1.00 81.81 347 ARG A C 1
ATOM 2817 O O . ARG A 1 347 ? 32.971 -17.392 -19.468 1.00 81.81 347 ARG A O 1
ATOM 2824 N N . LEU A 1 348 ? 33.013 -16.301 -17.509 1.00 84.06 348 LEU A N 1
ATOM 2825 C CA . LEU A 1 348 ? 34.199 -15.499 -17.810 1.00 84.06 348 LEU A CA 1
ATOM 2826 C C . LEU A 1 348 ? 35.459 -16.348 -18.020 1.00 84.06 348 LEU A C 1
ATOM 2828 O O . LEU A 1 348 ? 36.326 -15.938 -18.777 1.00 84.06 348 LEU A O 1
ATOM 2832 N N . LYS A 1 349 ? 35.550 -17.532 -17.398 1.00 83.56 349 LYS A N 1
ATOM 2833 C CA . LYS A 1 349 ? 36.647 -18.489 -17.636 1.00 83.56 349 LYS A CA 1
ATOM 2834 C C . LYS A 1 349 ? 36.729 -18.964 -19.090 1.00 83.56 349 LYS A C 1
ATOM 2836 O O . LYS A 1 349 ? 37.818 -19.274 -19.556 1.00 83.56 349 LYS A O 1
ATOM 2841 N N . ASP A 1 350 ? 35.592 -18.991 -19.782 1.00 82.50 350 ASP A N 1
ATOM 2842 C CA . ASP A 1 350 ? 35.485 -19.419 -21.179 1.00 82.50 350 ASP A CA 1
ATOM 2843 C C . ASP A 1 350 ? 35.571 -18.234 -22.159 1.00 82.50 350 ASP A C 1
ATOM 2845 O O . ASP A 1 350 ? 35.529 -18.416 -23.376 1.00 82.50 350 ASP A O 1
ATOM 2849 N N . VAL A 1 351 ? 35.655 -17.004 -21.641 1.00 82.06 351 VAL A N 1
ATOM 2850 C CA . VAL A 1 351 ? 35.777 -15.780 -22.435 1.00 82.06 351 VAL A CA 1
ATOM 2851 C C . VAL A 1 351 ? 37.261 -15.472 -22.632 1.00 82.06 351 VAL A C 1
ATOM 2853 O O . VAL A 1 351 ? 38.043 -15.504 -21.685 1.00 82.06 351 VAL A O 1
ATOM 2856 N N . SER A 1 352 ? 37.654 -15.168 -23.873 1.00 83.25 352 SER A N 1
ATOM 2857 C CA . SER A 1 352 ? 39.032 -14.766 -24.187 1.00 83.25 352 SER A CA 1
ATOM 2858 C C . SER A 1 352 ? 39.457 -13.562 -23.328 1.00 83.25 352 SER A C 1
ATOM 2860 O O . SER A 1 352 ? 38.661 -12.627 -23.205 1.00 83.25 352 SER A O 1
ATOM 2862 N N . PRO A 1 353 ? 40.700 -13.519 -22.806 1.00 79.44 353 PRO A N 1
ATOM 2863 C CA . PRO A 1 353 ? 41.221 -12.371 -22.057 1.00 79.44 353 PRO A CA 1
ATOM 2864 C C . PRO A 1 353 ? 41.145 -11.028 -22.803 1.00 79.44 353 PRO A C 1
ATOM 2866 O O . PRO A 1 353 ? 41.124 -9.981 -22.166 1.00 79.44 353 PRO A O 1
ATOM 2869 N N . GLU A 1 354 ? 41.087 -11.052 -24.138 1.00 81.50 354 GLU A N 1
ATOM 2870 C CA . GLU A 1 354 ? 40.982 -9.857 -24.993 1.00 81.50 354 GLU A CA 1
ATOM 2871 C C . GLU A 1 354 ? 39.531 -9.460 -25.316 1.00 81.50 354 GLU A C 1
ATOM 2873 O O . GLU A 1 354 ? 39.284 -8.472 -26.005 1.00 81.50 354 GLU A O 1
ATOM 2878 N N . SER A 1 355 ? 38.542 -10.238 -24.868 1.00 79.25 355 SER A N 1
ATOM 2879 C CA . SER A 1 355 ? 37.141 -9.978 -25.191 1.00 79.25 355 SER A CA 1
ATOM 2880 C C . SER A 1 355 ? 36.568 -8.839 -24.353 1.00 79.25 355 SER A C 1
ATOM 2882 O O . SER A 1 355 ? 36.592 -8.872 -23.126 1.00 79.25 355 SER A O 1
ATOM 2884 N N . GLU A 1 356 ? 35.918 -7.881 -25.009 1.00 78.56 356 GLU A N 1
ATOM 2885 C CA . GLU A 1 356 ? 35.139 -6.833 -24.336 1.00 78.56 356 GLU A CA 1
ATOM 2886 C C . GLU A 1 356 ? 33.755 -7.327 -23.860 1.00 78.56 356 GLU A C 1
ATOM 2888 O O . GLU A 1 356 ? 33.031 -6.620 -23.152 1.00 78.56 356 GLU A O 1
ATOM 2893 N N . GLN A 1 357 ? 33.367 -8.563 -24.206 1.00 78.31 357 GLN A N 1
ATOM 2894 C CA . GLN A 1 357 ? 32.072 -9.161 -23.856 1.00 78.31 357 GLN A CA 1
ATOM 2895 C C . GLN A 1 357 ? 32.059 -9.759 -22.443 1.00 78.31 357 GLN A C 1
ATOM 2897 O O . GLN A 1 357 ? 31.572 -10.863 -22.213 1.00 78.31 357 GLN A O 1
ATOM 2902 N N . VAL A 1 358 ? 32.573 -9.011 -21.473 1.00 83.44 358 VAL A N 1
ATOM 2903 C CA . VAL A 1 358 ? 32.624 -9.418 -20.060 1.00 83.44 358 VAL A CA 1
ATOM 2904 C C . VAL A 1 358 ? 31.376 -9.010 -19.274 1.00 83.44 358 VAL A C 1
ATOM 2906 O O . VAL A 1 358 ? 31.200 -9.420 -18.128 1.00 83.44 358 VAL A O 1
ATOM 2909 N N . TRP A 1 359 ? 30.484 -8.227 -19.886 1.00 85.19 359 TRP A N 1
ATOM 2910 C CA . TRP A 1 359 ? 29.321 -7.626 -19.235 1.00 85.19 359 TRP A CA 1
ATOM 2911 C C . TRP A 1 359 ? 28.028 -8.409 -19.484 1.00 85.19 359 TRP A C 1
ATOM 2913 O O . TRP A 1 359 ? 27.739 -8.859 -20.593 1.00 85.19 359 TRP A O 1
ATOM 2923 N N . MET A 1 360 ? 27.194 -8.522 -18.451 1.00 83.88 360 MET A N 1
ATOM 2924 C CA . MET A 1 360 ? 25.835 -9.036 -18.580 1.00 83.88 360 MET A CA 1
ATOM 2925 C C . MET A 1 360 ? 24.941 -8.059 -19.338 1.00 83.88 360 MET A C 1
ATOM 2927 O O . MET A 1 360 ? 24.880 -6.874 -19.008 1.00 83.88 360 MET A O 1
ATOM 2931 N N . SER A 1 361 ? 24.127 -8.588 -20.255 1.00 84.56 361 SER A N 1
ATOM 2932 C CA . SER A 1 361 ? 23.171 -7.746 -20.967 1.00 84.56 361 SER A CA 1
ATOM 2933 C C . SER A 1 361 ? 21.998 -7.283 -20.110 1.00 84.56 361 SER A C 1
ATOM 2935 O O . SER A 1 361 ? 21.120 -8.061 -19.698 1.00 84.56 361 SER A O 1
ATOM 2937 N N . GLY A 1 362 ? 21.988 -5.969 -19.888 1.00 87.38 362 GLY A N 1
ATOM 2938 C CA . GLY A 1 362 ? 20.952 -5.238 -19.176 1.00 87.38 362 GLY A CA 1
ATOM 2939 C C . GLY A 1 362 ? 19.665 -5.065 -19.982 1.00 87.38 362 GLY A C 1
ATOM 2940 O O . GLY A 1 362 ? 19.555 -5.432 -21.153 1.00 87.38 362 GLY A O 1
ATOM 2941 N N . LEU A 1 363 ? 18.659 -4.483 -19.332 1.00 91.12 363 LEU A N 1
ATOM 2942 C CA . LEU A 1 363 ? 17.368 -4.202 -19.954 1.00 91.12 363 LEU A CA 1
ATOM 2943 C C . LEU A 1 363 ? 17.457 -3.237 -21.157 1.00 91.12 363 LEU A C 1
ATOM 2945 O O . LEU A 1 363 ? 16.802 -3.534 -22.156 1.00 91.12 363 LEU A O 1
ATOM 2949 N N . PRO A 1 364 ? 18.257 -2.147 -21.128 1.00 91.62 364 PRO A N 1
ATOM 2950 C CA . PRO A 1 364 ? 18.404 -1.262 -22.288 1.00 91.62 364 PRO A CA 1
ATOM 2951 C C . PRO A 1 364 ? 18.982 -1.972 -23.521 1.00 91.62 364 PRO A C 1
ATOM 2953 O O . PRO A 1 364 ? 18.458 -1.814 -24.618 1.00 91.62 364 PRO A O 1
ATOM 2956 N N . GLU A 1 365 ? 19.992 -2.828 -23.336 1.00 90.56 365 GLU A N 1
ATOM 2957 C CA . GLU A 1 365 ? 20.601 -3.610 -24.425 1.00 90.56 365 GLU A CA 1
ATOM 2958 C C . GLU A 1 365 ? 19.599 -4.607 -25.026 1.00 90.56 365 GLU A C 1
ATOM 2960 O O . GLU A 1 365 ? 19.471 -4.732 -26.240 1.00 90.56 365 GLU A O 1
ATOM 2965 N N . LYS A 1 366 ? 18.806 -5.270 -24.179 1.00 93.19 366 LYS A N 1
ATOM 2966 C CA . LYS A 1 366 ? 17.725 -6.163 -24.626 1.00 93.19 366 LYS A CA 1
ATOM 2967 C C . LYS A 1 366 ? 16.621 -5.424 -25.380 1.00 93.19 366 LYS A C 1
ATOM 2969 O O . LYS A 1 366 ? 16.047 -5.963 -26.319 1.00 93.19 366 LYS A O 1
ATOM 2974 N N . TYR A 1 367 ? 16.307 -4.203 -24.962 1.00 95.62 367 TYR A N 1
ATOM 2975 C CA . TYR A 1 367 ? 15.345 -3.346 -25.644 1.00 95.62 367 TYR A CA 1
ATOM 2976 C C . TYR A 1 367 ? 15.855 -2.881 -27.016 1.00 95.62 367 TYR A C 1
ATOM 2978 O O . TYR A 1 367 ? 15.079 -2.867 -27.976 1.00 95.62 367 TYR A O 1
ATOM 2986 N N . ALA A 1 368 ? 17.141 -2.535 -27.129 1.00 94.56 368 ALA A N 1
ATOM 2987 C CA . ALA A 1 368 ? 17.772 -2.227 -28.410 1.00 94.56 368 ALA A CA 1
ATOM 2988 C C . ALA A 1 368 ? 17.634 -3.417 -29.374 1.00 94.56 368 ALA A C 1
ATOM 2990 O O . ALA A 1 368 ? 17.195 -3.261 -30.511 1.00 94.56 368 ALA A O 1
ATOM 2991 N N . GLU A 1 369 ? 17.825 -4.636 -28.877 1.00 95.88 369 GLU A N 1
ATOM 2992 C CA . GLU A 1 369 ? 17.739 -5.856 -29.685 1.00 95.88 369 GLU A CA 1
ATOM 2993 C C . GLU A 1 369 ? 16.333 -6.468 -29.792 1.00 95.88 369 GLU A C 1
ATOM 2995 O O . GLU A 1 369 ? 16.165 -7.644 -30.111 1.00 95.88 369 GLU A O 1
ATOM 3000 N N . ARG A 1 370 ? 15.274 -5.681 -29.572 1.00 95.56 370 ARG A N 1
ATOM 3001 C CA . ARG A 1 370 ? 13.892 -6.134 -29.819 1.00 95.56 370 ARG A CA 1
ATOM 3002 C C . ARG A 1 370 ? 13.626 -6.459 -31.309 1.00 95.56 370 ARG A C 1
ATOM 3004 O O . ARG A 1 370 ? 14.267 -5.857 -32.173 1.00 95.56 370 ARG A O 1
ATOM 3011 N N . PRO A 1 371 ? 12.661 -7.336 -31.645 1.00 95.25 371 PRO A N 1
ATOM 3012 C CA . PRO A 1 371 ? 12.311 -7.654 -33.035 1.00 95.25 371 PRO A CA 1
ATOM 3013 C C . PRO A 1 371 ? 11.966 -6.427 -33.892 1.00 95.25 371 PRO A C 1
ATOM 3015 O O . PRO A 1 371 ? 11.399 -5.460 -33.387 1.00 95.25 371 PRO A O 1
ATOM 3018 N N . ARG A 1 372 ? 12.230 -6.494 -35.206 1.00 93.88 372 ARG A N 1
ATOM 3019 C CA . ARG A 1 372 ? 11.931 -5.418 -36.183 1.00 93.88 372 ARG A CA 1
ATOM 3020 C C . ARG A 1 372 ? 10.488 -5.424 -36.702 1.00 93.88 372 ARG A C 1
ATOM 3022 O O . ARG A 1 372 ? 10.206 -5.029 -37.828 1.00 93.88 372 ARG A O 1
ATOM 3029 N N . THR A 1 373 ? 9.563 -5.935 -35.904 1.00 93.56 373 THR A N 1
ATOM 3030 C CA . THR A 1 373 ? 8.137 -5.979 -36.249 1.00 93.56 373 THR A CA 1
ATOM 3031 C C . THR A 1 373 ? 7.440 -4.687 -35.812 1.00 93.56 373 THR A C 1
ATOM 3033 O O . THR A 1 373 ? 7.827 -4.141 -34.774 1.00 93.56 373 THR A O 1
ATOM 3036 N N . PRO A 1 374 ? 6.362 -4.250 -36.491 1.00 90.81 374 PRO A N 1
ATOM 3037 C CA . PRO A 1 374 ? 5.635 -3.027 -36.135 1.00 90.81 374 PRO A CA 1
ATOM 3038 C C . PRO A 1 374 ? 5.214 -2.937 -34.658 1.00 90.81 374 PRO A C 1
ATOM 3040 O O . PRO A 1 374 ? 5.289 -1.860 -34.074 1.00 90.81 374 PRO A O 1
ATOM 3043 N N . GLU A 1 375 ? 4.845 -4.064 -34.029 1.00 90.88 375 GLU A N 1
ATOM 3044 C CA . GLU A 1 375 ? 4.485 -4.115 -32.598 1.00 90.88 375 GLU A CA 1
ATOM 3045 C C . GLU A 1 375 ? 5.625 -3.639 -31.684 1.00 90.88 375 GLU A C 1
ATOM 3047 O O . GLU A 1 375 ? 5.369 -2.976 -30.682 1.00 90.88 375 GLU A O 1
ATOM 3052 N N . TYR A 1 376 ? 6.874 -3.971 -32.015 1.00 93.88 376 TYR A N 1
ATOM 3053 C CA . TYR A 1 376 ? 8.038 -3.692 -31.174 1.00 93.88 376 TYR A CA 1
ATOM 3054 C C . TYR A 1 376 ? 8.728 -2.383 -31.550 1.00 93.88 376 TYR A C 1
ATOM 3056 O O . TYR A 1 376 ? 9.242 -1.699 -30.668 1.00 93.88 376 TYR A O 1
ATOM 3064 N N . GLU A 1 377 ? 8.727 -2.001 -32.827 1.00 92.31 377 GLU A N 1
ATOM 3065 C CA . GLU A 1 377 ? 9.359 -0.755 -33.279 1.00 92.31 377 GLU A CA 1
ATOM 3066 C C . GLU A 1 377 ? 8.712 0.490 -32.652 1.00 92.31 377 GLU A C 1
ATOM 3068 O O . GLU A 1 377 ? 9.419 1.433 -32.298 1.00 92.31 377 GLU A O 1
ATOM 3073 N N . GLY A 1 378 ? 7.397 0.456 -32.405 1.00 91.50 378 GLY A N 1
ATOM 3074 C CA . GLY A 1 378 ? 6.671 1.544 -31.742 1.00 91.50 378 GLY A CA 1
ATOM 3075 C C . GLY A 1 378 ? 6.875 1.647 -30.225 1.00 91.50 378 GLY A C 1
ATOM 3076 O O . GLY A 1 378 ? 6.431 2.623 -29.623 1.00 91.50 378 GLY A O 1
ATOM 3077 N N . LEU A 1 379 ? 7.526 0.671 -29.584 1.00 95.25 379 LEU A N 1
ATOM 3078 C CA . LEU A 1 379 ? 7.717 0.677 -28.132 1.00 95.25 379 LEU A CA 1
ATOM 3079 C C . LEU A 1 379 ? 8.868 1.601 -27.739 1.00 95.25 379 LEU A C 1
ATOM 3081 O O . LEU A 1 379 ? 9.974 1.476 -28.259 1.00 95.25 379 LEU A O 1
ATOM 3085 N N . CYS A 1 380 ? 8.638 2.454 -26.743 1.00 96.50 380 CYS A N 1
ATOM 3086 C CA . CYS A 1 380 ? 9.723 3.079 -25.991 1.00 96.50 380 CYS A CA 1
ATOM 3087 C C . CYS A 1 380 ? 10.235 2.145 -24.881 1.00 96.50 380 CYS A C 1
ATOM 3089 O O . CYS A 1 380 ? 9.584 1.155 -24.521 1.00 96.50 380 CYS A O 1
ATOM 3091 N N . LEU A 1 381 ? 11.398 2.466 -24.305 1.00 96.88 381 LEU A N 1
ATOM 3092 C CA . LEU A 1 381 ? 12.035 1.645 -23.271 1.00 96.88 381 LEU A CA 1
ATOM 3093 C C . LEU A 1 381 ? 11.144 1.474 -22.032 1.00 96.88 381 LEU A C 1
ATOM 3095 O O . LEU A 1 381 ? 11.058 0.372 -21.492 1.00 96.88 381 LEU A O 1
ATOM 3099 N N . ALA A 1 382 ? 10.449 2.533 -21.604 1.00 96.25 382 ALA A N 1
ATOM 3100 C CA . ALA A 1 382 ? 9.517 2.491 -20.479 1.00 96.25 382 ALA A CA 1
ATOM 3101 C C . ALA A 1 382 ? 8.379 1.485 -20.712 1.00 96.25 382 ALA A C 1
ATOM 3103 O O . ALA A 1 382 ? 8.055 0.682 -19.832 1.00 96.25 382 ALA A O 1
ATOM 3104 N N . GLU A 1 383 ? 7.797 1.482 -21.914 1.00 95.88 383 GLU A N 1
ATOM 3105 C CA . GLU A 1 383 ? 6.714 0.562 -22.249 1.00 95.88 383 GLU A CA 1
ATOM 3106 C C . GLU A 1 383 ? 7.203 -0.878 -22.382 1.00 95.88 383 GLU A C 1
ATOM 3108 O O . GLU A 1 383 ? 6.567 -1.794 -21.851 1.00 95.88 383 GLU A O 1
ATOM 3113 N N . PHE A 1 384 ? 8.359 -1.078 -23.014 1.00 96.31 384 PHE A N 1
ATOM 3114 C CA . PHE A 1 384 ? 8.991 -2.387 -23.103 1.00 96.31 384 PHE A CA 1
ATOM 3115 C C . PHE A 1 384 ? 9.281 -2.966 -21.710 1.00 96.31 384 PHE A C 1
ATOM 3117 O O . PHE A 1 384 ? 8.864 -4.081 -21.400 1.00 96.31 384 PHE A O 1
ATOM 3124 N N . ALA A 1 385 ? 9.906 -2.183 -20.829 1.00 95.50 385 ALA A N 1
ATOM 3125 C CA . ALA A 1 385 ? 10.217 -2.572 -19.454 1.00 95.50 385 ALA A CA 1
ATOM 3126 C C . ALA A 1 385 ? 8.966 -2.905 -18.623 1.00 95.50 385 ALA A C 1
ATOM 3128 O O . ALA A 1 385 ? 8.954 -3.862 -17.843 1.00 95.50 385 ALA A O 1
ATOM 3129 N N . SER A 1 386 ? 7.907 -2.111 -18.789 1.00 95.00 386 SER A N 1
ATOM 3130 C CA . SER A 1 386 ? 6.661 -2.266 -18.044 1.00 95.00 386 SER A CA 1
ATOM 3131 C C . SER A 1 386 ? 5.863 -3.488 -18.515 1.00 95.00 386 SER A C 1
ATOM 3133 O O . SER A 1 386 ? 5.399 -4.287 -17.698 1.00 95.00 386 SER A O 1
ATOM 3135 N N . ARG A 1 387 ? 5.722 -3.681 -19.832 1.00 94.50 387 ARG A N 1
ATOM 3136 C CA . ARG A 1 387 ? 4.825 -4.694 -20.418 1.00 94.50 387 ARG A CA 1
ATOM 3137 C C . ARG A 1 387 ? 5.492 -6.030 -20.709 1.00 94.50 387 ARG A C 1
ATOM 3139 O O . ARG A 1 387 ? 4.779 -7.019 -20.859 1.00 94.50 387 ARG A O 1
ATOM 3146 N N . TYR A 1 388 ? 6.818 -6.089 -20.772 1.00 93.88 388 TYR A N 1
ATOM 3147 C CA . TYR A 1 388 ? 7.559 -7.308 -21.086 1.00 93.88 388 TYR A CA 1
ATOM 3148 C C . TYR A 1 388 ? 8.457 -7.725 -19.918 1.00 93.88 388 TYR A C 1
ATOM 3150 O O . TYR A 1 388 ? 8.796 -6.943 -19.026 1.00 93.88 388 TYR A O 1
ATOM 3158 N N . ARG A 1 389 ? 8.811 -9.009 -19.890 1.00 92.25 389 ARG A N 1
ATOM 3159 C CA . ARG A 1 389 ? 9.813 -9.576 -18.984 1.00 92.25 389 ARG A CA 1
ATOM 3160 C C . ARG A 1 389 ? 10.816 -10.393 -19.773 1.00 92.25 389 ARG A C 1
ATOM 3162 O O . ARG A 1 389 ? 10.437 -11.056 -20.737 1.00 92.25 389 ARG A O 1
ATOM 3169 N N . THR A 1 390 ? 12.069 -10.390 -19.337 1.00 90.69 390 THR A N 1
ATOM 3170 C CA . THR A 1 390 ? 13.049 -11.353 -19.839 1.00 90.69 390 THR A CA 1
ATOM 3171 C C . THR A 1 390 ? 12.721 -12.738 -19.294 1.00 90.69 390 THR A C 1
ATOM 3173 O O . THR A 1 390 ? 12.371 -12.870 -18.120 1.00 90.69 390 THR A O 1
ATOM 3176 N N . VAL A 1 391 ? 12.820 -13.754 -20.146 1.00 91.06 391 VAL A N 1
ATOM 3177 C CA . VAL A 1 391 ? 12.595 -15.157 -19.785 1.00 91.06 391 VAL A CA 1
ATOM 3178 C C . VAL A 1 391 ? 13.845 -15.980 -20.073 1.00 91.06 391 VAL A C 1
ATOM 3180 O O . VAL A 1 391 ? 14.582 -15.697 -21.017 1.00 91.06 391 VAL A O 1
ATOM 3183 N N . TYR A 1 392 ? 14.086 -16.994 -19.244 1.00 88.62 392 TYR A N 1
ATOM 3184 C CA . TYR A 1 392 ? 15.285 -17.834 -19.298 1.00 88.62 392 TYR A CA 1
ATOM 3185 C C . TYR A 1 392 ? 14.925 -19.318 -19.146 1.00 88.62 392 TYR A C 1
ATOM 3187 O O . TYR A 1 392 ? 13.844 -19.665 -18.660 1.00 88.62 392 TYR A O 1
ATOM 3195 N N . GLY A 1 393 ? 15.850 -20.206 -19.520 1.00 87.56 393 GLY A N 1
ATOM 3196 C CA . GLY A 1 393 ? 15.732 -21.646 -19.279 1.00 87.56 393 GLY A CA 1
ATOM 3197 C C . GLY A 1 393 ? 14.486 -22.259 -19.924 1.00 87.56 393 GLY A C 1
ATOM 3198 O O . GLY A 1 393 ? 14.253 -22.109 -21.115 1.00 87.56 393 GLY A O 1
ATOM 3199 N N . GLN A 1 394 ? 13.656 -22.956 -19.146 1.00 86.44 394 GLN A N 1
ATOM 3200 C CA . GLN A 1 394 ? 12.433 -23.566 -19.687 1.00 86.44 394 GLN A CA 1
ATOM 3201 C C . GLN A 1 394 ? 11.396 -22.528 -20.141 1.00 86.44 394 GLN A C 1
ATOM 3203 O O . GLN A 1 394 ? 10.630 -22.787 -21.065 1.00 86.44 394 GLN A O 1
ATOM 3208 N N . GLN A 1 395 ? 11.388 -21.330 -19.546 1.00 86.00 395 GLN A N 1
ATOM 3209 C CA . GLN A 1 395 ? 10.424 -20.287 -19.905 1.00 86.00 395 GLN A CA 1
ATOM 3210 C C . GLN A 1 395 ? 10.667 -19.728 -21.312 1.00 86.00 395 GLN A C 1
ATOM 3212 O O . GLN A 1 395 ? 9.711 -19.319 -21.968 1.00 86.00 395 GLN A O 1
ATOM 3217 N N . SER A 1 396 ? 11.913 -19.740 -21.802 1.00 88.12 396 SER A N 1
ATOM 3218 C CA . SER A 1 396 ? 12.226 -19.292 -23.166 1.00 88.12 396 SER A CA 1
ATOM 3219 C C . SER A 1 396 ? 11.766 -20.274 -24.244 1.00 88.12 396 SER A C 1
ATOM 3221 O O . SER A 1 396 ? 11.669 -19.890 -25.401 1.00 88.12 396 SER A O 1
ATOM 3223 N N . LYS A 1 397 ? 11.433 -21.517 -23.875 1.00 88.81 397 LYS A N 1
ATOM 3224 C CA . LYS A 1 397 ? 10.827 -22.510 -24.777 1.00 88.81 397 LYS A CA 1
ATOM 3225 C C . LYS A 1 397 ? 9.299 -22.392 -24.855 1.00 88.81 397 LYS A C 1
ATOM 3227 O O . LYS A 1 397 ? 8.655 -23.163 -25.561 1.00 88.81 397 LYS A O 1
ATOM 3232 N N . GLY A 1 398 ? 8.699 -21.473 -24.096 1.00 88.06 398 GLY A N 1
ATOM 3233 C CA . GLY A 1 398 ? 7.255 -21.259 -24.093 1.00 88.06 398 GLY A CA 1
ATOM 3234 C C . GLY A 1 398 ? 6.758 -20.619 -25.392 1.00 88.06 398 GLY A C 1
ATOM 3235 O O . GLY A 1 398 ? 7.443 -19.792 -25.981 1.00 88.06 398 GLY A O 1
ATOM 3236 N N . LYS A 1 399 ? 5.517 -20.928 -25.795 1.00 89.38 399 LYS A N 1
ATOM 3237 C CA . LYS A 1 399 ? 4.897 -20.432 -27.046 1.00 89.38 399 LYS A CA 1
ATOM 3238 C C . LYS A 1 399 ? 4.874 -18.901 -27.191 1.00 89.38 399 LYS A C 1
ATOM 3240 O O . LYS A 1 399 ? 4.848 -18.396 -28.302 1.00 89.38 399 LYS A O 1
ATOM 3245 N N . ASN A 1 400 ? 4.872 -18.178 -26.070 1.00 89.56 400 ASN A N 1
ATOM 3246 C CA . ASN A 1 400 ? 4.790 -16.713 -26.029 1.00 89.56 400 ASN A CA 1
ATOM 3247 C C . ASN A 1 400 ? 6.165 -16.035 -25.873 1.00 89.56 400 ASN A C 1
ATOM 3249 O O . ASN A 1 400 ? 6.224 -14.813 -25.724 1.00 89.56 400 ASN A O 1
ATOM 3253 N N . ALA A 1 401 ? 7.252 -16.809 -25.812 1.00 93.44 401 ALA A N 1
ATOM 3254 C CA . ALA A 1 401 ? 8.602 -16.274 -25.730 1.00 93.44 401 ALA A CA 1
ATOM 3255 C C . ALA A 1 401 ? 9.071 -15.851 -27.126 1.00 93.44 401 ALA A C 1
ATOM 3257 O O . ALA A 1 401 ? 9.038 -16.634 -28.071 1.00 93.44 401 ALA A O 1
ATOM 3258 N N . VAL A 1 402 ? 9.518 -14.606 -27.240 1.00 94.31 402 VAL A N 1
ATOM 3259 C CA . VAL A 1 402 ? 9.985 -14.006 -28.487 1.00 94.31 402 VAL A CA 1
ATOM 3260 C C . VAL A 1 402 ? 11.499 -13.813 -28.397 1.00 94.31 402 VAL A C 1
ATOM 3262 O O . VAL A 1 402 ? 11.962 -13.212 -27.419 1.00 94.31 402 VAL A O 1
ATOM 3265 N N . PRO A 1 403 ? 12.282 -14.324 -29.365 1.00 95.06 403 PRO A N 1
ATOM 3266 C CA . PRO A 1 403 ? 13.725 -14.134 -29.378 1.00 95.06 403 PRO A CA 1
ATOM 3267 C C . PRO A 1 403 ? 14.071 -12.666 -29.638 1.00 95.06 403 PRO A C 1
ATOM 3269 O O . PRO A 1 403 ? 13.461 -11.998 -30.475 1.00 95.06 403 PRO A O 1
ATOM 3272 N N . LEU A 1 404 ? 15.064 -12.172 -28.908 1.00 95.06 404 LEU A N 1
ATOM 3273 C CA . LEU A 1 404 ? 15.736 -10.917 -29.209 1.00 95.06 404 LEU A CA 1
ATOM 3274 C C . LEU A 1 404 ? 16.799 -11.155 -30.285 1.00 95.06 404 LEU A C 1
ATOM 3276 O O . LEU A 1 404 ? 17.321 -12.260 -30.441 1.00 95.06 404 LEU A O 1
ATOM 3280 N N . LEU A 1 405 ? 17.114 -10.104 -31.031 1.00 93.94 405 LEU A N 1
ATOM 3281 C CA . LEU A 1 405 ? 18.174 -10.105 -32.030 1.00 93.94 405 LEU A CA 1
ATOM 3282 C C . LEU A 1 405 ? 19.549 -10.249 -31.359 1.00 93.94 405 LEU A C 1
ATOM 3284 O O . LEU A 1 405 ? 19.690 -10.073 -30.145 1.00 93.94 405 LEU A O 1
ATOM 3288 N N . ASN A 1 406 ? 20.560 -10.593 -32.161 1.00 90.62 406 ASN A N 1
ATOM 3289 C CA . ASN A 1 406 ? 21.960 -10.690 -31.728 1.00 90.62 406 ASN A CA 1
ATOM 3290 C C . ASN A 1 406 ? 22.161 -11.564 -30.474 1.00 90.62 406 ASN A C 1
ATOM 3292 O O . ASN A 1 406 ? 22.974 -11.249 -29.607 1.00 90.62 406 ASN A O 1
ATOM 3296 N N . ASP A 1 407 ? 21.364 -12.633 -30.366 1.00 86.44 407 ASP A N 1
ATOM 3297 C CA . ASP A 1 407 ? 21.367 -13.595 -29.259 1.00 86.44 407 ASP A CA 1
ATOM 3298 C C . ASP A 1 407 ? 21.261 -12.950 -27.857 1.00 86.44 407 ASP A C 1
ATOM 3300 O O . ASP A 1 407 ? 21.800 -13.435 -26.863 1.00 86.44 407 ASP A O 1
ATOM 3304 N N . LYS A 1 408 ? 20.520 -11.836 -27.728 1.00 88.69 408 LYS A N 1
ATOM 3305 C CA . LYS A 1 408 ? 20.309 -11.155 -26.430 1.00 88.69 408 LYS A CA 1
ATOM 3306 C C . LYS A 1 408 ? 19.265 -11.820 -25.523 1.00 88.69 408 LYS A C 1
ATOM 3308 O O . LYS A 1 408 ? 18.834 -11.236 -24.520 1.00 88.69 408 LYS A O 1
ATOM 3313 N N . GLY A 1 409 ? 18.891 -13.060 -25.825 1.00 90.88 409 GLY A N 1
ATOM 3314 C CA . GLY A 1 409 ? 17.944 -13.867 -25.061 1.00 90.88 409 GLY A CA 1
ATOM 3315 C C . GLY A 1 409 ? 16.501 -13.707 -25.531 1.00 90.88 409 GLY A C 1
ATOM 3316 O O . GLY A 1 409 ? 16.238 -13.449 -26.699 1.00 90.88 409 GLY A O 1
ATOM 3317 N N . TYR A 1 410 ? 15.547 -13.897 -24.618 1.00 94.12 410 TYR A N 1
ATOM 3318 C CA . TYR A 1 410 ? 14.123 -13.980 -24.948 1.00 94.12 410 TYR A CA 1
ATOM 3319 C C . TYR A 1 410 ? 13.296 -13.050 -24.069 1.00 94.12 410 TYR A C 1
ATOM 3321 O O . TYR A 1 410 ? 13.583 -12.856 -22.882 1.00 94.12 410 TYR A O 1
ATOM 3329 N N . VAL A 1 411 ? 12.219 -12.516 -24.637 1.00 94.25 411 VAL A N 1
ATOM 3330 C CA . VAL A 1 411 ? 11.242 -11.695 -23.921 1.00 94.25 411 VAL A CA 1
ATOM 3331 C C . VAL A 1 411 ? 9.840 -12.237 -24.084 1.00 94.25 411 VAL A C 1
ATOM 3333 O O . VAL A 1 411 ? 9.481 -12.808 -25.104 1.00 94.25 411 VAL A O 1
ATOM 3336 N N . GLN A 1 412 ? 9.025 -12.035 -23.060 1.00 93.06 412 GLN A N 1
ATOM 3337 C CA . GLN A 1 412 ? 7.628 -12.428 -23.060 1.00 93.06 412 GLN A CA 1
ATOM 3338 C C . GLN A 1 412 ? 6.782 -11.250 -22.587 1.00 93.06 412 GLN A C 1
ATOM 3340 O O . GLN A 1 412 ? 7.105 -10.602 -21.586 1.00 93.06 412 GLN A O 1
ATOM 3345 N N . LYS A 1 413 ? 5.676 -10.993 -23.286 1.00 92.12 413 LYS A N 1
ATOM 3346 C CA . LYS A 1 413 ? 4.652 -10.046 -22.838 1.00 92.12 413 LYS A CA 1
ATOM 3347 C C . LYS A 1 413 ? 4.045 -10.537 -21.523 1.00 92.12 413 LYS A C 1
ATOM 3349 O O . LYS A 1 413 ? 3.777 -11.727 -21.358 1.00 92.12 413 LYS A O 1
ATOM 3354 N N . ARG A 1 414 ? 3.837 -9.640 -20.564 1.00 89.81 414 ARG A N 1
ATOM 3355 C CA . ARG A 1 414 ? 3.187 -9.965 -19.290 1.00 89.81 414 ARG A CA 1
ATOM 3356 C C . ARG A 1 414 ? 1.707 -10.215 -19.560 1.00 89.81 414 ARG A C 1
ATOM 3358 O O . ARG A 1 414 ? 0.969 -9.281 -19.845 1.00 89.81 414 ARG A O 1
ATOM 3365 N N . THR A 1 415 ? 1.309 -11.483 -19.521 1.00 82.31 415 THR A N 1
ATOM 3366 C CA . THR A 1 415 ? -0.088 -11.915 -19.686 1.00 82.31 415 THR A CA 1
ATOM 3367 C C . THR A 1 415 ? -0.770 -12.213 -18.354 1.00 82.31 415 THR A C 1
ATOM 3369 O O . THR A 1 415 ? -1.990 -12.251 -18.294 1.00 82.31 415 THR A O 1
ATOM 3372 N N . VAL A 1 416 ? 0.014 -12.432 -17.294 1.00 74.25 416 VAL A N 1
ATOM 3373 C CA . VAL A 1 416 ? -0.464 -12.677 -15.930 1.00 74.25 416 VAL A CA 1
ATOM 3374 C C . VAL A 1 416 ? -0.013 -11.516 -15.052 1.00 74.25 416 VAL A C 1
ATOM 3376 O O . VAL A 1 416 ? 1.181 -11.197 -15.014 1.00 74.25 416 VAL A O 1
ATOM 3379 N N . GLY A 1 417 ? -0.968 -10.899 -14.356 1.00 74.62 417 GLY A N 1
ATOM 3380 C CA . GLY A 1 417 ? -0.756 -9.695 -13.555 1.00 74.62 417 GLY A CA 1
ATOM 3381 C C . GLY A 1 417 ? -0.721 -8.408 -14.384 1.00 74.62 417 GLY A C 1
ATOM 3382 O O . GLY A 1 417 ? -0.945 -8.404 -15.595 1.00 74.62 417 GLY A O 1
ATOM 3383 N N . LYS A 1 418 ? -0.442 -7.291 -13.712 1.00 85.12 418 LYS A N 1
ATOM 3384 C CA . LYS A 1 418 ? -0.454 -5.953 -14.314 1.00 85.12 418 LYS A CA 1
ATOM 3385 C C . LYS A 1 418 ? 0.917 -5.539 -14.871 1.00 85.12 418 LYS A C 1
ATOM 3387 O O . LYS A 1 418 ? 1.939 -6.136 -14.506 1.00 85.12 418 LYS A O 1
ATOM 3392 N N . PRO A 1 419 ? 0.976 -4.508 -15.742 1.00 91.00 419 PRO A N 1
ATOM 3393 C CA . PRO A 1 419 ? 2.240 -3.919 -16.172 1.00 91.00 419 PRO A CA 1
ATOM 3394 C C . PRO A 1 419 ? 3.109 -3.519 -14.975 1.00 91.00 419 PRO A C 1
ATOM 3396 O O . PRO A 1 419 ? 2.611 -3.012 -13.966 1.00 91.00 419 PRO A O 1
ATOM 3399 N N . ALA A 1 420 ? 4.412 -3.762 -15.093 1.00 92.38 420 ALA A N 1
ATOM 3400 C CA . ALA A 1 420 ? 5.366 -3.468 -14.039 1.00 92.38 420 ALA A CA 1
ATOM 3401 C C . ALA A 1 420 ? 5.516 -1.954 -13.836 1.00 92.38 420 ALA A C 1
ATOM 3403 O O . ALA A 1 420 ? 5.515 -1.179 -14.798 1.00 92.38 420 ALA A O 1
ATOM 3404 N N . ILE A 1 421 ? 5.691 -1.557 -12.579 1.00 90.38 421 ILE A N 1
ATOM 3405 C CA . ILE A 1 421 ? 6.082 -0.206 -12.191 1.00 90.38 421 ILE A CA 1
ATOM 3406 C C . ILE A 1 421 ? 7.557 -0.037 -12.543 1.00 90.38 421 ILE A C 1
ATOM 3408 O O . ILE A 1 421 ? 8.392 -0.871 -12.182 1.00 90.38 421 ILE A O 1
ATOM 3412 N N . ILE A 1 422 ? 7.889 1.045 -13.238 1.00 92.25 422 ILE A N 1
ATOM 3413 C CA . ILE A 1 422 ? 9.270 1.353 -13.599 1.00 92.25 422 ILE A CA 1
ATOM 3414 C C . ILE A 1 422 ? 9.890 2.301 -12.571 1.00 92.25 422 ILE A C 1
ATOM 3416 O O . ILE A 1 422 ? 9.256 3.243 -12.099 1.00 92.25 422 ILE A O 1
ATOM 3420 N N . ARG A 1 423 ? 11.147 2.049 -12.218 1.00 90.19 423 ARG A N 1
ATOM 3421 C CA . ARG A 1 423 ? 11.999 2.956 -11.444 1.00 90.19 423 ARG A CA 1
ATOM 3422 C C . ARG A 1 423 ? 13.224 3.291 -12.274 1.00 90.19 423 ARG A C 1
ATOM 3424 O O . ARG A 1 423 ? 13.690 2.459 -13.037 1.00 90.19 423 ARG A O 1
ATOM 3431 N N . PHE A 1 424 ? 13.753 4.489 -12.121 1.00 90.25 424 PHE A N 1
ATOM 3432 C CA . PHE A 1 424 ? 14.902 4.969 -12.886 1.00 90.25 424 PHE A CA 1
ATOM 3433 C C . PHE A 1 424 ? 15.609 6.070 -12.088 1.00 90.25 424 PHE A C 1
ATOM 3435 O O . PHE A 1 424 ? 14.994 6.640 -11.174 1.00 90.25 424 PHE A O 1
ATOM 3442 N N . PRO A 1 425 ? 16.884 6.371 -12.387 1.00 86.62 425 PRO A N 1
ATOM 3443 C CA . PRO A 1 425 ? 17.574 7.491 -11.762 1.00 86.62 425 PRO A CA 1
ATOM 3444 C C . PRO A 1 425 ? 16.890 8.814 -12.132 1.00 86.62 425 PRO A C 1
ATOM 3446 O O . PRO A 1 425 ? 16.412 8.994 -13.254 1.00 86.62 425 PRO A O 1
ATOM 3449 N N . ARG A 1 426 ? 16.822 9.741 -11.173 1.00 85.81 426 ARG A N 1
ATOM 3450 C CA . ARG A 1 426 ? 16.284 11.089 -11.380 1.00 85.81 426 ARG A CA 1
ATOM 3451 C C . ARG A 1 426 ? 17.434 12.086 -11.385 1.00 85.81 426 ARG A C 1
ATOM 3453 O O . ARG A 1 426 ? 18.253 12.075 -10.474 1.00 85.81 426 ARG A O 1
ATOM 3460 N N . PHE A 1 427 ? 17.450 12.947 -12.393 1.00 87.94 427 PHE A N 1
ATOM 3461 C CA . PHE A 1 427 ? 18.430 14.018 -12.546 1.00 87.94 427 PHE A CA 1
ATOM 3462 C C . PHE A 1 427 ? 17.727 15.367 -12.393 1.00 87.94 427 PHE A C 1
ATOM 3464 O O . PHE A 1 427 ? 16.522 15.466 -12.627 1.00 87.94 427 PHE A O 1
ATOM 3471 N N . SER A 1 428 ? 18.457 16.388 -11.953 1.00 86.88 428 SER A N 1
ATOM 3472 C CA . SER A 1 428 ? 17.929 17.749 -11.848 1.00 86.88 428 SER A CA 1
ATOM 3473 C C . SER A 1 428 ? 18.055 18.434 -13.202 1.00 86.88 428 SER A C 1
ATOM 3475 O O . SER A 1 428 ? 19.144 18.460 -13.762 1.00 86.88 428 SER A O 1
ATOM 3477 N N . GLU A 1 429 ? 16.960 19.008 -13.696 1.00 90.88 429 GLU A N 1
ATOM 3478 C CA . GLU A 1 429 ? 16.962 19.791 -14.937 1.00 90.88 429 GLU A CA 1
ATOM 3479 C C . GLU A 1 429 ? 17.909 20.997 -14.855 1.00 90.88 429 GLU A C 1
ATOM 3481 O O . GLU A 1 429 ? 18.564 21.328 -15.833 1.00 90.88 429 GLU A O 1
ATOM 3486 N N . GLU A 1 430 ? 18.036 21.613 -13.678 1.00 90.31 430 GLU A N 1
ATOM 3487 C CA . GLU A 1 430 ? 18.898 22.781 -13.466 1.00 90.31 430 GLU A CA 1
ATOM 3488 C C . GLU A 1 430 ? 20.374 22.408 -13.279 1.00 90.31 430 GLU A C 1
ATOM 3490 O O . GLU A 1 430 ? 21.252 23.098 -13.789 1.00 90.31 430 GLU A O 1
ATOM 3495 N N . LYS A 1 431 ? 20.666 21.335 -12.526 1.00 91.06 431 LYS A N 1
ATOM 3496 C CA . LYS A 1 431 ? 22.054 20.959 -12.195 1.00 91.06 431 LYS A CA 1
ATOM 3497 C C . LYS A 1 431 ? 22.713 20.077 -13.250 1.00 91.06 431 LYS A C 1
ATOM 3499 O O . LYS A 1 431 ? 23.928 20.125 -13.392 1.00 91.06 431 LYS A O 1
ATOM 3504 N N . ASP A 1 432 ? 21.935 19.235 -13.925 1.00 91.62 432 ASP A N 1
ATOM 3505 C CA . ASP A 1 432 ? 22.431 18.271 -14.908 1.00 91.62 432 ASP A CA 1
ATOM 3506 C C . ASP A 1 432 ? 21.414 18.096 -16.058 1.00 91.62 432 ASP A C 1
ATOM 3508 O O . ASP A 1 432 ? 20.751 17.052 -16.173 1.00 91.62 432 ASP A O 1
ATOM 3512 N N . PRO A 1 433 ? 21.236 19.144 -16.890 1.00 94.12 433 PRO A N 1
ATOM 3513 C CA . PRO A 1 433 ? 20.224 19.170 -17.945 1.00 94.12 433 PRO A CA 1
ATOM 3514 C C . PRO A 1 433 ? 20.414 18.038 -18.957 1.00 94.12 433 PRO A C 1
ATOM 3516 O O . PRO A 1 433 ? 19.446 17.378 -19.336 1.00 94.12 433 PRO A O 1
ATOM 3519 N N . GLU A 1 434 ? 21.650 17.740 -19.356 1.00 94.56 434 GLU A N 1
ATOM 3520 C CA . GLU A 1 434 ? 21.916 16.702 -20.354 1.00 94.56 434 GLU A CA 1
ATOM 3521 C C . GLU A 1 434 ? 21.520 15.307 -19.862 1.00 94.56 434 GLU A C 1
ATOM 3523 O O . GLU A 1 434 ? 20.857 14.569 -20.598 1.00 94.56 434 GLU A O 1
ATOM 3528 N N . ARG A 1 435 ? 21.818 14.941 -18.605 1.00 93.19 435 ARG A N 1
ATOM 3529 C CA . ARG A 1 435 ? 21.325 13.663 -18.059 1.00 93.19 435 ARG A CA 1
ATOM 3530 C C . ARG A 1 435 ? 19.816 13.673 -17.853 1.00 93.19 435 ARG A C 1
ATOM 3532 O O . ARG A 1 435 ? 19.163 12.645 -18.057 1.00 93.19 435 ARG A O 1
ATOM 3539 N N . PHE A 1 436 ? 19.237 14.816 -17.487 1.00 94.31 436 PHE A N 1
ATOM 3540 C CA . PHE A 1 436 ? 17.791 14.961 -17.346 1.00 94.31 436 PHE A CA 1
ATOM 3541 C C . PHE A 1 436 ? 17.046 14.706 -18.663 1.00 94.31 436 PHE A C 1
ATOM 3543 O O . PHE A 1 436 ? 16.155 13.848 -18.698 1.00 94.31 436 PHE A O 1
ATOM 3550 N N . TYR A 1 437 ? 17.421 15.396 -19.742 1.00 96.00 437 TYR A N 1
ATOM 3551 C CA . TYR A 1 437 ? 16.802 15.231 -21.059 1.00 96.00 437 TYR A CA 1
ATOM 3552 C C . TYR A 1 437 ? 17.184 13.896 -21.708 1.00 96.00 437 TYR A C 1
ATOM 3554 O O . TYR A 1 437 ? 16.322 13.237 -22.293 1.00 96.00 437 TYR A O 1
ATOM 3562 N N . GLY A 1 438 ? 18.420 13.425 -21.519 1.00 95.69 438 GLY A N 1
ATOM 3563 C CA . GLY A 1 438 ? 18.858 12.108 -21.983 1.00 95.69 438 GLY A CA 1
ATOM 3564 C C . GLY A 1 438 ? 18.018 10.979 -21.389 1.00 95.69 438 GLY A C 1
ATOM 3565 O O . GLY A 1 438 ? 17.555 10.098 -22.111 1.00 95.69 438 GLY A O 1
ATOM 3566 N N . ARG A 1 439 ? 17.714 11.039 -20.087 1.00 95.06 439 ARG A N 1
ATOM 3567 C CA . ARG A 1 439 ? 16.785 10.106 -19.429 1.00 95.06 439 ARG A CA 1
ATOM 3568 C C . ARG A 1 439 ? 15.392 10.146 -20.056 1.00 95.06 439 ARG A C 1
ATOM 3570 O O . ARG A 1 439 ? 14.819 9.085 -20.299 1.00 95.06 439 ARG A O 1
ATOM 3577 N N . LEU A 1 440 ? 14.834 11.336 -20.290 1.00 95.69 440 LEU A N 1
ATOM 3578 C CA . LEU A 1 440 ? 13.499 11.482 -20.883 1.00 95.69 440 LEU A CA 1
ATOM 3579 C C . LEU A 1 440 ? 13.436 10.842 -22.272 1.00 95.69 440 LEU A C 1
ATOM 3581 O O . LEU A 1 440 ? 12.548 10.032 -22.533 1.00 95.69 440 LEU A O 1
ATOM 3585 N N . LEU A 1 441 ? 14.404 11.157 -23.130 1.00 96.88 441 LEU A N 1
ATOM 3586 C CA . LEU A 1 441 ? 14.497 10.609 -24.479 1.00 96.88 441 LEU A CA 1
ATOM 3587 C C . LEU A 1 441 ? 14.664 9.087 -24.460 1.00 96.88 441 LEU A C 1
ATOM 3589 O O . LEU A 1 441 ? 13.892 8.384 -25.110 1.00 96.88 441 LEU A O 1
ATOM 3593 N N . LYS A 1 442 ? 15.591 8.561 -23.650 1.00 96.38 442 LYS A N 1
ATOM 3594 C CA . LYS A 1 442 ? 15.803 7.112 -23.517 1.00 96.38 442 LYS A CA 1
ATOM 3595 C C . LYS A 1 442 ? 14.560 6.395 -22.996 1.00 96.38 442 LYS A C 1
ATOM 3597 O O . LYS A 1 442 ? 14.217 5.327 -23.481 1.00 96.38 442 LYS A O 1
ATOM 3602 N N . LEU A 1 443 ? 13.844 6.938 -22.016 1.00 96.38 443 LEU A N 1
ATOM 3603 C CA . LEU A 1 443 ? 12.667 6.249 -21.477 1.00 96.38 443 LEU A CA 1
ATOM 3604 C C . LEU A 1 443 ? 11.475 6.285 -22.431 1.00 96.38 443 LEU A C 1
ATOM 3606 O O . LEU A 1 443 ? 10.778 5.278 -22.571 1.00 96.38 443 LEU A O 1
ATOM 3610 N N . TYR A 1 444 ? 11.230 7.433 -23.056 1.00 96.75 444 TYR A N 1
ATOM 3611 C CA . TYR A 1 444 ? 9.917 7.757 -23.610 1.00 96.75 444 TYR A CA 1
ATOM 3612 C C . TYR A 1 444 ? 9.881 7.906 -25.126 1.00 96.75 444 TYR A C 1
ATOM 3614 O O . TYR A 1 444 ? 8.790 7.861 -25.690 1.00 96.75 444 TYR A O 1
ATOM 3622 N N . LEU A 1 445 ? 11.032 8.006 -25.792 1.00 96.44 445 LEU A N 1
ATOM 3623 C CA . LEU A 1 445 ? 11.111 7.992 -27.249 1.00 96.44 445 LEU A CA 1
ATOM 3624 C C . LEU A 1 445 ? 11.523 6.594 -27.747 1.00 96.44 445 LEU A C 1
ATOM 3626 O O . LEU A 1 445 ? 12.507 6.036 -27.248 1.00 96.44 445 LEU A O 1
ATOM 3630 N N . PRO A 1 446 ? 10.826 6.002 -28.735 1.00 96.12 446 PRO A N 1
ATOM 3631 C CA . PRO A 1 446 ? 11.293 4.769 -29.360 1.00 96.12 446 PRO A CA 1
ATOM 3632 C C . PRO A 1 446 ? 12.638 4.988 -30.073 1.00 96.12 446 PRO A C 1
ATOM 3634 O O . PRO A 1 446 ? 12.827 5.950 -30.826 1.00 96.12 446 PRO A O 1
ATOM 3637 N N . HIS A 1 447 ? 13.589 4.101 -29.795 1.00 95.00 447 HIS A N 1
ATOM 3638 C CA . HIS A 1 447 ? 14.980 4.173 -30.255 1.00 95.00 447 HIS A CA 1
ATOM 3639 C C . HIS A 1 447 ? 15.645 2.792 -30.183 1.00 95.00 447 HIS A C 1
ATOM 3641 O O . HIS A 1 447 ? 15.127 1.883 -29.528 1.00 95.00 447 HIS A O 1
ATOM 3647 N N . LYS A 1 448 ? 16.759 2.617 -30.884 1.00 92.69 448 LYS A N 1
ATOM 3648 C CA . LYS A 1 448 ? 17.589 1.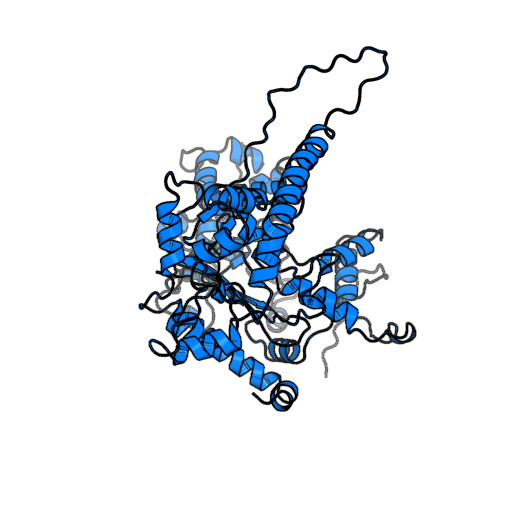407 -30.925 1.00 92.69 448 LYS A CA 1
ATOM 3649 C C . LYS A 1 448 ? 19.007 1.692 -30.432 1.00 92.69 448 LYS A C 1
ATOM 3651 O O . LYS A 1 448 ? 19.610 0.816 -29.824 1.00 92.69 448 LYS A O 1
ATOM 3656 N N . SER A 1 449 ? 19.493 2.915 -30.615 1.00 92.31 449 SER A N 1
ATOM 3657 C CA . SER A 1 449 ? 20.757 3.396 -30.056 1.00 92.31 449 SER A CA 1
ATOM 3658 C C . SER A 1 449 ? 20.608 4.803 -29.470 1.00 92.31 449 SER A C 1
ATOM 3660 O O . SER A 1 449 ? 19.584 5.464 -29.649 1.00 92.31 449 SER A O 1
ATOM 3662 N N . ASN A 1 450 ? 21.637 5.272 -28.763 1.00 90.62 450 ASN A N 1
ATOM 3663 C CA . ASN A 1 450 ? 21.696 6.661 -28.301 1.00 90.62 450 ASN A CA 1
ATOM 3664 C C . ASN A 1 450 ? 21.813 7.662 -29.466 1.00 90.62 450 ASN A C 1
ATOM 3666 O O . ASN A 1 450 ? 21.405 8.811 -29.309 1.00 90.62 450 ASN A O 1
ATOM 3670 N N . ASP A 1 451 ? 22.318 7.236 -30.626 1.00 91.06 451 ASP A N 1
ATOM 3671 C CA . ASP A 1 451 ? 22.446 8.097 -31.808 1.00 91.06 451 ASP A CA 1
ATOM 3672 C C . ASP A 1 451 ? 21.074 8.487 -32.371 1.00 91.06 451 ASP A C 1
ATOM 3674 O O . ASP A 1 451 ? 20.897 9.595 -32.862 1.00 91.06 451 ASP A O 1
ATOM 3678 N N . ASP A 1 452 ? 20.059 7.635 -32.192 1.00 92.12 452 ASP A N 1
ATOM 3679 C CA . ASP A 1 452 ? 18.662 7.923 -32.552 1.00 92.12 452 ASP A CA 1
ATOM 3680 C C . ASP A 1 452 ? 18.005 9.027 -31.700 1.00 92.12 452 ASP A C 1
ATOM 3682 O O . ASP A 1 452 ? 16.837 9.382 -31.929 1.00 92.12 452 ASP A O 1
ATOM 3686 N N . LEU A 1 453 ? 18.696 9.472 -30.647 1.00 94.00 453 LEU A N 1
ATOM 3687 C CA . LEU A 1 453 ? 18.240 10.454 -29.662 1.00 94.00 453 LEU A CA 1
ATOM 3688 C C . LEU A 1 453 ? 18.974 11.795 -29.800 1.00 94.00 453 LEU A C 1
ATOM 3690 O O . LEU A 1 453 ? 18.855 12.651 -28.922 1.00 94.00 453 LEU A O 1
ATOM 3694 N N . LYS A 1 454 ? 19.749 11.950 -30.876 1.00 92.88 454 LYS A N 1
ATOM 3695 C CA . LYS A 1 454 ? 20.516 13.136 -31.256 1.00 92.88 454 LYS A CA 1
ATOM 3696 C C . LYS A 1 454 ? 20.464 13.277 -32.779 1.00 92.88 454 LYS A C 1
ATOM 3698 O O . LYS A 1 454 ? 19.975 12.404 -33.490 1.00 92.88 454 LYS A O 1
ATOM 3703 N N . SER A 1 455 ? 20.947 14.392 -33.304 1.00 91.12 455 SER A N 1
ATOM 3704 C CA . SER A 1 455 ? 21.122 14.582 -34.749 1.00 91.12 455 SER A CA 1
ATOM 3705 C C . SER A 1 455 ? 22.312 15.496 -35.017 1.00 91.12 455 SER A C 1
ATOM 3707 O O . SER A 1 455 ? 22.797 16.148 -34.097 1.00 91.12 455 SER A O 1
ATOM 3709 N N . GLY A 1 456 ? 22.771 15.579 -36.268 1.00 88.62 456 GLY A N 1
ATOM 3710 C CA . GLY A 1 456 ? 23.828 16.529 -36.634 1.00 88.62 456 GLY A CA 1
ATOM 3711 C C . GLY A 1 456 ? 23.454 17.985 -36.321 1.00 88.62 456 GLY A C 1
ATOM 3712 O O . GLY A 1 456 ? 24.299 18.743 -35.858 1.00 88.62 456 GLY A O 1
ATOM 3713 N N . GLU A 1 457 ? 22.181 18.355 -36.507 1.00 91.00 457 GLU A N 1
ATOM 3714 C CA . GLU A 1 457 ? 21.652 19.692 -36.182 1.00 91.00 457 GLU A CA 1
ATOM 3715 C C . GLU A 1 457 ? 21.457 19.906 -34.672 1.00 91.00 457 GLU A C 1
ATOM 3717 O O . GLU A 1 457 ? 21.620 21.016 -34.170 1.00 91.00 457 GLU A O 1
ATOM 3722 N N . PHE A 1 458 ? 21.129 18.838 -33.941 1.00 94.12 458 PHE A N 1
ATOM 3723 C CA . PHE A 1 458 ? 20.881 18.856 -32.498 1.00 94.12 458 PHE A CA 1
ATOM 3724 C C . PHE A 1 458 ? 21.737 17.784 -31.799 1.00 94.12 458 PHE A C 1
ATOM 3726 O O . PHE A 1 458 ? 21.235 16.688 -31.515 1.00 94.12 458 PHE A O 1
ATOM 3733 N N . PRO A 1 459 ? 23.034 18.056 -31.561 1.00 93.06 459 PRO A N 1
ATOM 3734 C CA . PRO A 1 459 ? 23.982 17.068 -31.040 1.00 93.06 459 PRO A CA 1
ATOM 3735 C C . PRO A 1 459 ? 23.788 16.726 -29.556 1.00 93.06 459 PRO A C 1
ATOM 3737 O O . PRO A 1 459 ? 24.317 15.714 -29.089 1.00 93.06 459 PRO A O 1
ATOM 3740 N N . THR A 1 460 ? 23.057 17.542 -28.794 1.00 95.06 460 THR A N 1
ATOM 3741 C CA . THR A 1 460 ? 22.809 17.294 -27.366 1.00 95.06 460 THR A CA 1
ATOM 3742 C C . THR A 1 460 ? 21.401 16.761 -27.110 1.00 95.06 460 THR A C 1
ATOM 3744 O O . THR A 1 460 ? 20.483 16.976 -27.909 1.00 95.06 460 THR A O 1
ATOM 3747 N N . TYR A 1 461 ? 21.211 16.051 -25.992 1.00 96.31 461 TYR A N 1
ATOM 3748 C CA . TYR A 1 461 ? 19.894 15.512 -25.644 1.00 96.31 461 TYR A CA 1
ATOM 3749 C C . TYR A 1 461 ? 18.890 16.638 -25.382 1.00 96.31 461 TYR A C 1
ATOM 3751 O O . TYR A 1 461 ? 17.725 16.530 -25.764 1.00 96.31 461 TYR A O 1
ATOM 3759 N N . GLU A 1 462 ? 19.333 17.735 -24.765 1.00 96.38 462 GLU A N 1
ATOM 3760 C CA . GLU A 1 462 ? 18.493 18.905 -24.522 1.00 96.38 462 GLU A CA 1
ATOM 3761 C C . GLU A 1 462 ? 17.990 19.532 -25.826 1.00 96.38 462 GLU A C 1
ATOM 3763 O O . GLU A 1 462 ? 16.787 19.753 -25.995 1.00 96.38 462 GLU A O 1
ATOM 3768 N N . GLN A 1 463 ? 18.900 19.790 -26.767 1.00 96.12 463 GLN A N 1
ATOM 3769 C CA . GLN A 1 463 ? 18.563 20.397 -28.051 1.00 96.12 463 GLN A CA 1
ATOM 3770 C C . GLN A 1 463 ? 17.621 19.500 -28.855 1.00 96.12 463 GLN A C 1
ATOM 3772 O O . GLN A 1 463 ? 16.613 19.975 -29.383 1.00 96.12 463 GLN A O 1
ATOM 3777 N N . PHE A 1 464 ? 17.903 18.196 -28.902 1.00 96.81 464 PHE A N 1
ATOM 3778 C CA . PHE A 1 464 ? 17.072 17.249 -29.636 1.00 96.81 464 PHE A CA 1
ATOM 3779 C C . PHE A 1 464 ? 15.685 17.095 -29.009 1.00 96.81 464 PHE A C 1
ATOM 3781 O O . PHE A 1 464 ? 14.686 17.026 -29.722 1.00 96.81 464 PHE A O 1
ATOM 3788 N N . TYR A 1 465 ? 15.589 17.107 -27.679 1.00 96.94 465 TYR A N 1
ATOM 3789 C CA . TYR A 1 465 ? 14.300 17.115 -26.998 1.00 96.94 465 TYR A CA 1
ATOM 3790 C C . TYR A 1 465 ? 13.483 18.369 -27.334 1.00 96.94 465 TYR A C 1
ATOM 3792 O O . TYR A 1 465 ? 12.304 18.259 -27.670 1.00 96.94 465 TYR A O 1
ATOM 3800 N N . LYS A 1 466 ? 14.098 19.557 -27.245 1.00 95.56 466 LYS A N 1
ATOM 3801 C CA . LYS A 1 466 ? 13.402 20.843 -27.411 1.00 95.56 466 LYS A CA 1
ATOM 3802 C C . LYS A 1 466 ? 13.019 21.138 -28.861 1.00 95.56 466 LYS A C 1
ATOM 3804 O O . LYS A 1 466 ? 11.932 21.665 -29.084 1.00 95.56 466 LYS A O 1
ATOM 3809 N N . CYS A 1 467 ? 13.888 20.807 -29.814 1.00 94.81 467 CYS A N 1
ATOM 3810 C CA . CYS A 1 467 ? 13.784 21.267 -31.202 1.00 94.81 467 CYS A CA 1
ATOM 3811 C C . CYS A 1 467 ? 13.795 20.133 -32.240 1.00 94.81 467 CYS A C 1
ATOM 3813 O O . CYS A 1 467 ? 13.481 20.367 -33.407 1.00 94.81 467 CYS A O 1
ATOM 3815 N N . GLY A 1 468 ? 14.145 18.908 -31.839 1.00 93.50 468 GLY A N 1
ATOM 3816 C CA . GLY A 1 468 ? 14.270 17.772 -32.744 1.00 93.50 468 GLY A CA 1
ATOM 3817 C C . GLY A 1 468 ? 12.935 17.284 -33.303 1.00 93.50 468 GLY A C 1
ATOM 3818 O O . GLY A 1 468 ? 11.856 17.481 -32.728 1.00 93.50 468 GLY A O 1
ATOM 3819 N N . ARG A 1 469 ? 13.018 16.588 -34.440 1.00 93.25 469 ARG A N 1
ATOM 3820 C CA . ARG A 1 469 ? 11.876 15.955 -35.106 1.00 93.25 469 ARG A CA 1
ATOM 3821 C C . ARG A 1 469 ? 12.150 14.484 -35.382 1.00 93.25 469 ARG A C 1
ATOM 3823 O O . ARG A 1 469 ? 13.243 14.115 -35.798 1.00 93.25 469 ARG A O 1
ATOM 3830 N N . LYS A 1 470 ? 11.132 13.645 -35.193 1.00 88.94 470 LYS A N 1
ATOM 3831 C CA . LYS A 1 470 ? 11.156 12.217 -35.526 1.00 88.94 470 LYS A CA 1
ATOM 3832 C C . LYS A 1 470 ? 9.822 11.821 -36.149 1.00 88.94 470 LYS A C 1
ATOM 3834 O O . LYS A 1 470 ? 8.767 12.230 -35.671 1.00 88.94 470 LYS A O 1
ATOM 3839 N N . TRP A 1 471 ? 9.866 11.079 -37.256 1.00 89.12 471 TRP A N 1
ATOM 3840 C CA . TRP A 1 471 ? 8.675 10.698 -38.038 1.00 89.12 471 TRP A CA 1
ATOM 3841 C C . TRP A 1 471 ? 7.768 11.890 -38.411 1.00 89.12 471 TRP A C 1
ATOM 3843 O O . TRP A 1 471 ? 6.544 11.808 -38.328 1.00 89.12 471 TRP A O 1
ATOM 3853 N N . GLY A 1 472 ? 8.373 13.030 -38.766 1.00 88.75 472 GLY A N 1
ATOM 3854 C CA . GLY A 1 472 ? 7.654 14.256 -39.136 1.00 88.75 472 GLY A CA 1
ATOM 3855 C C . GLY A 1 472 ? 6.976 14.995 -37.974 1.00 88.75 472 GLY A C 1
ATOM 3856 O O . GLY A 1 472 ? 6.290 15.985 -38.210 1.00 88.75 472 GLY A O 1
ATOM 3857 N N . ARG A 1 473 ? 7.166 14.548 -36.726 1.00 91.56 473 ARG A N 1
ATOM 3858 C CA . ARG A 1 473 ? 6.596 15.160 -35.518 1.00 91.56 473 ARG A CA 1
ATOM 3859 C C . ARG A 1 473 ? 7.692 15.702 -34.616 1.00 91.56 473 ARG A C 1
ATOM 3861 O O . ARG A 1 473 ? 8.811 15.198 -34.615 1.00 91.56 473 ARG A O 1
ATOM 3868 N N . GLU A 1 474 ? 7.355 16.714 -33.832 1.00 95.31 474 GLU A N 1
ATOM 3869 C CA . GLU A 1 474 ? 8.237 17.234 -32.788 1.00 95.31 474 GLU A CA 1
ATOM 3870 C C . GLU A 1 474 ? 8.450 16.186 -31.693 1.00 95.31 474 GLU A C 1
ATOM 3872 O O . GLU A 1 474 ? 7.526 15.462 -31.310 1.00 95.31 474 GLU A O 1
ATOM 3877 N N . VAL A 1 475 ? 9.680 16.099 -31.188 1.00 96.12 475 VAL A N 1
ATOM 3878 C CA . VAL A 1 475 ? 10.071 15.088 -30.198 1.00 96.12 475 VAL A CA 1
ATOM 3879 C C . VAL A 1 475 ? 9.410 15.338 -28.841 1.00 96.12 475 VAL A C 1
ATOM 3881 O O . VAL A 1 475 ? 8.881 14.403 -28.235 1.00 96.12 475 VAL A O 1
ATOM 3884 N N . ARG A 1 476 ? 9.387 16.591 -28.374 1.00 96.44 476 ARG A N 1
ATOM 3885 C CA . ARG A 1 476 ? 8.849 16.959 -27.056 1.00 96.44 476 ARG A CA 1
ATOM 3886 C C . ARG A 1 476 ? 7.413 16.463 -26.814 1.00 96.44 476 ARG A C 1
ATOM 3888 O O . ARG A 1 476 ? 7.221 15.760 -25.823 1.00 96.44 476 ARG A O 1
ATOM 3895 N N . PRO A 1 477 ? 6.418 16.720 -27.689 1.00 95.75 477 PRO A N 1
ATOM 3896 C CA . PRO A 1 477 ? 5.058 16.216 -27.482 1.00 95.75 477 PRO A CA 1
ATOM 3897 C C . PRO A 1 477 ? 4.965 14.687 -27.383 1.00 95.75 477 PRO A C 1
ATOM 3899 O O . PRO A 1 477 ? 4.200 14.171 -26.569 1.00 95.75 477 PRO A O 1
ATOM 3902 N N . LEU A 1 478 ? 5.752 13.951 -28.179 1.00 94.12 478 LEU A N 1
ATOM 3903 C CA . LEU A 1 478 ? 5.773 12.483 -28.138 1.00 94.12 478 LEU A CA 1
ATOM 3904 C C . LEU A 1 478 ? 6.272 11.975 -26.780 1.00 94.12 478 LEU A C 1
ATOM 3906 O O . LEU A 1 478 ? 5.678 11.073 -26.186 1.00 94.12 478 LEU A O 1
ATOM 3910 N N . VAL A 1 479 ? 7.344 12.589 -26.277 1.00 95.88 479 VAL A N 1
ATOM 3911 C CA . VAL A 1 479 ? 7.922 12.258 -24.974 1.00 95.88 479 VAL A CA 1
ATOM 3912 C C . VAL A 1 479 ? 6.980 12.643 -23.836 1.00 95.88 479 VAL A C 1
ATOM 3914 O O . VAL A 1 479 ? 6.781 11.840 -22.929 1.00 95.88 479 VAL A O 1
ATOM 3917 N N . ASP A 1 480 ? 6.363 13.825 -23.884 1.00 93.62 480 ASP A N 1
ATOM 3918 C CA . ASP A 1 480 ? 5.491 14.330 -22.818 1.00 93.62 480 ASP A CA 1
ATOM 3919 C C . ASP A 1 480 ? 4.239 13.456 -22.613 1.00 93.62 480 ASP A C 1
ATOM 3921 O O . ASP A 1 480 ? 3.823 13.238 -21.471 1.00 93.62 480 ASP A O 1
ATOM 3925 N N . VAL A 1 481 ? 3.673 12.878 -23.681 1.00 93.19 481 VAL A N 1
ATOM 3926 C CA . VAL A 1 481 ? 2.553 11.920 -23.583 1.00 93.19 481 VAL A CA 1
ATOM 3927 C C . VAL A 1 481 ? 2.963 10.671 -22.800 1.00 93.19 481 VAL A C 1
ATOM 3929 O O . VAL A 1 481 ? 2.272 10.257 -21.864 1.00 93.19 481 VAL A O 1
ATOM 3932 N N . MET A 1 482 ? 4.109 10.082 -23.141 1.00 93.44 482 MET A N 1
ATOM 3933 C CA . MET A 1 482 ? 4.598 8.872 -22.475 1.00 93.44 482 MET A CA 1
ATOM 3934 C C . MET A 1 482 ? 5.099 9.168 -21.058 1.00 93.44 482 MET A C 1
ATOM 3936 O O . MET A 1 482 ? 4.824 8.400 -20.135 1.00 93.44 482 MET A O 1
ATOM 3940 N N . LYS A 1 483 ? 5.728 10.325 -20.843 1.00 92.44 483 LYS A N 1
ATOM 3941 C CA . LYS A 1 483 ? 6.074 10.831 -19.514 1.00 92.44 483 LYS A CA 1
ATOM 3942 C C . LYS A 1 483 ? 4.825 10.970 -18.649 1.00 92.44 483 LYS A C 1
ATOM 3944 O O . LYS A 1 483 ? 4.821 10.478 -17.529 1.00 92.44 483 LYS A O 1
ATOM 3949 N N . LYS A 1 484 ? 3.732 11.557 -19.151 1.00 90.56 484 LYS A N 1
ATOM 3950 C CA . LYS A 1 484 ? 2.468 11.649 -18.398 1.00 90.56 484 LYS A CA 1
ATOM 3951 C C . LYS A 1 484 ? 1.933 10.263 -18.019 1.00 90.56 484 LYS A C 1
ATOM 3953 O O . LYS A 1 484 ? 1.476 10.085 -16.896 1.00 90.56 484 LYS A O 1
ATOM 3958 N N . LYS A 1 485 ? 2.041 9.276 -18.912 1.00 89.62 485 LYS A N 1
ATOM 3959 C CA . LYS A 1 485 ? 1.600 7.893 -18.661 1.00 89.62 485 LYS A CA 1
ATOM 3960 C C . LYS A 1 485 ? 2.382 7.192 -17.541 1.00 89.62 485 LYS A C 1
ATOM 3962 O O . LYS A 1 485 ? 1.777 6.453 -16.773 1.00 89.62 485 LYS A O 1
ATOM 3967 N N . TYR A 1 486 ? 3.698 7.400 -17.444 1.00 88.62 486 TYR A N 1
ATOM 3968 C CA . TYR A 1 486 ? 4.561 6.672 -16.493 1.00 88.62 486 TYR A CA 1
ATOM 3969 C C . TYR A 1 486 ? 5.017 7.486 -15.270 1.00 88.62 486 TYR A C 1
ATOM 3971 O O . TYR A 1 486 ? 5.388 6.902 -14.255 1.00 88.62 486 TYR A O 1
ATOM 3979 N N . GLU A 1 487 ? 4.976 8.817 -15.336 1.00 86.19 487 GLU A N 1
ATOM 3980 C CA . GLU A 1 487 ? 5.360 9.745 -14.259 1.00 86.19 487 GLU A CA 1
ATOM 3981 C C . GLU A 1 487 ? 4.209 10.641 -13.782 1.00 86.19 487 GLU A C 1
ATOM 3983 O O . GLU A 1 487 ? 4.409 11.424 -12.855 1.00 86.19 487 GLU A O 1
ATOM 3988 N N . GLY A 1 488 ? 3.014 10.558 -14.379 1.00 70.06 488 GLY A N 1
ATOM 3989 C CA . GLY A 1 488 ? 1.919 11.508 -14.136 1.00 70.06 488 GLY A CA 1
ATOM 3990 C C . GLY A 1 488 ? 1.545 11.690 -12.662 1.00 70.06 488 GLY A C 1
ATOM 3991 O O . GLY A 1 488 ? 1.288 12.811 -12.234 1.00 70.06 488 GLY A O 1
ATOM 3992 N N . GLN A 1 489 ? 1.612 10.617 -11.871 1.00 70.00 489 GLN A N 1
ATOM 3993 C CA . GLN A 1 489 ? 1.311 10.630 -10.434 1.00 70.00 489 GLN A CA 1
ATOM 3994 C C . GLN A 1 489 ? 2.498 11.080 -9.556 1.00 70.00 489 GLN A C 1
ATOM 3996 O O . GLN A 1 489 ? 2.324 11.392 -8.381 1.00 70.00 489 GLN A O 1
ATOM 4001 N N . GLY A 1 490 ? 3.716 11.166 -10.104 1.00 66.25 490 GLY A N 1
ATOM 4002 C CA . GLY A 1 490 ? 4.923 11.522 -9.348 1.00 66.25 490 GLY A CA 1
ATOM 4003 C C . GLY A 1 490 ? 4.885 12.934 -8.756 1.00 66.25 490 GLY A C 1
ATOM 4004 O O . GLY A 1 490 ? 5.407 13.148 -7.665 1.00 66.25 490 GLY A O 1
ATOM 4005 N N . LYS A 1 491 ? 4.208 13.875 -9.429 1.00 65.56 491 LYS A N 1
ATOM 4006 C CA . LYS A 1 491 ? 4.028 15.251 -8.938 1.00 65.56 491 LYS A CA 1
ATOM 4007 C C . LYS A 1 491 ? 3.166 15.324 -7.676 1.00 65.56 491 LYS A C 1
ATOM 4009 O O . LYS A 1 491 ? 3.423 16.172 -6.829 1.00 65.56 491 LYS A O 1
ATOM 4014 N N . LEU A 1 492 ? 2.170 14.443 -7.538 1.00 66.00 492 LEU A N 1
ATOM 4015 C CA . LEU A 1 492 ? 1.331 14.366 -6.335 1.00 66.00 492 LEU A CA 1
ATOM 4016 C C . LEU A 1 492 ? 2.170 13.925 -5.134 1.00 66.00 492 LEU A C 1
ATOM 4018 O O . LEU A 1 492 ? 2.135 14.563 -4.086 1.00 66.00 492 LEU A O 1
ATOM 4022 N N . ILE A 1 493 ? 3.011 12.904 -5.327 1.00 65.31 493 ILE A N 1
ATOM 4023 C CA . ILE A 1 493 ? 3.941 12.416 -4.302 1.00 65.31 493 ILE A CA 1
ATOM 4024 C C . ILE A 1 493 ? 4.953 13.503 -3.923 1.00 65.31 493 ILE A C 1
ATOM 4026 O O . ILE A 1 493 ? 5.207 13.717 -2.743 1.00 65.31 493 ILE A O 1
ATOM 4030 N N . GLU A 1 494 ? 5.520 14.221 -4.894 1.00 65.50 494 GLU A N 1
ATOM 4031 C CA . GLU A 1 494 ? 6.442 15.334 -4.625 1.00 65.50 494 GLU A CA 1
ATOM 4032 C C . GLU A 1 494 ? 5.772 16.470 -3.850 1.00 65.50 494 GLU A C 1
ATOM 4034 O O . GLU A 1 494 ? 6.335 16.947 -2.867 1.00 65.50 494 GLU A O 1
ATOM 4039 N N . LYS A 1 495 ? 4.553 16.861 -4.239 1.00 67.56 495 LYS A N 1
ATOM 4040 C CA . LYS A 1 495 ? 3.757 17.862 -3.518 1.00 67.56 495 LYS A CA 1
ATOM 4041 C C . LYS A 1 495 ? 3.462 17.406 -2.086 1.00 67.56 495 LYS A C 1
ATOM 4043 O O . LYS A 1 495 ? 3.598 18.201 -1.158 1.00 67.56 495 LYS A O 1
ATOM 4048 N N . ALA A 1 496 ? 3.120 16.132 -1.892 1.00 63.94 496 ALA A N 1
ATOM 4049 C CA . ALA A 1 496 ? 2.904 15.551 -0.570 1.00 63.94 496 ALA A CA 1
ATOM 4050 C C . ALA A 1 496 ? 4.191 15.559 0.275 1.00 63.94 496 ALA A C 1
ATOM 4052 O O . ALA A 1 496 ? 4.161 15.991 1.423 1.00 63.94 496 ALA A O 1
ATOM 4053 N N . LEU A 1 497 ? 5.333 15.158 -0.295 1.00 63.00 497 LEU A N 1
ATOM 4054 C CA . LEU A 1 497 ? 6.640 15.185 0.375 1.00 63.00 497 LEU A CA 1
ATOM 4055 C C . LEU A 1 497 ? 7.081 16.608 0.744 1.00 63.00 497 LEU A C 1
ATOM 4057 O O . LEU A 1 497 ? 7.644 16.817 1.815 1.00 63.00 497 LEU A O 1
ATOM 4061 N N . GLU A 1 498 ? 6.828 17.592 -0.116 1.00 64.62 498 GLU A N 1
ATOM 4062 C CA . GLU A 1 498 ? 7.131 18.995 0.170 1.00 64.62 498 GLU A CA 1
ATOM 4063 C C . GLU A 1 498 ? 6.238 19.536 1.296 1.00 64.62 498 GLU A C 1
ATOM 4065 O O . GLU A 1 498 ? 6.733 20.196 2.210 1.00 64.62 498 GLU A O 1
ATOM 4070 N N . LYS A 1 499 ? 4.954 19.156 1.317 1.00 61.91 499 LYS A N 1
ATOM 4071 C CA . LYS A 1 499 ? 4.050 19.447 2.437 1.00 61.91 499 LYS A CA 1
ATOM 4072 C C . LYS A 1 499 ? 4.573 18.864 3.758 1.00 61.91 499 LYS A C 1
ATOM 4074 O O . LYS A 1 499 ? 4.574 19.571 4.761 1.00 61.91 499 LYS A O 1
ATOM 4079 N N . ILE A 1 500 ? 5.116 17.635 3.760 1.00 59.66 500 ILE A N 1
ATOM 4080 C CA . ILE A 1 500 ? 5.786 17.045 4.944 1.00 59.66 500 ILE A CA 1
ATOM 4081 C C . ILE A 1 500 ? 6.944 17.930 5.420 1.00 59.66 500 ILE A C 1
ATOM 4083 O O . ILE A 1 500 ? 7.091 18.159 6.620 1.00 59.66 500 ILE A O 1
ATOM 4087 N N . ARG A 1 501 ? 7.779 18.431 4.502 1.00 56.28 501 ARG A N 1
ATOM 4088 C CA . ARG A 1 501 ? 8.933 19.271 4.867 1.00 56.28 501 ARG A CA 1
ATOM 4089 C C . ARG A 1 501 ? 8.516 20.610 5.470 1.00 56.28 501 ARG A C 1
ATOM 4091 O O . ARG A 1 501 ? 9.201 21.095 6.366 1.00 56.28 501 ARG A O 1
ATOM 4098 N N . GLN A 1 502 ? 7.432 21.203 4.973 1.00 56.53 502 GLN A N 1
ATOM 4099 C CA . GLN A 1 502 ? 6.968 22.527 5.394 1.00 56.53 502 GLN A CA 1
ATOM 4100 C C . GLN A 1 502 ? 6.159 22.490 6.694 1.00 56.53 502 GLN A C 1
ATOM 4102 O O . GLN A 1 502 ? 6.363 23.331 7.568 1.00 56.53 502 GLN A O 1
ATOM 4107 N N . GLU A 1 503 ? 5.251 21.524 6.826 1.00 55.28 503 GLU A N 1
ATOM 4108 C CA . GLU A 1 503 ? 4.308 21.434 7.950 1.00 55.28 503 GLU A CA 1
ATOM 4109 C C . GLU A 1 503 ? 4.808 20.506 9.072 1.00 55.28 503 GLU A C 1
ATOM 4111 O O . GLU A 1 503 ? 4.282 20.531 10.186 1.00 55.28 503 GLU A O 1
ATOM 4116 N N . GLY A 1 504 ? 5.863 19.728 8.810 1.00 46.47 504 GLY A N 1
ATOM 4117 C CA . GLY A 1 504 ? 6.353 18.685 9.703 1.00 46.47 504 GLY A CA 1
ATOM 4118 C C . GLY A 1 504 ? 5.489 17.423 9.656 1.00 46.47 504 GLY A C 1
ATOM 4119 O O . GLY A 1 504 ? 4.486 17.336 8.945 1.00 46.47 504 GLY A O 1
ATOM 4120 N N . LEU A 1 505 ? 5.890 16.402 10.418 1.00 48.81 505 LEU A N 1
ATOM 4121 C CA . LEU A 1 505 ? 5.094 15.184 10.552 1.00 48.81 505 LEU A CA 1
ATOM 4122 C C . LEU A 1 505 ? 3.809 15.511 11.328 1.00 48.81 505 LEU A C 1
ATOM 4124 O O . LEU A 1 505 ? 3.872 15.888 12.500 1.00 48.81 505 LEU A O 1
ATOM 4128 N N . VAL A 1 506 ? 2.636 15.345 10.707 1.00 46.72 506 VAL A N 1
ATOM 4129 C CA . VAL A 1 506 ? 1.353 15.464 11.416 1.00 46.72 506 VAL A CA 1
ATOM 4130 C C . VAL A 1 506 ? 1.213 14.274 12.372 1.00 46.72 506 VAL A C 1
ATOM 4132 O O . VAL A 1 506 ? 0.727 13.203 12.011 1.00 46.72 506 VAL A O 1
ATOM 4135 N N . VAL A 1 507 ? 1.657 14.471 13.615 1.00 38.28 507 VAL A N 1
ATOM 4136 C CA . VAL A 1 507 ? 1.735 13.446 14.674 1.00 38.28 507 VAL A CA 1
ATOM 4137 C C . VAL A 1 507 ? 0.397 12.723 14.898 1.00 38.28 507 VAL A C 1
ATOM 4139 O O . VAL A 1 507 ? 0.382 11.531 15.195 1.00 38.28 507 VAL A O 1
ATOM 4142 N N . ASN A 1 508 ? -0.736 13.408 14.716 1.00 40.81 508 ASN A N 1
ATOM 4143 C CA . ASN A 1 508 ? -2.064 12.822 14.921 1.00 40.81 508 ASN A CA 1
ATOM 4144 C C . ASN A 1 508 ? -2.514 11.895 13.781 1.00 40.81 508 ASN A C 1
ATOM 4146 O O . ASN A 1 508 ? -3.112 10.860 14.065 1.00 40.81 508 ASN A O 1
ATOM 4150 N N . ALA A 1 509 ? -2.182 12.198 12.521 1.00 36.59 509 ALA A N 1
ATOM 4151 C CA . ALA A 1 509 ? -2.437 11.282 11.407 1.00 36.59 509 ALA A CA 1
ATOM 4152 C C . ALA A 1 509 ? -1.579 10.016 11.569 1.00 36.59 509 ALA A C 1
ATOM 4154 O O . ALA A 1 509 ? -2.085 8.903 11.511 1.00 36.59 509 ALA A O 1
ATOM 4155 N N . TRP A 1 510 ? -0.301 10.178 11.918 1.00 35.34 510 TRP A N 1
ATOM 4156 C CA . TRP A 1 510 ? 0.616 9.063 12.178 1.00 35.34 510 TRP A CA 1
ATOM 4157 C C . TRP A 1 510 ? 0.148 8.125 13.308 1.00 35.34 510 TRP A C 1
ATOM 4159 O O . TRP A 1 510 ? 0.137 6.907 13.144 1.00 35.34 510 TRP A O 1
ATOM 4169 N N . ASN A 1 511 ? -0.314 8.683 14.433 1.00 40.53 511 ASN A N 1
ATOM 4170 C CA . ASN A 1 511 ? -0.895 7.901 15.533 1.00 40.53 511 ASN A CA 1
ATOM 4171 C C . ASN A 1 511 ? -2.220 7.214 15.170 1.00 40.53 511 ASN A C 1
ATOM 4173 O O . ASN A 1 511 ? -2.628 6.298 15.882 1.00 40.53 511 ASN A O 1
ATOM 4177 N N . THR A 1 512 ? -2.877 7.662 14.099 1.00 41.62 512 THR A N 1
ATOM 4178 C CA . THR A 1 512 ? -4.088 7.040 13.562 1.00 41.62 512 THR A CA 1
ATOM 4179 C C . THR A 1 512 ? -3.731 5.853 12.661 1.00 41.62 512 THR A C 1
ATOM 4181 O O . THR A 1 512 ? -4.338 4.807 12.820 1.00 41.62 512 THR A O 1
ATOM 4184 N N . PHE A 1 513 ? -2.698 5.958 11.812 1.00 33.94 513 PHE A N 1
ATOM 4185 C CA . PHE A 1 513 ? -2.358 4.921 10.820 1.00 33.94 513 PHE A CA 1
ATOM 4186 C C . PHE A 1 513 ? -1.355 3.853 11.282 1.00 33.94 513 PHE A C 1
ATOM 4188 O O . PHE A 1 513 ? -1.446 2.712 10.844 1.00 33.94 513 PHE A O 1
ATOM 4195 N N . ALA A 1 514 ? -0.376 4.186 12.131 1.00 37.00 514 ALA A N 1
ATOM 4196 C CA . ALA A 1 514 ? 0.626 3.223 12.619 1.00 37.00 514 ALA A CA 1
ATOM 4197 C C . ALA A 1 514 ? 0.888 3.362 14.130 1.00 37.00 514 ALA A C 1
ATOM 4199 O O . ALA A 1 514 ? 2.021 3.597 14.576 1.00 37.00 514 ALA A O 1
ATOM 4200 N N . PRO A 1 515 ? -0.167 3.223 14.948 1.00 44.81 515 PRO A N 1
ATOM 4201 C CA . PRO A 1 515 ? -0.063 3.275 16.395 1.00 44.81 515 PRO A CA 1
ATOM 4202 C C . PRO A 1 515 ? 1.024 2.326 16.946 1.00 44.81 515 PRO A C 1
ATOM 4204 O O . PRO A 1 515 ? 1.834 2.705 17.783 1.00 44.81 515 PRO A O 1
ATOM 4207 N N . GLU A 1 516 ? 1.136 1.101 16.464 1.00 45.75 516 GLU A N 1
ATOM 4208 C CA . GLU A 1 516 ? 1.938 0.077 17.149 1.00 45.75 516 GLU A CA 1
ATOM 4209 C C . GLU A 1 516 ? 3.469 0.236 17.004 1.00 45.75 516 GLU A C 1
ATOM 4211 O O . GLU A 1 516 ? 4.221 -0.174 17.884 1.00 45.75 516 GLU A O 1
ATOM 4216 N N . VAL A 1 517 ? 3.957 0.925 15.967 1.00 42.56 517 VAL A N 1
ATOM 4217 C CA . VAL A 1 517 ? 5.404 1.014 15.659 1.00 42.56 517 VAL A CA 1
ATOM 4218 C C . VAL A 1 517 ? 6.181 1.822 16.709 1.00 42.56 517 VAL A C 1
ATOM 4220 O O . VAL A 1 517 ? 7.187 1.381 17.257 1.00 42.56 517 VAL A O 1
ATOM 4223 N N . GLU A 1 518 ? 5.687 3.008 17.067 1.00 45.84 518 GLU A N 1
ATOM 4224 C CA . GLU A 1 518 ? 6.334 3.865 18.081 1.00 45.84 518 GLU A CA 1
ATOM 4225 C C . GLU A 1 518 ? 6.152 3.317 19.520 1.00 45.84 518 GLU A C 1
ATOM 4227 O O . GLU A 1 518 ? 6.786 3.766 20.471 1.00 45.84 518 GLU A O 1
ATOM 4232 N N . VAL A 1 519 ? 5.260 2.335 19.685 1.00 45.22 519 VAL A N 1
ATOM 4233 C CA . VAL A 1 519 ? 4.892 1.718 20.966 1.00 45.22 519 VAL A CA 1
ATOM 4234 C C . VAL A 1 519 ? 5.996 0.791 21.398 1.00 45.22 519 VAL A C 1
ATOM 4236 O O . VAL A 1 519 ? 6.405 0.803 22.557 1.00 45.22 519 VAL A O 1
ATOM 4239 N N . ASP A 1 520 ? 6.511 0.070 20.419 1.00 48.06 520 ASP A N 1
ATOM 4240 C CA . ASP A 1 520 ? 7.598 -0.862 20.573 1.00 48.06 520 ASP A CA 1
ATOM 4241 C C . ASP A 1 520 ? 8.931 -0.134 20.687 1.00 48.06 520 ASP A C 1
ATOM 4243 O O . ASP A 1 520 ? 9.727 -0.513 21.535 1.00 48.06 520 ASP A O 1
ATOM 4247 N N . ARG A 1 521 ? 9.155 0.972 19.957 1.00 49.09 521 ARG A N 1
ATOM 4248 C CA . ARG A 1 521 ? 10.375 1.782 20.144 1.00 49.09 521 ARG A CA 1
ATOM 4249 C C . ARG A 1 521 ? 10.537 2.215 21.604 1.00 49.09 521 ARG A C 1
ATOM 4251 O O . ARG A 1 521 ? 11.604 2.045 22.186 1.00 49.09 521 ARG A O 1
ATOM 4258 N N . LEU A 1 522 ? 9.471 2.749 22.203 1.00 48.41 522 LEU A N 1
ATOM 4259 C CA . LEU A 1 522 ? 9.482 3.210 23.593 1.00 48.41 522 LEU A CA 1
ATOM 4260 C C . LEU A 1 522 ? 9.554 2.049 24.596 1.00 48.41 522 LEU A C 1
ATOM 4262 O O . LEU A 1 522 ? 10.234 2.169 25.614 1.00 48.41 522 LEU A O 1
ATOM 4266 N N . GLU A 1 523 ? 8.892 0.921 24.320 1.00 46.88 523 GLU A N 1
ATOM 4267 C CA . GLU A 1 523 ? 8.970 -0.253 25.193 1.00 46.88 523 GLU A CA 1
ATOM 4268 C C . GLU A 1 523 ? 10.326 -0.945 25.151 1.00 46.88 523 GLU A C 1
ATOM 4270 O O . GLU A 1 523 ? 10.824 -1.311 26.212 1.00 46.88 523 GLU A O 1
ATOM 4275 N N . CYS A 1 524 ? 10.947 -1.064 23.981 1.00 48.19 524 CYS A N 1
ATOM 4276 C CA . CYS A 1 524 ? 12.283 -1.625 23.831 1.00 48.19 524 CYS A CA 1
ATOM 4277 C C . CYS A 1 524 ? 13.324 -0.777 24.537 1.00 48.19 524 CYS A C 1
ATOM 4279 O O . CYS A 1 524 ? 14.105 -1.328 25.296 1.00 48.19 524 CYS A O 1
ATOM 4281 N N . ILE A 1 525 ? 13.269 0.553 24.404 1.00 52.31 525 ILE A N 1
ATOM 4282 C CA . ILE A 1 525 ? 14.125 1.444 25.202 1.00 52.31 525 ILE A CA 1
ATOM 4283 C C . ILE A 1 525 ? 13.917 1.193 26.706 1.00 52.31 525 ILE A C 1
ATOM 4285 O O . ILE A 1 525 ? 14.875 1.220 27.465 1.00 52.31 525 ILE A O 1
ATOM 4289 N N . SER A 1 526 ? 12.681 0.919 27.141 1.00 50.22 526 SER A N 1
ATOM 4290 C CA . SER A 1 526 ? 12.359 0.708 28.561 1.00 50.22 526 SER A CA 1
ATOM 4291 C C . SER A 1 526 ? 12.661 -0.694 29.111 1.00 50.22 526 SER A C 1
ATOM 4293 O O . SER A 1 526 ? 12.705 -0.854 30.329 1.00 50.22 526 SER A O 1
ATOM 4295 N N . GLN A 1 527 ? 12.762 -1.703 28.240 1.00 47.72 527 GLN A N 1
ATOM 4296 C CA . GLN A 1 527 ? 13.046 -3.106 28.577 1.00 47.72 527 GLN A CA 1
ATOM 4297 C C . GLN A 1 527 ? 14.491 -3.496 28.266 1.00 47.72 527 GLN A C 1
ATOM 4299 O O . GLN A 1 527 ? 14.894 -4.604 28.609 1.00 47.72 527 GLN A O 1
ATOM 4304 N N . ARG A 1 528 ? 15.252 -2.611 27.613 1.00 49.69 528 ARG A N 1
ATOM 4305 C CA . ARG A 1 528 ? 16.681 -2.788 27.395 1.00 49.69 528 ARG A CA 1
ATOM 4306 C C . ARG A 1 528 ? 17.347 -2.870 28.764 1.00 49.69 528 ARG A C 1
ATOM 4308 O O . ARG A 1 528 ? 17.242 -1.934 29.555 1.00 49.69 528 ARG A O 1
ATOM 4315 N N . GLU A 1 529 ? 17.984 -3.998 29.050 1.00 49.62 529 GLU A N 1
ATOM 4316 C CA . GLU A 1 529 ? 18.956 -4.057 30.138 1.00 49.62 529 GLU A CA 1
ATOM 4317 C C . GLU A 1 529 ? 20.059 -3.038 29.819 1.00 49.62 529 GLU A C 1
ATOM 4319 O O . GLU A 1 529 ? 20.374 -2.815 28.645 1.00 49.62 529 G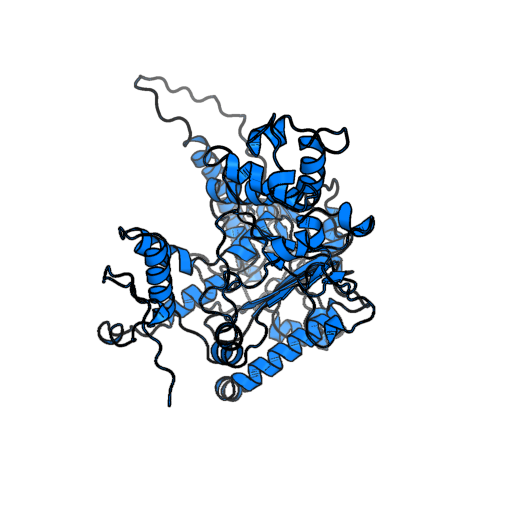LU A O 1
ATOM 4324 N N . GLU A 1 530 ? 20.585 -2.348 30.834 1.00 46.53 530 GLU A N 1
ATOM 4325 C CA . GLU A 1 530 ? 21.717 -1.446 30.624 1.00 46.53 530 GLU A CA 1
ATOM 4326 C C . GLU A 1 530 ? 22.867 -2.271 30.046 1.00 46.53 530 GLU A C 1
ATOM 4328 O O . GLU A 1 530 ? 23.424 -3.137 30.718 1.00 46.53 530 GLU A O 1
ATOM 4333 N N . ILE A 1 531 ? 23.172 -2.042 28.768 1.00 47.28 531 ILE A N 1
ATOM 4334 C CA . ILE A 1 531 ? 24.326 -2.660 28.127 1.00 47.28 531 ILE A CA 1
ATOM 4335 C C . ILE A 1 531 ? 25.545 -2.075 28.825 1.00 47.28 531 ILE A C 1
ATOM 4337 O O . ILE A 1 531 ? 25.713 -0.853 28.879 1.00 47.28 531 ILE A O 1
ATOM 4341 N N . ASN A 1 532 ? 26.367 -2.951 29.392 1.00 44.53 532 ASN A N 1
ATOM 4342 C CA . ASN A 1 532 ? 27.623 -2.551 29.990 1.00 44.53 532 ASN A CA 1
ATOM 4343 C C . ASN A 1 532 ? 28.476 -1.935 28.865 1.00 44.53 532 ASN A C 1
ATOM 4345 O O . ASN A 1 532 ? 28.659 -2.590 27.840 1.00 44.53 532 ASN A O 1
ATOM 4349 N N . PRO A 1 533 ? 28.994 -0.701 28.993 1.00 49.22 533 PRO A N 1
ATOM 4350 C CA . PRO A 1 533 ? 29.740 -0.044 27.913 1.00 49.22 533 PRO A CA 1
ATOM 4351 C C . PRO A 1 533 ? 30.971 -0.832 27.436 1.00 49.22 533 PRO A C 1
ATOM 4353 O O . PRO A 1 533 ? 31.488 -0.566 26.360 1.00 49.22 533 PRO A O 1
ATOM 4356 N N . SER A 1 534 ? 31.436 -1.798 28.235 1.00 49.34 534 SER A N 1
ATOM 4357 C CA . SER A 1 534 ? 32.489 -2.754 27.885 1.00 49.34 534 SER A CA 1
ATOM 4358 C C . SER A 1 534 ? 32.093 -3.769 26.809 1.00 49.34 534 SER A C 1
ATOM 4360 O O . SER A 1 534 ? 32.979 -4.321 26.168 1.00 49.34 534 SER A O 1
ATOM 4362 N N . ASP A 1 535 ? 30.796 -4.015 26.609 1.00 48.94 535 ASP A N 1
ATOM 4363 C CA . ASP A 1 535 ? 30.284 -5.082 25.738 1.00 48.94 535 ASP A CA 1
ATOM 4364 C C . ASP A 1 535 ? 29.942 -4.556 24.325 1.00 48.94 535 ASP A C 1
ATOM 4366 O O . ASP A 1 535 ? 29.735 -5.340 23.398 1.00 48.94 535 ASP A O 1
ATOM 4370 N N . GLU A 1 536 ? 29.909 -3.228 24.119 1.00 48.16 536 GLU A N 1
ATOM 4371 C CA . GLU A 1 536 ? 29.706 -2.615 22.790 1.00 48.16 536 GLU A CA 1
ATOM 4372 C C . GLU A 1 536 ? 30.898 -2.850 21.839 1.00 48.16 536 GLU A C 1
ATOM 4374 O O . GLU A 1 536 ? 30.729 -2.826 20.614 1.00 48.16 536 GLU A O 1
ATOM 4379 N N . ASP A 1 537 ? 32.082 -3.131 22.390 1.00 46.62 537 ASP A N 1
ATOM 4380 C CA . ASP A 1 537 ? 33.330 -3.324 21.643 1.00 46.62 537 ASP A CA 1
ATOM 4381 C C . ASP A 1 537 ? 33.574 -4.779 21.182 1.00 46.62 537 ASP A C 1
ATOM 4383 O O . ASP A 1 537 ? 34.512 -5.020 20.420 1.00 46.62 537 ASP A O 1
ATOM 4387 N N . GLU A 1 538 ? 32.733 -5.753 21.564 1.00 52.22 538 GLU A N 1
ATOM 4388 C CA . GLU A 1 538 ? 32.937 -7.175 21.209 1.00 52.22 538 GLU A CA 1
ATOM 4389 C C . GLU A 1 538 ? 32.277 -7.614 19.886 1.00 52.22 538 GLU A C 1
ATOM 4391 O O . GLU A 1 538 ? 32.550 -8.708 19.389 1.00 52.22 538 GLU A O 1
ATOM 4396 N N . MET A 1 539 ? 31.423 -6.790 19.265 1.00 56.09 539 MET A N 1
ATOM 4397 C CA . MET A 1 539 ? 30.856 -7.133 17.953 1.00 56.09 539 MET A CA 1
ATOM 4398 C C . MET A 1 539 ? 31.839 -6.826 16.818 1.00 56.09 539 MET A C 1
ATOM 4400 O O . MET A 1 539 ? 32.059 -5.658 16.453 1.00 56.09 539 MET A O 1
ATOM 4404 N N . ASP A 1 540 ? 32.353 -7.900 16.211 1.00 64.25 540 ASP A N 1
ATOM 4405 C CA . ASP A 1 540 ? 33.200 -7.862 15.021 1.00 64.25 540 ASP A CA 1
ATOM 4406 C C . ASP A 1 540 ? 32.609 -6.957 13.930 1.00 64.25 540 ASP A C 1
ATOM 4408 O O . ASP A 1 540 ? 31.402 -6.928 13.657 1.00 64.25 540 ASP A O 1
ATOM 4412 N N . ASN A 1 541 ? 33.482 -6.188 13.278 1.00 71.38 541 ASN A N 1
ATOM 4413 C CA . ASN A 1 541 ? 33.081 -5.426 12.102 1.00 71.38 541 ASN A CA 1
ATOM 4414 C C . ASN A 1 541 ? 32.622 -6.387 11.003 1.00 71.38 541 ASN A C 1
ATOM 4416 O O . ASN A 1 541 ? 33.219 -7.441 10.799 1.00 71.38 541 ASN A O 1
ATOM 4420 N N . VAL A 1 542 ? 31.593 -5.991 10.253 1.00 74.19 542 VAL A N 1
ATOM 4421 C CA . VAL A 1 542 ? 31.152 -6.761 9.093 1.00 74.19 542 VAL A CA 1
ATOM 4422 C C . VAL A 1 542 ? 32.189 -6.495 8.003 1.00 74.19 542 VAL A C 1
ATOM 4424 O O . VAL A 1 542 ? 32.298 -5.344 7.569 1.00 74.19 542 VAL A O 1
ATOM 4427 N N . PRO A 1 543 ? 32.951 -7.505 7.545 1.00 74.75 543 PRO A N 1
ATOM 4428 C CA . PRO A 1 543 ? 34.065 -7.276 6.624 1.00 74.75 543 PRO A CA 1
ATOM 4429 C C . PRO A 1 543 ? 33.644 -6.520 5.355 1.00 74.75 543 PRO A C 1
ATOM 4431 O O . PRO A 1 543 ? 34.342 -5.612 4.908 1.00 74.75 543 PRO A O 1
ATOM 4434 N N . ASP A 1 544 ? 32.444 -6.807 4.842 1.00 72.94 544 ASP A N 1
ATOM 4435 C CA . ASP A 1 544 ? 31.872 -6.175 3.645 1.00 72.94 544 ASP A CA 1
ATOM 4436 C C . ASP A 1 544 ? 31.641 -4.657 3.789 1.00 72.94 544 ASP A C 1
ATOM 4438 O O . ASP A 1 544 ? 31.620 -3.924 2.793 1.00 72.94 544 ASP A O 1
ATOM 4442 N N . PHE A 1 545 ? 31.472 -4.162 5.020 1.00 77.75 545 PHE A N 1
ATOM 4443 C CA . PHE A 1 545 ? 31.260 -2.742 5.318 1.00 77.75 545 PHE A CA 1
ATOM 4444 C C . PHE A 1 545 ? 32.526 -2.045 5.824 1.00 77.75 545 PHE A C 1
ATOM 4446 O O . PHE A 1 545 ? 32.480 -0.858 6.151 1.00 77.75 545 PHE A O 1
ATOM 4453 N N . ALA A 1 546 ? 33.672 -2.731 5.837 1.00 74.56 546 ALA A N 1
ATOM 4454 C CA . ALA A 1 546 ? 34.938 -2.111 6.189 1.00 74.56 546 ALA A CA 1
ATOM 4455 C C . ALA A 1 546 ? 35.266 -0.961 5.217 1.00 74.56 546 ALA A C 1
ATOM 4457 O O . ALA A 1 546 ? 35.207 -1.095 3.984 1.00 74.56 546 ALA A O 1
ATOM 4458 N N . VAL A 1 547 ? 35.590 0.199 5.787 1.00 68.00 547 VAL A N 1
ATOM 4459 C CA . VAL A 1 547 ? 36.121 1.341 5.040 1.00 68.00 547 VAL A CA 1
ATOM 4460 C C . VAL A 1 547 ? 37.602 1.084 4.833 1.00 68.00 547 VAL A C 1
ATOM 4462 O O . VAL A 1 547 ? 38.368 1.033 5.795 1.00 68.00 547 VAL A O 1
ATOM 4465 N N . ASP A 1 548 ? 37.994 0.894 3.580 1.00 59.00 548 ASP A N 1
ATOM 4466 C CA . ASP A 1 548 ? 39.385 0.647 3.240 1.00 59.00 548 ASP A CA 1
ATOM 4467 C C . ASP A 1 548 ? 40.145 1.973 3.336 1.00 59.00 548 ASP A C 1
ATOM 4469 O O . ASP A 1 548 ? 39.933 2.890 2.545 1.00 59.00 548 ASP A O 1
ATOM 4473 N N . ARG A 1 549 ? 40.978 2.116 4.370 1.00 50.44 549 ARG A N 1
ATOM 4474 C CA . ARG A 1 549 ? 41.828 3.304 4.551 1.00 50.44 549 ARG A CA 1
ATOM 4475 C C . ARG A 1 549 ? 43.112 3.217 3.727 1.00 50.44 549 ARG A C 1
ATOM 4477 O O . ARG A 1 549 ? 43.893 4.167 3.734 1.00 50.44 549 ARG A O 1
ATOM 4484 N N . SER A 1 550 ? 43.340 2.100 3.035 1.00 42.75 550 SER A N 1
ATOM 4485 C CA . SER A 1 550 ? 44.475 1.939 2.144 1.00 42.75 550 SER A CA 1
ATOM 4486 C C . SER A 1 550 ? 44.091 2.414 0.745 1.00 42.75 550 SER A C 1
ATOM 4488 O O . SER A 1 550 ? 43.306 1.820 0.012 1.00 42.75 550 SER A O 1
ATOM 4490 N N . SER A 1 551 ? 44.633 3.564 0.371 1.00 41.56 551 SER A N 1
ATOM 4491 C CA . SER A 1 551 ? 44.675 4.005 -1.010 1.00 41.56 551 SER A CA 1
ATOM 4492 C C . SER A 1 551 ? 45.621 3.087 -1.793 1.00 41.56 551 SER A C 1
ATOM 4494 O O . SER A 1 551 ? 46.786 3.421 -2.003 1.00 41.56 551 SER A O 1
ATOM 4496 N N . SER A 1 552 ? 45.153 1.929 -2.239 1.00 33.53 552 SER A N 1
ATOM 4497 C CA . SER A 1 552 ? 45.743 1.262 -3.392 1.00 33.53 552 SER A CA 1
ATOM 4498 C C . SER A 1 552 ? 44.644 0.504 -4.116 1.00 33.53 552 SER A C 1
ATOM 4500 O O . SER A 1 552 ? 43.874 -0.261 -3.546 1.00 33.53 552 SER A O 1
ATOM 4502 N N . ILE A 1 553 ? 44.521 0.791 -5.407 1.00 39.44 553 ILE A N 1
ATOM 4503 C CA . ILE A 1 553 ? 43.645 0.062 -6.312 1.00 39.44 553 ILE A CA 1
ATOM 4504 C C . ILE A 1 553 ? 44.250 -1.338 -6.445 1.00 39.44 553 ILE A C 1
ATOM 4506 O O . ILE A 1 553 ? 45.072 -1.587 -7.319 1.00 39.44 553 ILE A O 1
ATOM 4510 N N . ALA A 1 554 ? 43.897 -2.240 -5.539 1.00 30.67 554 ALA A N 1
ATOM 4511 C CA . ALA A 1 554 ? 44.175 -3.657 -5.665 1.00 30.67 554 ALA A CA 1
ATOM 4512 C C . ALA A 1 554 ? 42.949 -4.413 -5.157 1.00 30.67 554 ALA A C 1
ATOM 4514 O O . ALA A 1 554 ? 42.652 -4.446 -3.967 1.00 30.67 554 ALA A O 1
ATOM 4515 N N . VAL A 1 555 ? 42.195 -4.982 -6.096 1.00 32.97 555 VAL A N 1
ATOM 4516 C CA . VAL A 1 555 ? 41.140 -5.949 -5.790 1.00 32.97 555 VAL A CA 1
ATOM 4517 C C . VAL A 1 555 ? 41.806 -7.115 -5.043 1.00 32.97 555 VAL A C 1
ATOM 4519 O O . VAL A 1 555 ? 42.824 -7.605 -5.539 1.00 32.97 555 VAL A O 1
ATOM 4522 N N . PRO A 1 556 ? 41.289 -7.572 -3.887 1.00 31.83 556 PRO A N 1
ATOM 4523 C CA . PRO A 1 556 ? 41.836 -8.744 -3.220 1.00 31.83 556 PRO A CA 1
ATOM 4524 C C . PRO A 1 556 ? 41.818 -9.926 -4.189 1.00 31.83 556 PRO A C 1
ATOM 4526 O O . PRO A 1 556 ? 40.771 -10.247 -4.760 1.00 31.83 556 PRO A O 1
ATOM 4529 N N . ALA A 1 557 ? 42.972 -10.557 -4.401 1.00 29.97 557 ALA A N 1
ATOM 4530 C CA . ALA A 1 557 ? 43.038 -11.815 -5.123 1.00 29.97 557 ALA A CA 1
ATOM 4531 C C . ALA A 1 557 ? 42.254 -12.857 -4.315 1.00 29.97 557 ALA A C 1
ATOM 4533 O O . ALA A 1 557 ? 42.652 -13.240 -3.218 1.00 29.97 557 ALA A O 1
ATOM 4534 N N . ILE A 1 558 ? 41.102 -13.269 -4.839 1.00 35.19 558 ILE A N 1
ATOM 4535 C CA . ILE A 1 558 ? 40.343 -14.389 -4.292 1.00 35.19 558 ILE A CA 1
ATOM 4536 C C . ILE A 1 558 ? 41.058 -15.651 -4.769 1.00 35.19 558 ILE A C 1
ATOM 4538 O O . ILE A 1 558 ? 40.885 -16.072 -5.914 1.00 35.19 558 ILE A O 1
ATOM 4542 N N . GLU A 1 559 ? 41.888 -16.236 -3.911 1.00 30.91 559 GLU A N 1
ATOM 4543 C CA . GLU A 1 559 ? 42.400 -17.582 -4.144 1.00 30.91 559 GLU A CA 1
ATOM 4544 C C . GLU A 1 559 ? 41.244 -18.578 -4.003 1.00 30.91 559 GLU A C 1
ATOM 4546 O O . GLU A 1 559 ? 40.515 -18.591 -3.009 1.00 30.91 559 GLU A O 1
ATOM 4551 N N . ALA A 1 560 ? 41.025 -19.378 -5.048 1.00 24.70 560 ALA A N 1
ATOM 4552 C CA . ALA A 1 560 ? 40.037 -20.445 -5.011 1.00 24.70 560 ALA A CA 1
ATOM 4553 C C . ALA A 1 560 ? 40.484 -21.518 -4.003 1.00 24.70 560 ALA A C 1
ATOM 4555 O O . ALA A 1 560 ? 41.671 -21.852 -3.979 1.00 24.70 560 ALA A O 1
ATOM 4556 N N . PRO A 1 561 ? 39.569 -22.091 -3.200 1.00 37.62 561 PRO A N 1
ATOM 4557 C CA . PRO A 1 561 ? 39.912 -23.246 -2.388 1.00 37.62 561 PRO A CA 1
ATOM 4558 C C . PRO A 1 561 ? 40.299 -24.409 -3.309 1.00 37.62 561 PRO A C 1
ATOM 4560 O O . PRO A 1 561 ? 39.643 -24.631 -4.332 1.00 37.62 561 PRO A O 1
ATOM 4563 N N . ILE A 1 562 ? 41.392 -25.081 -2.940 1.00 36.38 562 ILE A N 1
ATOM 4564 C CA . ILE A 1 562 ? 41.959 -26.258 -3.615 1.00 36.38 562 ILE A CA 1
ATOM 4565 C C . ILE A 1 562 ? 40.927 -27.384 -3.686 1.00 36.38 562 ILE A C 1
ATOM 4567 O O . ILE A 1 562 ? 40.254 -27.625 -2.655 1.00 36.38 562 ILE A O 1
#

Nearest PDB structures (foldseek):
  7wvs-assembly1_A  TM=2.755E-01  e=3.065E+00  Aspergillus carbonarius ITEM 5010

pLDDT: mean 78.28, std 19.12, range [24.7, 97.62]

Solvent-accessible surface area (backbone atoms only — not comparable to full-atom values): 33404 Å² total; per-residue (Å²): 132,68,73,70,60,55,73,76,35,24,50,61,50,42,52,52,49,50,52,51,52,49,45,47,42,59,70,42,53,67,25,95,79,27,76,75,40,54,64,69,43,42,40,36,36,58,41,69,51,88,87,43,54,80,44,77,54,73,46,76,42,44,58,92,58,76,60,65,90,81,57,94,52,69,64,60,51,45,53,56,42,62,73,41,43,46,26,70,75,52,53,66,85,85,36,47,66,60,23,49,49,41,64,74,43,32,50,59,67,88,75,62,49,75,41,36,38,50,88,94,36,78,33,59,72,47,62,62,42,77,58,27,98,52,59,45,76,35,59,57,74,78,79,93,78,83,90,79,95,78,76,92,75,92,80,84,90,84,83,95,85,84,90,87,71,64,70,71,60,55,61,53,48,60,54,51,50,48,28,49,53,26,48,61,70,42,42,62,51,52,51,49,64,62,37,90,91,51,82,41,90,41,61,68,65,50,29,58,77,56,78,44,54,72,68,60,48,52,51,30,59,36,45,64,47,84,44,78,42,82,45,59,38,24,45,42,73,24,26,43,38,45,33,32,32,73,69,60,38,68,76,61,69,50,65,60,79,58,77,85,83,75,44,70,56,60,55,50,52,66,72,64,72,66,63,74,59,54,58,52,48,55,59,53,67,73,52,98,62,56,75,67,51,45,51,24,49,44,50,40,51,47,61,73,73,56,84,74,37,67,30,54,48,33,32,60,77,68,68,52,83,50,56,54,54,57,50,52,76,43,80,48,79,62,59,94,84,52,94,75,52,63,46,57,70,83,57,50,74,77,46,60,95,85,53,86,82,49,58,50,85,48,71,64,59,39,53,38,25,47,50,94,45,77,83,50,58,72,40,18,48,51,56,46,58,22,41,35,42,81,41,59,78,76,54,43,74,35,95,68,36,41,68,30,44,94,79,61,47,26,37,27,69,61,83,74,72,59,64,26,47,77,43,63,86,83,58,47,63,86,86,36,39,52,60,28,34,35,34,47,44,55,35,31,37,54,60,63,52,76,66,70,52,35,42,94,94,23,76,41,30,48,47,16,39,76,72,27,71,55,98,94,36,60,35,43,67,56,27,51,56,43,42,44,74,79,46,56,66,51,60,57,53,50,52,41,54,50,48,38,71,74,74,42,82,60,63,69,60,47,34,69,72,49,47,66,62,65,21,37,57,55,37,49,67,70,66,52,72,84,74,57,82,80,62,73,76,70,68,76,78,55,73,92,34,58,71,77,85,68,93,61,101,65,80,81,83,79,76,75,84,130

Secondary structure (DSSP, 8-state):
--HHHHHH-HHHHHHHHHHHHHHIIIIIITSTT-BTB-EEEEEEEEEE-TTSSEEEEEEEEETT---GGG-S-HHHHHHHHHHH-B-PPPPTTT-HHHHHHIIIIIBPPSS--TTT-BTTBS-TT-PSPPPBSS-EEE-PPPP--SS----------------SSSHHHHHHHHHHHHHHHHHHHTHHHHHHHH-TT---SSHHHHHHHTT--HHHHHHHHHHH-SS-EEE--B-GGGTTBPPB-HHHHHHH-S---------HHHHHHHHH--THHHHHHHHHTTS---HHHHHHHHHHHHHHH----HHHHHHHHTT--SEEESS-EEE----TTPPPPBPPHHHHTTS-TT-STTB---HHHHHHT--SSHHHHT--HHHHHHHEEEE-GGGGGSTTEEEPSTT--EEEE--SSPPPEEE-----TTT-HHHHHHHHHHHHS--SSSGGG--SS--SHHHHHHH-EETTEEHHHHHHHHHHHHHTTHHHHHHHHHHHHHH---HHHHHHH-HHHHHHHHHHHHH-----TTSTT-S---GGG-------------PPP-

Radius of gyration: 29.39 Å; Cα contacts (8 Å, |Δi|>4): 662; chains: 1; bounding box: 74×80×75 Å

Foldseek 3Di:
DPPVVCQVCLLVLLVVVLVLVVCLVPVPCCDPVNLLAHFPKKKWFWDQQPVFDTDIDIDTDHPPQDQQVPDPDPVSNQVSCVSFKDLDQDDCVVCVLLNVLQVPAFFADLPQDLLQDDDPDPGLLPPLADADQGKDKAAADPPPPDPDPDDDDDDDDDDDDDPDPPVVVVSVPVLVVLLVVLCVLCVQLRVQLSDPVHFDAAPVVSCVVSVHDPVRNVSSVNSNDRHTDIRHHHGSPSSRGAMGGSVSCSSVSHYDHDDDDNDVLLVVCLVPPPCVLVVLLVVLVVDPDDPLLSVLSSVLVCVLPDDDHPNRVSCVVVVPDRMDILAAEAEDELDPPDDFDFDPPVVVVVPPPPDPNRTQDDLLLQLLQADPDPVSQQDASQRCQFFKDFDDDVRCVDPQWDQGPPRNHTMGGPPDTGGHQYHYDADDCVPCVQSNLSSLCRGQPRDNDSDRQADPVGRTSNSCCVPNDDPNHRNVVSSVVRCCVRCVCVVVVVVSVVCCVPVPPPSSSSSSSPVVNVSSVSVCVVPDDPDDPVVSPPDDGDPVSDDPPDPDPDDPPPDDDD

Organism: Larimichthys crocea (NCBI:txid215358)